Protein AF-A0A7Y1V4S6-F1 (afdb_monomer)

Solvent-accessible surface area (backbone atoms only — not comparable to full-atom values): 32411 Å² total; per-residue (Å²): 141,69,98,79,80,76,83,87,64,91,82,74,81,87,67,59,48,62,71,43,63,40,88,87,80,70,43,80,56,34,66,49,58,63,50,60,55,52,51,40,39,68,76,32,65,84,41,28,46,12,45,76,72,39,40,86,25,45,84,80,20,74,91,78,56,60,49,35,62,62,13,72,37,81,42,80,56,96,91,34,34,30,40,39,37,21,13,23,28,60,29,32,40,34,35,29,43,37,65,49,59,74,64,61,42,86,71,50,74,52,65,75,50,40,67,83,50,86,49,48,82,86,42,41,93,68,29,46,60,26,20,23,56,39,51,46,79,41,54,29,95,77,31,96,78,63,45,33,32,41,34,34,38,16,68,77,53,70,46,74,48,78,43,77,57,85,48,53,71,76,71,28,72,42,60,42,34,43,35,36,44,25,34,34,44,32,30,50,63,54,45,81,53,96,93,34,48,31,18,5,48,30,20,34,39,38,51,53,51,48,65,61,66,70,55,92,64,28,62,48,30,39,32,11,15,20,60,39,32,74,31,61,48,39,48,42,36,68,71,44,62,91,89,54,62,42,56,60,31,51,50,51,24,68,60,44,39,66,33,34,20,50,28,56,45,44,16,61,79,20,57,71,49,40,37,52,42,64,66,38,32,83,76,46,60,41,32,34,16,32,57,41,62,43,38,84,63,33,70,67,50,32,51,32,37,78,68,58,41,31,32,40,52,52,74,49,79,46,83,91,42,56,36,33,38,34,15,34,51,42,66,60,41,72,81,79,32,39,42,80,56,44,43,60,50,85,68,58,65,54,59,56,50,46,56,52,47,54,53,38,45,74,72,69,36,52,36,30,34,36,25,27,23,61,72,35,51,67,52,53,53,55,46,43,37,63,33,69,85,50,48,35,36,37,32,30,21,80,56,38,29,34,38,77,56,78,85,67,61,55,93,90,61,55,77,73,42,49,37,63,36,79,37,61,19,64,80,72,44,73,22,35,38,41,42,37,32,33,40,30,32,32,40,35,34,41,32,39,15,19,43,90,81,37,49,77,73,41,74,42,87,79,26,29,57,43,65,32,56,73,57,68,55,29,80,86,42,43,65,55,44,54,50,35,51,52,47,46,53,58,32,53,70,41,76,72,51,71,37,85,52,61,32,45,34,28,59,80,48,38,73,74,44,94,28,64,47,57,48,52,55,24,52,48,52,45,52,48,43,58,69,75,46,60,84,41,64,94,70,53,76,90,76,62,84,69,64,51,84,61,49,57,36,69,43,68,46,56,52,69,35,80,33,18,50,36,54,51,30,41,32,45,33,60,93,71,82,90,80,87,76,75,92,62,52,75,66,57,46,50,51,54,56,45,62,74,56,64,84,80,76,88,131

Radius of gyration: 30.48 Å; Cα contacts (8 Å, |Δi|>4): 1267; chains: 1; bounding box: 60×61×102 Å

pLDDT: mean 89.46, std 11.27, range [26.78, 98.94]

Foldseek 3Di:
DDPDDDPPDDDDDQDPWDWDADPVPRHTQDICHCVQQVVQCVVPVQQAQAALFFSRCPPVPPVPDHQAFQEWDWDQDLNWIWIWTATQTSTWTWIWTCSPVNDIDTDDTDHPADSVDGGCPVPLVPGPAHGFNYKDWDALVRDPVSFIWIWTQGVSSRDIDIDGDPDLQVVFPAKEKEKEAFQLALLQAFDQFPNWGFFHLLLLLVVLVCQPPVDPHWYAYEYLENQYAQFLNQVLQVPDDPPAAGLSLVSVLSSQHQEYEYALRCQQVEDVSVLSSLVNRDHNSHAYAALFKDCPQPVSVVVCVVVRSYYQWDWDQIPNATEIEGYHAAQVSVVVHHHDPIHGDPDDPQVSVVVSLVVCVVVVHQHYEYSYHHAAVVVVLVSQQEHPSHAEYEYNHAQEFAFPDPVLDTPPRDHPYHVFDWHQHPVRATHTYDYHGHNRQKMFIWMFGAHPNGHTPDTRPVGGIDGSIPGDGNPVSVVSNVSSVVSLVVQQVAFDDWAQAKWALAPVDLLPHDTPLQVVVQVVLLVVCCVPPVVCPPVRDPGGGDRSVQQQQNDIHHGGDTCTSSNVCNGRSRPDDDDDDDDDDPVRVVVVVVVSSVPDDDD

Nearest PDB structures (foldseek):
  2z1a-assembly1_A  TM=8.943E-01  e=4.686E-33  Thermus thermophilus HB8
  4h1s-assembly1_A  TM=8.413E-01  e=4.319E-29  Homo sapiens
  6xug-assembly1_A  TM=8.428E-01  e=3.581E-28  Homo sapiens
  6xug-assembly1_B  TM=8.370E-01  e=1.031E-27  Homo sapiens
  4h1y-assembly1_P  TM=7.420E-01  e=1.773E-29  Homo sapiens

Mean predicted aligned error: 11.98 Å

Sequence (603 aa):
MDGDGDIDQIYSYGARSFSIWDATTGSLVWDSGDMIERITAESLPNNFNSTNDENDSFKNRSDDKGPEPEAIELVEMGGNIFALVGLERVGGVMVFDITNPTSPAFSSYTNNRDFSVTDLVADLDLVGDLGVEDILFIEASQSPTEAPMVVTANEVSGTVSLFSVNDPFVAADFSLRIVHNNDGESKLLPTEIDGKIVGGAAEFKTVADQIRNSDDKPSITLSSGDNFLASTNFDASLALPPDQPYYDAVIMDSIGYDAVAIGNHDFDFGPDVLERFIESYQVSMPPYLSANLDFSGESGLQELVDAGRIAPRTIVNVGGEQVGVIGLIYDRVASITSPRNVTVSMEAYETIVATQVDSLKAEGVNKIILISHLQSIQREIELAGNIADVDVIIARGGDELLTNDPSIALQGSEIFGEYPLTVENAEGKNTYIVTTPGEYKYIGNLELAFDESGEIIAVGAASNPILVADVAPDSTLKVIQDSVEAYGASLATILVAFTEVAMDGTRPAKRRFETDQGNLIADSYLWLVGKNAPDLEPNSPVIAVQNSGGLRLDEVIPANSEITVKTVKDIMSFSNDMVLMEPLSPQLFRFSTFACLDTQTYH

Secondary structure (DSSP, 8-state):
--SSS---S--PPPPSS-EEE-TTT--EEEE-TTHHHHHHHHHSTTSTT--SS-SS-HHHHTTT----EEEEEEEEETTEEEEEEEESSS--EEEEE-SSTTS-EEEEEE----TT-S-TTT-GGGS----EEEEEEE-GGG-TTSS-EEEEEETTTTEEEEEEP--TTTS-SEEEEEEEE---TT--S-EEETTEEE--HHHHHHHHHHHHTSSS--EEEEE-S----SSHHHHHHHTS-TTSPPHHHHHHHHHT-SEEE--SGGGTT-HHHHHHHHHT--SS-PPEE-SSEE-TTSHHHHHHHHTTSEESEEEEEETTEEEEEEEEE-TTGGGTS--TT-EE--S-HHHHHHHHHHHHHHTT---EEEEEE-SSHHHHHHHHHH-SS--EEE---SS-EE-S-GGGPPTT--EEE-SSEEEE-TTS-EEEEE---TTTTEEEEEEEEE-TTS-EEEE-TT-S-EE-BSPPPPTTTHHHHHHHHHHHHHHHTSEEEE-SS-EE--HHHHTTS--HHHHHHHHHHHHHHHHH-GGGTTS--------GGG----SEEPTT-EEEHHHHHHHS-S-PPPPPPP---HHHHHHHHHHTTTTSS--

Structure (mmCIF, N/CA/C/O backbone):
data_AF-A0A7Y1V4S6-F1
#
_entry.id   AF-A0A7Y1V4S6-F1
#
loop_
_atom_site.group_PDB
_atom_site.id
_atom_site.type_symbol
_atom_site.label_atom_id
_atom_site.label_alt_id
_atom_site.label_comp_id
_atom_site.label_asym_id
_atom_site.label_entity_id
_atom_site.label_seq_id
_atom_site.pdbx_PDB_ins_code
_atom_site.Cartn_x
_atom_site.Cartn_y
_atom_site.Cartn_z
_atom_site.occupancy
_atom_site.B_iso_or_equiv
_atom_site.auth_seq_id
_atom_site.auth_comp_id
_atom_site.auth_asym_id
_atom_site.auth_atom_id
_atom_site.pdbx_PDB_model_num
ATOM 1 N N . MET A 1 1 ? 22.562 25.016 48.473 1.00 56.03 1 MET A N 1
ATOM 2 C CA . MET A 1 1 ? 22.136 25.108 49.883 1.00 56.03 1 MET A CA 1
ATOM 3 C C . MET A 1 1 ? 23.402 25.245 50.692 1.00 56.03 1 MET A C 1
ATOM 5 O O . MET A 1 1 ? 23.964 24.264 51.171 1.00 56.03 1 MET A O 1
ATOM 9 N N . ASP A 1 2 ? 23.955 26.442 50.608 1.00 69.50 2 ASP A N 1
ATOM 10 C CA . ASP A 1 2 ? 25.283 26.785 51.083 1.00 69.50 2 ASP A CA 1
ATOM 11 C C . ASP A 1 2 ? 25.169 27.394 52.477 1.00 69.50 2 ASP A C 1
ATOM 13 O O . ASP A 1 2 ? 24.122 27.864 52.901 1.00 69.50 2 ASP A O 1
ATOM 17 N N . GLY A 1 3 ? 26.234 27.315 53.254 1.00 58.03 3 GLY A N 1
ATOM 18 C CA . GLY A 1 3 ? 26.229 27.883 54.592 1.00 58.03 3 GLY A CA 1
ATOM 19 C C . GLY A 1 3 ? 26.490 29.386 54.612 1.00 58.03 3 GLY A C 1
ATOM 20 O O . GLY A 1 3 ? 27.141 29.799 55.574 1.00 58.03 3 GLY A O 1
ATOM 21 N N . ASP A 1 4 ? 26.114 30.180 53.592 1.00 73.44 4 ASP A N 1
ATOM 22 C CA . ASP A 1 4 ? 26.566 31.581 53.534 1.00 73.44 4 ASP A CA 1
ATOM 23 C C . ASP A 1 4 ? 25.812 32.651 52.695 1.00 73.44 4 ASP A C 1
ATOM 25 O O . ASP A 1 4 ? 26.208 33.811 52.845 1.00 73.44 4 ASP A O 1
ATOM 29 N N . GLY A 1 5 ? 24.762 32.406 51.891 1.00 60.25 5 GLY A N 1
ATOM 30 C CA . GLY A 1 5 ? 24.176 33.536 51.120 1.00 60.25 5 GLY A CA 1
ATOM 31 C C . GLY A 1 5 ? 22.932 33.311 50.248 1.00 60.25 5 GLY A C 1
ATOM 32 O O . GLY A 1 5 ? 22.864 33.849 49.143 1.00 60.25 5 GLY A O 1
ATOM 33 N N . ASP A 1 6 ? 21.989 32.507 50.734 1.00 57.50 6 ASP A N 1
ATOM 34 C CA . ASP A 1 6 ? 20.529 32.591 50.551 1.00 57.50 6 ASP A CA 1
ATOM 35 C C . ASP A 1 6 ? 19.905 33.152 49.240 1.00 57.50 6 ASP A C 1
ATOM 37 O O . ASP A 1 6 ? 19.411 34.277 49.169 1.00 57.50 6 ASP A O 1
ATOM 41 N N . ILE A 1 7 ? 19.672 32.258 48.262 1.00 54.59 7 ILE A N 1
ATOM 42 C CA . ILE A 1 7 ? 18.274 31.897 47.936 1.00 54.59 7 ILE A CA 1
ATOM 43 C C . ILE A 1 7 ? 17.961 30.643 48.759 1.00 54.59 7 ILE A C 1
ATOM 45 O O . ILE A 1 7 ? 18.370 29.537 48.405 1.00 54.59 7 ILE A O 1
ATOM 49 N N . ASP A 1 8 ? 17.246 30.831 49.867 1.00 57.22 8 ASP A N 1
ATOM 50 C CA . ASP A 1 8 ? 16.940 29.770 50.839 1.00 57.22 8 ASP A CA 1
ATOM 51 C C . ASP A 1 8 ? 15.668 28.973 50.520 1.00 57.22 8 ASP A C 1
ATOM 53 O O . ASP A 1 8 ? 15.335 28.014 51.218 1.00 57.22 8 ASP A O 1
ATOM 57 N N . GLN A 1 9 ? 14.944 29.343 49.462 1.00 60.25 9 GLN A N 1
ATOM 58 C CA . GLN A 1 9 ? 13.753 28.635 49.001 1.00 60.25 9 GLN A CA 1
ATOM 59 C C . GLN A 1 9 ? 13.694 28.640 47.476 1.00 60.25 9 GLN A C 1
ATOM 61 O O . GLN A 1 9 ? 13.849 29.681 46.840 1.00 60.25 9 GLN A O 1
ATOM 66 N N . ILE A 1 10 ? 13.457 27.467 46.886 1.00 59.72 10 ILE A N 1
ATOM 67 C CA . ILE A 1 10 ? 13.112 27.360 45.469 1.00 59.72 10 ILE A CA 1
ATOM 68 C C . ILE A 1 10 ? 11.709 27.953 45.320 1.00 59.72 10 ILE A C 1
ATOM 70 O O . ILE A 1 10 ? 10.733 27.359 45.771 1.00 59.72 10 ILE A O 1
ATOM 74 N N . TYR A 1 11 ? 11.614 29.135 44.716 1.00 51.41 11 TYR A N 1
ATOM 75 C CA . TYR A 1 11 ? 10.343 29.696 44.272 1.00 51.41 11 TYR A CA 1
ATOM 76 C C . TYR A 1 11 ? 10.077 29.182 42.858 1.00 51.41 11 TYR A C 1
ATOM 78 O O . TYR A 1 11 ? 10.771 29.574 41.921 1.00 51.41 11 TYR A O 1
ATOM 86 N N . SER A 1 12 ? 9.093 28.297 42.713 1.00 59.25 12 SER A N 1
ATOM 87 C CA . SER A 1 12 ? 8.515 27.965 41.410 1.00 59.25 12 SER A CA 1
ATOM 88 C C . SER A 1 12 ? 7.241 28.776 41.216 1.00 59.25 12 SER A C 1
ATOM 90 O O . SER A 1 12 ? 6.478 28.971 42.164 1.00 59.25 12 SER A O 1
ATOM 92 N N . TYR A 1 13 ? 6.990 29.235 39.993 1.00 57.22 13 TYR A N 1
ATOM 93 C CA . TYR A 1 13 ? 5.635 29.610 39.604 1.00 57.22 13 TYR A CA 1
ATOM 94 C C . TYR A 1 13 ? 4.819 28.315 39.488 1.00 57.22 13 TYR A C 1
ATOM 96 O O . TYR A 1 13 ? 5.339 27.315 38.991 1.00 57.22 13 TYR A O 1
ATOM 104 N N . GLY A 1 14 ? 3.584 28.301 39.993 1.00 58.16 14 GLY A N 1
ATOM 105 C CA . GLY A 1 14 ? 2.668 27.188 39.736 1.00 58.16 14 GLY A CA 1
ATOM 106 C C . GLY A 1 14 ? 2.399 27.096 38.235 1.00 58.16 14 GLY A C 1
ATOM 107 O O . GLY A 1 14 ? 2.136 28.122 37.601 1.00 58.16 14 GLY A O 1
ATOM 108 N N . ALA A 1 15 ? 2.521 25.899 37.667 1.00 69.56 15 ALA A N 1
ATOM 109 C CA . ALA A 1 15 ? 2.195 25.640 36.271 1.00 69.56 15 ALA A CA 1
ATOM 110 C C . ALA A 1 15 ? 0.699 25.315 36.131 1.00 69.56 15 ALA A C 1
ATOM 112 O O . ALA A 1 15 ? 0.058 24.877 37.081 1.00 69.56 15 ALA A O 1
ATOM 113 N N . ARG A 1 16 ? 0.136 25.564 34.946 1.00 82.25 16 ARG A N 1
ATOM 114 C CA . ARG A 1 16 ? -1.241 25.173 34.572 1.00 82.25 16 ARG A CA 1
ATOM 115 C C . ARG A 1 16 ? -1.237 24.106 33.473 1.00 82.25 16 ARG A C 1
ATOM 117 O O . ARG A 1 16 ? -2.244 23.892 32.806 1.00 82.25 16 ARG A O 1
ATOM 124 N N . SER A 1 17 ? -0.076 23.492 33.282 1.00 89.88 17 SER A N 1
ATOM 125 C CA . SER A 1 17 ? 0.243 22.506 32.265 1.00 89.88 17 SER A CA 1
ATOM 126 C C . SER A 1 17 ? 0.770 21.240 32.929 1.00 89.88 17 SER A C 1
ATOM 128 O O . SER A 1 17 ? 1.139 21.246 34.105 1.00 89.88 17 SER A O 1
ATOM 130 N N . PHE A 1 18 ? 0.844 20.168 32.150 1.00 92.56 18 PHE A N 1
ATOM 131 C CA . PHE A 1 18 ? 1.760 19.073 32.434 1.00 92.56 18 PHE A CA 1
ATOM 132 C C . PHE A 1 18 ? 2.862 19.063 31.372 1.00 92.56 18 PHE A C 1
ATOM 134 O O . PHE A 1 18 ? 2.684 19.564 30.257 1.00 92.56 18 PHE A O 1
ATOM 141 N N . SER A 1 19 ? 4.006 18.486 31.727 1.00 93.62 19 SER A N 1
ATOM 142 C CA . SER A 1 19 ? 5.186 18.462 30.869 1.00 93.62 19 SER A CA 1
ATOM 143 C C . SER A 1 19 ? 5.801 17.066 30.837 1.00 93.62 19 SER A C 1
ATOM 145 O O . SER A 1 19 ? 5.871 16.386 31.862 1.00 93.62 19 SER A O 1
ATOM 147 N N . ILE A 1 20 ? 6.319 16.670 29.678 1.00 94.75 20 ILE A N 1
ATOM 148 C CA . ILE A 1 20 ? 7.075 15.432 29.481 1.00 94.75 20 ILE A CA 1
ATOM 149 C C . ILE A 1 20 ? 8.560 15.785 29.437 1.00 94.75 20 ILE A C 1
ATOM 151 O O . ILE A 1 20 ? 8.981 16.655 28.673 1.00 94.75 20 ILE A O 1
ATOM 155 N N . TRP A 1 21 ? 9.362 15.101 30.250 1.00 94.75 21 TRP A N 1
ATOM 156 C CA . TRP A 1 21 ? 10.804 15.316 30.356 1.00 94.75 21 TRP A CA 1
ATOM 157 C C . TRP A 1 21 ? 11.564 14.038 30.020 1.00 94.75 21 TRP A C 1
ATOM 159 O O . TRP A 1 21 ? 11.171 12.941 30.413 1.00 94.75 21 TRP A O 1
ATOM 169 N N . ASP A 1 22 ? 12.697 14.184 29.345 1.00 91.38 22 ASP A N 1
ATOM 170 C CA . ASP A 1 22 ? 13.640 13.094 29.138 1.00 91.38 22 ASP A CA 1
ATOM 171 C C . ASP A 1 22 ? 14.361 12.816 30.461 1.00 91.38 22 ASP A C 1
ATOM 173 O O . ASP A 1 22 ? 15.125 13.644 30.961 1.00 91.38 22 ASP A O 1
ATOM 177 N N . ALA A 1 23 ? 14.133 11.635 31.033 1.00 89.94 23 ALA A N 1
ATOM 178 C CA . ALA A 1 23 ? 14.702 11.253 32.323 1.00 89.94 23 ALA A CA 1
ATOM 179 C C . ALA A 1 23 ? 16.236 11.094 32.307 1.00 89.94 23 ALA A C 1
ATOM 181 O O . ALA A 1 23 ? 16.877 11.182 33.355 1.00 89.94 23 ALA A O 1
ATOM 182 N N . THR A 1 24 ? 16.837 10.856 31.139 1.00 92.00 24 THR A N 1
ATOM 183 C CA . THR A 1 24 ? 18.288 10.688 30.980 1.00 92.00 24 THR A CA 1
ATOM 184 C C . THR A 1 24 ? 18.981 12.036 30.843 1.00 92.00 24 THR A C 1
ATOM 186 O O . THR A 1 24 ? 20.026 12.261 31.456 1.00 92.00 24 THR A O 1
ATOM 189 N N . THR A 1 25 ? 18.423 12.930 30.024 1.00 93.50 25 THR A N 1
ATOM 190 C CA . THR A 1 25 ? 19.056 14.218 29.702 1.00 93.50 25 THR A CA 1
ATOM 191 C C . THR A 1 25 ? 18.550 15.374 30.562 1.00 93.50 25 THR A C 1
ATOM 193 O O . THR A 1 25 ? 19.236 16.389 30.678 1.00 93.50 25 THR A O 1
ATOM 196 N N . GLY A 1 26 ? 17.376 15.231 31.181 1.00 92.38 26 GLY A N 1
ATOM 197 C CA . GLY A 1 26 ? 16.673 16.302 31.886 1.00 92.38 26 GLY A CA 1
ATOM 198 C C . GLY A 1 26 ? 16.091 17.365 30.950 1.00 92.38 26 GLY A C 1
ATOM 199 O O . GLY A 1 26 ? 15.751 18.454 31.408 1.00 92.38 26 GLY A O 1
ATOM 200 N N . SER A 1 27 ? 16.019 17.090 29.645 1.00 94.00 27 SER A N 1
ATOM 201 C CA . SER A 1 27 ? 15.486 18.029 28.654 1.00 94.00 27 SER A CA 1
ATOM 202 C C . SER A 1 27 ? 13.960 17.984 28.629 1.00 94.00 27 SER A C 1
ATOM 204 O O . SER A 1 27 ? 13.369 16.910 28.735 1.00 94.00 27 SER A O 1
ATOM 206 N N . LEU A 1 28 ? 13.322 19.144 28.457 1.00 93.81 28 LEU A N 1
ATOM 207 C CA . LEU A 1 28 ? 11.884 19.225 28.202 1.00 93.81 28 LEU A CA 1
ATOM 208 C C . LEU A 1 28 ? 11.596 18.657 26.807 1.00 93.81 28 LEU A C 1
ATOM 210 O O . LEU A 1 28 ? 12.153 19.150 25.826 1.00 93.81 28 LEU A O 1
ATOM 214 N N . VAL A 1 29 ? 10.746 17.635 26.729 1.00 92.62 29 VAL A N 1
ATOM 215 C CA . VAL A 1 29 ? 10.328 16.993 25.473 1.00 92.62 29 VAL A CA 1
ATOM 216 C C . VAL A 1 29 ? 9.096 17.697 24.913 1.00 92.62 29 VAL A C 1
ATOM 218 O O . VAL A 1 29 ? 9.076 18.058 23.739 1.00 92.62 29 VAL A O 1
ATOM 221 N N . TRP A 1 30 ? 8.094 17.929 25.762 1.00 94.81 30 TRP A N 1
ATOM 222 C CA . TRP A 1 30 ? 6.837 18.573 25.387 1.00 94.81 30 TRP A CA 1
ATOM 223 C C . TRP A 1 30 ? 6.156 19.199 26.614 1.00 94.81 30 TRP A C 1
ATOM 225 O O . TRP A 1 30 ? 6.319 18.702 27.728 1.00 94.81 30 TRP A O 1
ATOM 235 N N . ASP A 1 31 ? 5.399 20.282 26.429 1.00 93.69 31 ASP A N 1
ATOM 236 C CA . ASP A 1 31 ? 4.600 20.939 27.474 1.00 93.69 31 ASP A CA 1
ATOM 237 C C . ASP A 1 31 ? 3.214 21.289 26.928 1.00 93.69 31 ASP A C 1
ATOM 239 O O . ASP A 1 31 ? 3.101 21.787 25.804 1.00 93.69 31 ASP A O 1
ATOM 243 N N . SER A 1 32 ? 2.168 21.059 27.724 1.00 92.56 32 SER A N 1
ATOM 244 C CA . SER A 1 32 ? 0.794 21.297 27.273 1.00 92.56 32 SER A CA 1
ATOM 245 C C . SER A 1 32 ? 0.441 22.776 27.120 1.00 92.56 32 SER A C 1
ATOM 247 O O . SER A 1 32 ? -0.604 23.088 26.552 1.00 92.56 32 SER A O 1
ATOM 249 N N . GLY A 1 33 ? 1.257 23.699 27.632 1.00 91.06 33 GLY A N 1
ATOM 250 C CA . GLY A 1 33 ? 1.041 25.137 27.525 1.00 91.06 33 GLY A CA 1
ATOM 251 C C . GLY A 1 33 ? -0.353 25.558 27.992 1.00 91.06 33 GLY A C 1
ATOM 252 O O . GLY A 1 33 ? -0.775 25.236 29.102 1.00 91.06 33 GLY A O 1
ATOM 253 N N . ASP A 1 34 ? -1.078 26.263 27.122 1.00 89.50 34 ASP A N 1
ATOM 254 C CA . ASP A 1 34 ? -2.446 26.747 27.347 1.00 89.50 34 ASP A CA 1
ATOM 255 C C . ASP A 1 34 ? -3.538 25.750 26.909 1.00 89.50 34 ASP A C 1
ATOM 257 O O . ASP A 1 34 ? -4.728 26.070 26.942 1.00 89.50 34 ASP A O 1
ATOM 261 N N . MET A 1 35 ? -3.173 24.533 26.491 1.00 91.00 35 MET A N 1
ATOM 262 C CA . MET A 1 35 ? -4.106 23.578 25.883 1.00 91.00 35 MET A CA 1
ATOM 263 C C . MET A 1 35 ? -5.263 23.208 26.821 1.00 91.00 35 MET A C 1
ATOM 265 O O . MET A 1 35 ? -6.415 23.205 26.395 1.00 91.00 35 MET A O 1
ATOM 269 N N . ILE A 1 36 ? -4.984 22.989 28.108 1.00 92.25 36 ILE A N 1
ATOM 270 C CA . ILE A 1 36 ? -5.995 22.667 29.133 1.00 92.25 36 ILE A CA 1
ATOM 271 C C . ILE A 1 36 ? -6.996 23.826 29.306 1.00 92.25 36 ILE A C 1
ATOM 273 O O . ILE A 1 36 ? -8.206 23.614 29.423 1.00 92.25 36 ILE A O 1
ATOM 277 N N . GLU A 1 37 ? -6.518 25.073 29.267 1.00 89.25 37 GLU A N 1
ATOM 278 C CA . GLU A 1 37 ? -7.372 26.266 29.329 1.00 89.25 37 GLU A CA 1
ATOM 279 C C . GLU A 1 37 ? -8.254 26.375 28.081 1.00 89.25 37 GLU A C 1
ATOM 281 O O . GLU A 1 37 ? -9.449 26.645 28.184 1.00 89.25 37 GLU A O 1
ATOM 286 N N . ARG A 1 38 ? -7.704 26.101 26.897 1.00 89.44 38 ARG A N 1
ATOM 287 C CA . ARG A 1 38 ? -8.472 26.120 25.646 1.00 89.44 38 ARG A CA 1
ATOM 288 C C . ARG A 1 38 ? -9.550 25.036 25.613 1.00 89.44 38 ARG A C 1
ATOM 290 O O . ARG A 1 38 ? -10.691 25.348 25.285 1.00 89.44 38 ARG A O 1
ATOM 297 N N . ILE A 1 39 ? -9.216 23.811 26.019 1.00 91.12 39 ILE A N 1
ATOM 298 C CA . ILE A 1 39 ? -10.157 22.682 26.087 1.00 91.12 39 ILE A CA 1
ATOM 299 C C . ILE A 1 39 ? -11.304 22.993 27.051 1.00 91.12 39 ILE A C 1
ATOM 301 O O . ILE A 1 39 ? -12.469 22.779 26.719 1.00 91.12 39 ILE A O 1
ATOM 305 N N . THR A 1 40 ? -11.002 23.520 28.239 1.00 90.75 40 THR A N 1
ATOM 306 C CA . THR A 1 40 ? -12.039 23.864 29.229 1.00 90.75 40 THR A CA 1
ATOM 307 C C . THR A 1 40 ? -12.884 25.055 28.782 1.00 90.75 40 THR A C 1
ATOM 309 O O . THR A 1 40 ? -14.094 25.040 28.993 1.00 90.75 40 THR A O 1
ATOM 312 N N . ALA A 1 41 ? -12.298 26.053 28.114 1.00 88.81 41 ALA A N 1
ATOM 313 C CA . ALA A 1 41 ? -13.040 27.175 27.537 1.00 88.81 41 ALA A CA 1
ATOM 314 C C . ALA A 1 41 ? -13.996 26.736 26.418 1.00 88.81 41 ALA A C 1
ATOM 316 O O . ALA A 1 41 ? -15.087 27.290 26.288 1.00 88.81 41 ALA A O 1
ATOM 317 N N . GLU A 1 42 ? -13.599 25.750 25.617 1.00 90.00 42 GLU A N 1
ATOM 318 C CA . GLU A 1 42 ? -14.426 25.187 24.550 1.00 90.00 42 GLU A CA 1
ATOM 319 C C . GLU A 1 42 ? -15.517 24.258 25.094 1.00 90.00 42 GLU A C 1
ATOM 321 O O . GLU A 1 42 ? -16.678 24.367 24.700 1.00 90.00 42 GLU A O 1
ATOM 326 N N . SER A 1 43 ? -15.165 23.393 26.047 1.00 87.31 43 SER A N 1
ATOM 327 C CA . SER A 1 43 ? -16.079 22.395 26.619 1.00 87.31 43 SER A CA 1
ATOM 328 C C . SER A 1 43 ? -17.101 23.013 27.576 1.00 87.31 43 SER A C 1
ATOM 330 O O . SER A 1 43 ? -18.246 22.570 27.647 1.00 87.31 43 SER A O 1
ATOM 332 N N . LEU A 1 44 ? -16.698 24.039 28.331 1.00 88.19 44 LEU A N 1
ATOM 333 C CA . LEU A 1 44 ? -17.486 24.660 29.398 1.00 88.19 44 LEU A CA 1
ATOM 334 C C . LEU A 1 44 ? -17.485 26.196 29.269 1.00 88.19 44 LEU A C 1
ATOM 336 O O . LEU A 1 44 ? -17.106 26.895 30.208 1.00 88.19 44 LEU A O 1
ATOM 340 N N . PRO A 1 45 ? -17.954 26.775 28.149 1.00 85.75 45 PRO A N 1
ATOM 341 C CA . PRO A 1 45 ? -17.761 28.198 27.851 1.00 85.75 45 PRO A CA 1
ATOM 342 C C . PRO A 1 45 ? -18.392 29.146 28.879 1.00 85.75 45 PRO A C 1
ATOM 344 O O . PRO A 1 45 ? -17.858 30.223 29.137 1.00 85.75 45 PRO A O 1
ATOM 347 N N . ASN A 1 46 ? -19.511 28.749 29.494 1.00 85.06 46 ASN A N 1
ATOM 348 C CA . ASN A 1 46 ? -20.193 29.550 30.518 1.00 85.06 46 ASN A CA 1
ATOM 349 C C . ASN A 1 46 ? -19.608 29.361 31.927 1.00 85.06 46 ASN A C 1
ATOM 351 O O . ASN A 1 46 ? -19.870 30.187 32.794 1.00 85.06 46 ASN A O 1
ATOM 355 N N . ASN A 1 47 ? -18.820 28.304 32.139 1.00 84.50 47 ASN A N 1
ATOM 356 C CA . ASN A 1 47 ? -18.256 27.913 33.436 1.00 84.50 47 ASN A CA 1
ATOM 357 C C . ASN A 1 47 ? -16.719 27.829 33.376 1.00 84.50 47 ASN A C 1
ATOM 359 O O . ASN A 1 47 ? -16.068 27.128 34.147 1.00 84.50 47 ASN A O 1
ATOM 363 N N . PHE A 1 48 ? -16.117 28.511 32.403 1.00 81.81 48 PHE A N 1
ATOM 364 C CA . PHE A 1 48 ? -14.675 28.525 32.234 1.00 81.81 48 PHE A CA 1
ATOM 365 C C . PHE A 1 48 ? -14.009 29.144 33.471 1.00 81.81 48 PHE A C 1
ATOM 367 O O . PHE A 1 48 ? -14.435 30.198 33.950 1.00 81.81 48 PHE A O 1
ATOM 374 N N . ASN A 1 49 ? -12.956 28.490 33.973 1.00 76.56 49 ASN A N 1
ATOM 375 C CA . ASN A 1 49 ? -12.252 28.860 35.205 1.00 76.56 49 ASN A CA 1
ATOM 376 C C . ASN A 1 49 ? -13.147 28.922 36.462 1.00 76.56 49 ASN A C 1
ATOM 378 O O . ASN A 1 49 ? -12.912 29.750 37.353 1.00 76.56 49 ASN A O 1
ATOM 382 N N . SER A 1 50 ? -14.155 28.045 36.564 1.00 83.81 50 SER A N 1
ATOM 383 C CA . SER A 1 50 ? -14.854 27.805 37.834 1.00 83.81 50 SER A CA 1
ATOM 384 C C . SER A 1 50 ? -13.869 27.427 38.951 1.00 83.81 50 SER A C 1
ATOM 386 O O . SER A 1 50 ? -12.927 26.663 38.736 1.00 83.81 50 SER A O 1
ATOM 388 N N . THR A 1 51 ? -14.072 27.977 40.149 1.00 82.69 51 THR A N 1
ATOM 389 C CA . THR A 1 51 ? -13.309 27.632 41.366 1.00 82.69 51 THR A CA 1
ATOM 390 C C . THR A 1 51 ? -13.954 26.443 42.091 1.00 82.69 51 THR A C 1
ATOM 392 O O . THR A 1 51 ? -15.004 25.950 41.678 1.00 82.69 51 THR A O 1
ATOM 395 N N . ASN A 1 52 ? -13.341 25.970 43.175 1.00 81.56 52 ASN A N 1
ATOM 396 C CA . ASN A 1 52 ? -13.863 24.868 43.993 1.00 81.56 52 ASN A CA 1
ATOM 397 C C . ASN A 1 52 ? -15.198 25.233 44.666 1.00 81.56 52 ASN A C 1
ATOM 399 O O . ASN A 1 52 ? -16.027 24.369 44.913 1.00 81.56 52 ASN A O 1
ATOM 403 N N . ASP A 1 53 ? -15.402 26.514 44.962 1.00 77.56 53 ASP A N 1
ATOM 404 C CA . ASP A 1 53 ? -16.463 27.040 45.823 1.00 77.56 53 ASP A CA 1
ATOM 405 C C . ASP A 1 53 ? -17.525 27.876 45.086 1.00 77.56 53 ASP A C 1
ATOM 407 O O . ASP A 1 53 ? -18.520 28.273 45.690 1.00 77.56 53 ASP A O 1
ATOM 411 N N . GLU A 1 54 ? -17.361 28.112 43.780 1.00 79.06 54 GLU A N 1
ATOM 412 C CA . GLU A 1 54 ? -18.283 28.911 42.963 1.00 79.06 54 GLU A CA 1
ATOM 413 C C . GLU A 1 54 ? -18.341 28.408 41.507 1.00 79.06 54 GLU A C 1
ATOM 415 O O . GLU A 1 54 ? -17.314 28.206 40.854 1.00 79.06 54 GLU A O 1
ATOM 420 N N . ASN A 1 55 ? -19.562 28.223 40.989 1.00 79.56 55 ASN A N 1
ATOM 421 C CA . ASN A 1 55 ? -19.817 27.850 39.592 1.00 79.56 55 ASN A CA 1
ATOM 422 C C . ASN A 1 55 ? -19.829 29.075 38.648 1.00 79.56 55 ASN A C 1
ATOM 424 O O . ASN A 1 55 ? -19.361 28.964 37.520 1.00 79.56 55 ASN A O 1
ATOM 428 N N . ASP A 1 56 ? -20.262 30.254 39.117 1.00 70.06 56 ASP A N 1
ATOM 429 C CA . ASP A 1 56 ? -20.362 31.513 38.342 1.00 70.06 56 ASP A CA 1
ATOM 430 C C . ASP A 1 56 ? -19.119 32.423 38.493 1.00 70.06 56 ASP A C 1
ATOM 432 O O . ASP A 1 56 ? -19.207 33.647 38.592 1.00 70.06 56 ASP A O 1
ATOM 436 N N . SER A 1 57 ? -17.914 31.842 38.541 1.00 64.44 57 SER A N 1
ATOM 437 C CA . SER A 1 57 ? -16.679 32.606 38.793 1.00 64.44 57 SER A CA 1
ATOM 438 C C . SER A 1 57 ? -15.947 33.077 37.529 1.00 64.44 57 SER A C 1
ATOM 440 O O . SER A 1 57 ? -14.810 33.549 37.627 1.00 64.44 57 SER A O 1
ATOM 442 N N . PHE A 1 58 ? -16.577 33.000 36.348 1.00 66.88 58 PHE A N 1
ATOM 443 C CA . PHE A 1 58 ? -15.959 33.275 35.037 1.00 66.88 58 PHE A CA 1
ATOM 444 C C . PHE A 1 58 ? -15.119 34.568 35.012 1.00 66.88 58 PHE A C 1
ATOM 446 O O . PHE A 1 58 ? -13.998 34.608 34.495 1.00 66.88 58 PHE A O 1
ATOM 453 N N . LYS A 1 59 ? -15.648 35.655 35.595 1.00 59.44 59 LYS A N 1
ATOM 454 C CA . LYS A 1 59 ? -14.980 36.968 35.642 1.00 59.44 59 LYS A CA 1
ATOM 455 C C . LYS A 1 59 ? -14.028 37.162 36.818 1.00 59.44 59 LYS A C 1
ATOM 457 O O . LYS A 1 59 ? -13.165 38.024 36.712 1.00 59.44 59 LYS A O 1
ATOM 462 N N . ASN A 1 60 ? -14.180 36.398 37.895 1.00 59.50 60 ASN A N 1
ATOM 463 C CA . ASN A 1 60 ? -13.457 36.623 39.149 1.00 59.50 60 ASN A CA 1
ATOM 464 C C . ASN A 1 60 ? -12.093 35.924 39.193 1.00 59.50 60 ASN A C 1
ATOM 466 O O . ASN A 1 60 ? -11.344 36.147 40.135 1.00 59.50 60 ASN A O 1
ATOM 470 N N . ARG A 1 61 ? -11.803 35.028 38.239 1.00 64.50 61 ARG A N 1
ATOM 471 C CA . ARG A 1 61 ? -10.657 34.110 38.338 1.00 64.50 61 ARG A CA 1
ATOM 472 C C . ARG A 1 61 ? -9.693 34.130 37.163 1.00 64.50 61 ARG A C 1
ATOM 474 O O . ARG A 1 61 ? -8.568 33.675 37.326 1.00 64.50 61 ARG A O 1
ATOM 481 N N . SER A 1 62 ? -10.097 34.665 36.011 1.00 60.75 62 SER A N 1
ATOM 482 C CA . SER A 1 62 ? -9.286 34.620 34.784 1.00 60.75 62 SER A CA 1
ATOM 483 C C . SER A 1 62 ? -7.925 35.331 34.909 1.00 60.75 62 SER A C 1
ATOM 485 O O . SER A 1 62 ? -6.993 34.980 34.189 1.00 60.75 62 SER A O 1
ATOM 487 N N . ASP A 1 63 ? -7.790 36.313 35.802 1.00 63.88 63 ASP A N 1
ATOM 488 C CA . ASP A 1 63 ? -6.539 37.017 36.121 1.00 63.88 63 ASP A CA 1
ATOM 489 C C . ASP A 1 63 ? -5.729 36.376 37.263 1.00 63.88 63 ASP A C 1
ATOM 491 O O . ASP A 1 63 ? -4.531 36.639 37.373 1.00 63.88 63 ASP A O 1
ATOM 495 N N . ASP A 1 64 ? -6.347 35.494 38.052 1.00 64.81 64 ASP A N 1
ATOM 496 C CA . ASP A 1 64 ? -5.756 34.905 39.255 1.00 64.81 64 ASP A CA 1
ATOM 497 C C . ASP A 1 64 ? -5.253 33.468 39.028 1.00 64.81 64 ASP A C 1
ATOM 499 O O . ASP A 1 64 ? -4.075 33.171 39.254 1.00 64.81 64 ASP A O 1
ATOM 503 N N . LYS A 1 65 ? -6.123 32.549 38.584 1.00 69.94 65 LYS A N 1
ATOM 504 C CA . LYS A 1 65 ? -5.847 31.097 38.513 1.00 69.94 65 LYS A CA 1
ATOM 505 C C . LYS A 1 65 ? -6.594 30.409 37.351 1.00 69.94 65 LYS A C 1
ATOM 507 O O . LYS A 1 65 ? -7.475 31.009 36.748 1.00 69.94 65 LYS A O 1
ATOM 512 N N . GLY A 1 66 ? -6.216 29.171 37.021 1.00 76.00 66 GLY A N 1
ATOM 513 C CA . GLY A 1 66 ? -6.756 28.409 35.884 1.00 76.00 66 GLY A CA 1
ATOM 514 C C . GLY A 1 66 ? -7.204 26.987 36.264 1.00 76.00 66 GLY A C 1
ATOM 515 O O . GLY A 1 66 ? -7.528 26.760 37.427 1.00 76.00 66 GLY A O 1
ATOM 516 N N . PRO A 1 67 ? -7.213 26.031 35.315 1.00 80.12 67 PRO A N 1
ATOM 517 C CA . PRO A 1 67 ? -7.719 24.666 35.507 1.00 80.12 67 PRO A CA 1
ATOM 518 C C . PRO A 1 67 ? -6.980 23.802 36.545 1.00 80.12 67 PRO A C 1
ATOM 520 O O . PRO A 1 67 ? -7.570 22.834 36.999 1.00 80.12 67 PRO A O 1
ATOM 523 N N . GLU A 1 68 ? -5.752 24.168 36.940 1.00 88.31 68 GLU A N 1
ATOM 524 C CA . GLU A 1 68 ? -4.924 23.514 37.982 1.00 88.31 68 GLU A CA 1
ATOM 525 C C . GLU A 1 68 ? -4.877 21.972 37.871 1.00 88.31 68 GLU A C 1
ATOM 527 O O . GLU A 1 68 ? -5.629 21.276 38.554 1.00 88.31 68 GLU A O 1
ATOM 532 N N . PRO A 1 69 ? -3.995 21.429 37.008 1.00 92.38 69 PRO A N 1
ATOM 533 C CA . PRO A 1 69 ? -3.655 20.008 37.019 1.00 92.38 69 PRO A CA 1
ATOM 534 C C . PRO A 1 69 ? -2.965 19.638 38.338 1.00 92.38 69 PRO A C 1
ATOM 536 O O . PRO A 1 69 ? -1.899 20.181 38.622 1.00 92.38 69 PRO A O 1
ATOM 539 N N . GLU A 1 70 ? -3.551 18.726 39.113 1.00 90.94 70 GLU A N 1
ATOM 540 C CA . GLU A 1 70 ? -3.006 18.289 40.417 1.00 90.94 70 GLU A CA 1
ATOM 541 C C . GLU A 1 70 ? -2.781 16.775 40.505 1.00 90.94 70 GLU A C 1
ATOM 543 O O . GLU A 1 70 ? -1.903 16.315 41.230 1.00 90.94 70 GLU A O 1
ATOM 548 N N . ALA A 1 71 ? -3.490 15.988 39.695 1.00 93.69 71 ALA A N 1
ATOM 549 C CA . ALA A 1 71 ? -3.304 14.543 39.638 1.00 93.69 71 ALA A CA 1
ATOM 550 C C . ALA A 1 71 ? -2.845 14.108 38.245 1.00 93.69 71 ALA A C 1
ATOM 552 O O . ALA A 1 71 ? -3.359 14.599 37.235 1.00 93.69 71 ALA A O 1
ATOM 553 N N . ILE A 1 72 ? -1.909 13.161 38.180 1.00 95.12 72 ILE A N 1
ATOM 554 C CA . ILE A 1 72 ? -1.516 12.514 36.929 1.00 95.12 72 ILE A CA 1
ATOM 555 C C . ILE A 1 72 ? -1.274 11.021 37.144 1.00 95.12 72 ILE A C 1
ATOM 557 O O . ILE A 1 72 ? -0.559 10.642 38.066 1.00 95.12 72 ILE A O 1
ATOM 561 N N . GLU A 1 73 ? -1.830 10.192 36.265 1.00 96.06 73 GLU A N 1
ATOM 562 C CA . GLU A 1 73 ? -1.549 8.754 36.191 1.00 96.06 73 GLU A CA 1
ATOM 563 C C . GLU A 1 73 ? -1.243 8.377 34.744 1.00 96.06 73 GLU A C 1
ATOM 565 O O . GLU A 1 73 ? -1.873 8.885 33.811 1.00 96.06 73 GLU A O 1
ATOM 570 N N . LEU A 1 74 ? -0.265 7.491 34.552 1.00 94.62 74 LEU A N 1
ATOM 571 C CA . LEU A 1 74 ? 0.072 6.955 33.237 1.00 94.62 74 LEU A CA 1
ATOM 572 C C . LEU A 1 74 ? -0.529 5.567 33.070 1.00 94.62 74 LEU A C 1
ATOM 574 O O . LEU A 1 74 ? -0.364 4.707 33.931 1.00 94.62 74 LEU A O 1
ATOM 578 N N . VAL A 1 75 ? -1.181 5.338 31.937 1.00 90.56 75 VAL A N 1
ATOM 579 C CA . VAL A 1 75 ? -1.858 4.075 31.641 1.00 90.56 75 VAL A CA 1
ATOM 580 C C . VAL A 1 75 ? -1.364 3.533 30.320 1.00 90.56 75 VAL A C 1
ATOM 582 O O . VAL A 1 75 ? -1.407 4.235 29.317 1.00 90.56 75 VAL A O 1
ATOM 585 N N . GLU A 1 76 ? -0.946 2.273 30.307 1.00 84.56 76 GLU A N 1
ATOM 586 C CA . GLU A 1 76 ? -0.704 1.552 29.064 1.00 84.56 76 GLU A CA 1
ATOM 587 C C . GLU A 1 76 ? -1.957 0.753 28.689 1.00 84.56 76 GLU A C 1
ATOM 589 O O . GLU A 1 76 ? -2.404 -0.112 29.444 1.00 84.56 76 GLU A O 1
ATOM 594 N N . MET A 1 77 ? -2.557 1.056 27.540 1.00 71.94 77 MET A N 1
ATOM 595 C CA . MET A 1 77 ? -3.762 0.385 27.052 1.00 71.94 77 MET A CA 1
ATOM 596 C C . MET A 1 77 ? -3.692 0.227 25.536 1.00 71.94 77 MET A C 1
ATOM 598 O O . MET A 1 77 ? -3.451 1.189 24.811 1.00 71.94 77 MET A O 1
ATOM 602 N N . GLY A 1 78 ? -3.869 -1.004 25.050 1.00 66.44 78 GLY A N 1
ATOM 603 C CA . GLY A 1 78 ? -3.806 -1.298 23.614 1.00 66.44 78 GLY A CA 1
ATOM 604 C C . GLY A 1 78 ? -2.444 -1.003 22.967 1.00 66.44 78 GLY A C 1
ATOM 605 O O . GLY A 1 78 ? -2.397 -0.761 21.767 1.00 66.44 78 GLY A O 1
ATOM 606 N N . GLY A 1 79 ? -1.353 -0.999 23.747 1.00 67.38 79 GLY A N 1
ATOM 607 C CA . GLY A 1 79 ? -0.004 -0.626 23.293 1.00 67.38 79 GLY A CA 1
ATOM 608 C C . GLY A 1 79 ? 0.278 0.882 23.288 1.00 67.38 79 GLY A C 1
ATOM 609 O O . GLY A 1 79 ? 1.390 1.287 22.957 1.00 67.38 79 GLY A O 1
ATOM 610 N N . ASN A 1 80 ? -0.699 1.700 23.683 1.00 74.00 80 ASN A N 1
ATOM 611 C CA . ASN A 1 80 ? -0.578 3.152 23.776 1.00 74.00 80 ASN A CA 1
ATOM 612 C C . ASN A 1 80 ? -0.358 3.573 25.220 1.00 74.00 80 ASN A C 1
ATOM 614 O O . ASN A 1 80 ? -0.860 2.923 26.137 1.00 74.00 80 ASN A O 1
ATOM 618 N N . ILE A 1 81 ? 0.337 4.688 25.416 1.00 88.38 81 ILE A N 1
ATOM 619 C CA . ILE A 1 81 ? 0.538 5.288 26.733 1.00 88.38 81 ILE A CA 1
ATOM 620 C C . ILE A 1 81 ? -0.355 6.521 26.822 1.00 88.38 81 ILE A C 1
ATOM 622 O O . ILE A 1 81 ? -0.190 7.465 26.057 1.00 88.38 81 ILE A O 1
ATOM 626 N N . PHE A 1 82 ? -1.271 6.539 27.780 1.00 92.69 82 PHE A N 1
ATOM 627 C CA . PHE A 1 82 ? -2.149 7.666 28.061 1.00 92.69 82 PHE A CA 1
ATOM 628 C C . PHE A 1 82 ? -1.737 8.367 29.353 1.00 92.69 82 PHE A C 1
ATOM 630 O O . PHE A 1 82 ? -1.396 7.712 30.337 1.00 92.69 82 PHE A O 1
ATOM 637 N N . ALA A 1 83 ? -1.816 9.695 29.371 1.00 95.69 83 ALA A N 1
ATOM 638 C CA . ALA A 1 83 ? -1.778 10.495 30.588 1.00 95.69 83 ALA A CA 1
ATOM 639 C C . ALA A 1 83 ? -3.206 10.872 30.993 1.00 95.69 83 ALA A C 1
ATOM 641 O O . ALA A 1 83 ? -3.907 11.579 30.261 1.00 95.69 83 ALA A O 1
ATOM 642 N N . LEU A 1 84 ? -3.626 10.410 32.167 1.00 96.25 84 LEU A N 1
ATOM 643 C CA . LEU A 1 84 ? -4.857 10.831 32.820 1.00 96.25 84 LEU A CA 1
ATOM 644 C C . LEU A 1 84 ? -4.534 12.013 33.728 1.00 96.25 84 LEU A C 1
ATOM 646 O O . LEU A 1 84 ? -3.763 11.860 34.668 1.00 96.25 84 LEU A O 1
ATOM 650 N N . VAL A 1 85 ? -5.104 13.181 33.451 1.00 96.25 85 VAL A N 1
ATOM 651 C CA . VAL A 1 85 ? -4.802 14.433 34.151 1.00 96.25 85 VAL A CA 1
ATOM 652 C C . VAL A 1 85 ? -6.043 14.908 34.901 1.00 96.25 85 VAL A C 1
ATOM 654 O O . VAL A 1 85 ? -7.037 15.298 34.287 1.00 96.25 85 VAL A O 1
ATOM 657 N N . GLY A 1 86 ? -5.996 14.867 36.230 1.00 95.56 86 GLY A N 1
ATOM 658 C CA . GLY A 1 86 ? -7.051 15.359 37.112 1.00 95.56 86 GLY A CA 1
ATOM 659 C C . GLY A 1 86 ? -6.925 16.858 37.369 1.00 95.56 86 GLY A C 1
ATOM 660 O O . GLY A 1 86 ? -5.832 17.359 37.642 1.00 95.56 86 GLY A O 1
ATOM 661 N N . LEU A 1 87 ? -8.047 17.569 37.277 1.00 93.75 87 LEU A N 1
ATOM 662 C CA . LEU A 1 87 ? -8.115 19.013 37.490 1.00 93.75 87 LEU A CA 1
ATOM 663 C C . LEU A 1 87 ? -8.738 19.316 38.852 1.00 93.75 87 LEU A C 1
ATOM 665 O O . LEU A 1 87 ? -9.883 18.933 39.105 1.00 93.75 87 LEU A O 1
ATOM 669 N N . GLU A 1 88 ? -8.029 20.057 39.703 1.00 89.62 88 GLU A N 1
ATOM 670 C CA . GLU A 1 88 ? -8.542 20.446 41.021 1.00 89.62 88 GLU A CA 1
ATOM 671 C C . GLU A 1 88 ? -9.754 21.381 40.851 1.00 89.62 88 GLU A C 1
ATOM 673 O O . GLU A 1 88 ? -10.841 21.131 41.371 1.00 89.62 88 GLU A O 1
ATOM 678 N N . ARG A 1 89 ? -9.590 22.459 40.069 1.00 87.56 89 ARG A N 1
ATOM 679 C CA . ARG A 1 89 ? -10.517 23.606 40.079 1.00 87.56 89 ARG A CA 1
ATOM 680 C C . ARG A 1 89 ? -11.810 23.373 39.325 1.00 87.56 89 ARG A C 1
ATOM 682 O O . ARG A 1 89 ? -12.867 23.136 39.906 1.00 87.56 89 ARG A O 1
ATOM 689 N N . VAL A 1 90 ? -11.735 23.488 38.002 1.00 88.44 90 VAL A N 1
ATOM 690 C CA . VAL A 1 90 ? -12.895 23.276 37.129 1.00 88.44 90 VAL A CA 1
ATOM 691 C C . VAL A 1 90 ? -13.420 21.842 37.271 1.00 88.44 90 VAL A C 1
ATOM 693 O O . VAL A 1 90 ? -14.601 21.594 37.030 1.00 88.44 90 VAL A O 1
ATOM 696 N N . GLY A 1 91 ? -12.576 20.931 37.764 1.00 90.25 91 GLY A N 1
ATOM 697 C CA . GLY A 1 91 ? -12.905 19.540 38.019 1.00 90.25 91 GLY A CA 1
ATOM 698 C C . GLY A 1 91 ? -12.732 18.679 36.776 1.00 90.25 91 GLY A C 1
ATOM 699 O O . GLY A 1 91 ? -12.528 19.174 35.663 1.00 90.25 91 GLY A O 1
ATOM 700 N N . GLY A 1 92 ? -12.876 17.375 36.970 1.00 92.44 92 GLY A N 1
ATOM 701 C CA . GLY A 1 92 ? -12.854 16.392 35.898 1.00 92.44 92 GLY A CA 1
ATOM 702 C C . GLY A 1 92 ? -11.465 15.869 35.546 1.00 92.44 92 GLY A C 1
ATOM 703 O O . GLY A 1 92 ? -10.444 16.279 36.100 1.00 92.44 92 GLY A O 1
ATOM 704 N N . VAL A 1 93 ? -11.466 14.928 34.609 1.00 95.19 93 VAL A N 1
ATOM 705 C CA . VAL A 1 93 ? -10.289 14.199 34.137 1.00 95.19 93 VAL A CA 1
ATOM 7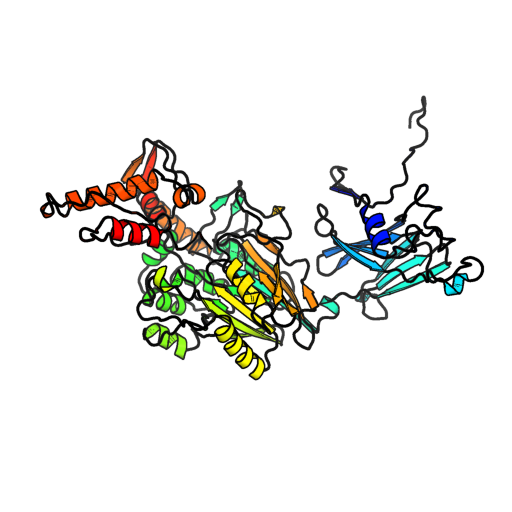06 C C . VAL A 1 93 ? -10.127 14.444 32.646 1.00 95.19 93 VAL A C 1
ATOM 708 O O . VAL A 1 93 ? -11.069 14.249 31.873 1.00 95.19 93 VAL A O 1
ATOM 711 N N . MET A 1 94 ? -8.934 14.866 32.243 1.00 94.88 94 MET A N 1
ATOM 712 C CA . MET A 1 94 ? -8.509 14.916 30.850 1.00 94.88 94 MET A CA 1
ATOM 713 C C . MET A 1 94 ? -7.686 13.681 30.501 1.00 94.88 94 MET A C 1
ATOM 715 O O . MET A 1 94 ? -6.908 13.202 31.320 1.00 94.88 94 MET A O 1
ATOM 719 N N . VAL A 1 95 ? -7.831 13.194 29.275 1.00 93.88 95 VAL A N 1
ATOM 720 C CA . VAL A 1 95 ? -7.048 12.080 28.738 1.00 93.88 95 VAL A CA 1
ATOM 721 C C . VAL A 1 95 ? -6.228 12.590 27.564 1.00 93.88 95 VAL A C 1
ATOM 723 O O . VAL A 1 95 ? -6.782 13.173 26.629 1.00 93.88 95 VAL A O 1
ATOM 726 N N . PHE A 1 96 ? -4.921 12.354 27.605 1.00 93.50 96 PHE A N 1
ATOM 727 C CA . PHE A 1 96 ? -4.000 12.622 26.503 1.00 93.50 96 PHE A CA 1
ATOM 728 C C . PHE A 1 96 ? -3.343 11.316 26.067 1.00 93.50 96 PHE A C 1
ATOM 730 O O . PHE A 1 96 ? -2.821 10.594 26.911 1.00 93.50 96 PHE A O 1
ATOM 737 N N . ASP A 1 97 ? -3.341 11.022 24.771 1.00 89.88 97 ASP A N 1
ATOM 738 C CA . ASP A 1 97 ? -2.459 10.002 24.203 1.00 89.88 97 ASP A CA 1
ATOM 739 C C . ASP A 1 97 ? -1.043 10.584 24.142 1.00 89.88 97 ASP A C 1
ATOM 741 O O . ASP A 1 97 ? -0.806 11.595 23.477 1.00 89.88 97 ASP A O 1
ATOM 745 N N . ILE A 1 98 ? -0.117 9.985 24.887 1.00 93.06 98 ILE A N 1
ATOM 746 C CA . ILE A 1 98 ? 1.292 10.381 24.976 1.00 93.06 98 ILE A CA 1
ATOM 747 C C . ILE A 1 98 ? 2.226 9.308 24.401 1.00 93.06 98 ILE A C 1
ATOM 749 O O . ILE A 1 98 ? 3.430 9.341 24.667 1.00 93.06 98 ILE A O 1
ATOM 753 N N . THR A 1 99 ? 1.695 8.367 23.612 1.00 84.56 99 THR A N 1
ATOM 754 C CA . THR A 1 99 ? 2.469 7.286 22.977 1.00 84.56 99 THR A CA 1
ATOM 755 C C . THR A 1 99 ? 3.633 7.847 22.169 1.00 84.56 99 THR A C 1
ATOM 757 O O . THR A 1 99 ? 4.755 7.351 22.264 1.00 84.56 99 THR A O 1
ATOM 760 N N . ASN A 1 100 ? 3.394 8.948 21.446 1.00 83.69 100 ASN A N 1
ATOM 761 C CA . ASN A 1 100 ? 4.456 9.813 20.954 1.00 83.69 100 ASN A CA 1
ATOM 762 C C . ASN A 1 100 ? 4.713 10.953 21.963 1.00 83.69 100 ASN A C 1
ATOM 764 O O . ASN A 1 100 ? 3.995 11.958 21.946 1.00 83.69 100 ASN A O 1
ATOM 768 N N . PRO A 1 101 ? 5.771 10.878 22.794 1.00 88.25 101 PRO A N 1
ATOM 769 C CA . PRO A 1 101 ? 6.026 11.872 23.838 1.00 88.25 101 PRO A CA 1
ATOM 770 C C . PRO A 1 101 ? 6.406 13.253 23.285 1.00 88.25 101 PRO A C 1
ATOM 772 O O . PRO A 1 101 ? 6.393 14.231 24.029 1.00 88.25 101 PRO A O 1
ATOM 775 N N . THR A 1 102 ? 6.761 13.349 21.997 1.00 87.44 102 THR A N 1
ATOM 776 C CA . THR A 1 102 ? 7.082 14.623 21.327 1.00 87.44 102 THR A CA 1
ATOM 777 C C . THR A 1 102 ? 5.858 15.309 20.724 1.00 87.44 102 THR A C 1
ATOM 779 O O . THR A 1 102 ? 5.917 16.504 20.432 1.00 87.44 102 THR A O 1
ATOM 782 N N . SER A 1 103 ? 4.753 14.578 20.551 1.00 85.25 103 SER A N 1
ATOM 783 C CA . SER A 1 103 ? 3.503 15.098 19.998 1.00 85.25 103 SER A CA 1
ATOM 784 C C . SER A 1 103 ? 2.260 14.455 20.639 1.00 85.25 103 SER A C 1
ATOM 786 O O . SER A 1 103 ? 1.507 13.777 19.937 1.00 85.25 103 SER A O 1
ATOM 788 N N . PRO A 1 104 ? 2.012 14.660 21.947 1.00 89.81 104 PRO A N 1
ATOM 789 C CA . PRO A 1 104 ? 0.773 14.228 22.586 1.00 89.81 104 PRO A CA 1
ATOM 790 C C . PRO A 1 104 ? -0.502 14.741 21.907 1.00 89.81 104 PRO A C 1
ATOM 792 O O . PRO A 1 104 ? -0.559 15.896 21.474 1.00 89.81 104 PRO A O 1
ATOM 795 N N . ALA A 1 105 ? -1.548 13.915 21.898 1.00 85.88 105 ALA A N 1
ATOM 796 C CA . ALA A 1 105 ? -2.866 14.246 21.359 1.00 85.88 105 ALA A CA 1
ATOM 797 C C . ALA A 1 105 ? -3.939 14.240 22.461 1.00 85.88 105 ALA A C 1
ATOM 799 O O . ALA A 1 105 ? -4.003 13.331 23.285 1.00 85.88 105 ALA A O 1
ATOM 800 N N . PHE A 1 106 ? -4.805 15.257 22.485 1.00 91.38 106 PHE A N 1
ATOM 801 C CA . PHE A 1 106 ? -5.949 15.286 23.399 1.00 91.38 106 PHE A CA 1
ATOM 802 C C . PHE A 1 106 ? -7.008 14.266 22.961 1.00 91.38 106 PHE A C 1
ATOM 804 O O . PHE A 1 106 ? -7.427 14.272 21.806 1.00 91.38 106 PHE A O 1
ATOM 811 N N . SER A 1 107 ? -7.451 13.416 23.889 1.00 87.81 107 SER A N 1
ATOM 812 C CA . SER A 1 107 ? -8.440 12.365 23.636 1.00 87.81 107 SER A CA 1
ATOM 813 C C . SER A 1 107 ? -9.829 12.762 24.138 1.00 87.81 107 SER A C 1
ATOM 815 O O . SER A 1 107 ? -10.788 12.783 23.370 1.00 87.81 107 SER A O 1
ATOM 817 N N . SER A 1 108 ? -9.965 13.089 25.426 1.00 89.81 108 SER A N 1
ATOM 818 C CA . SER A 1 108 ? -11.271 13.411 26.010 1.00 89.81 108 SER A CA 1
ATOM 819 C C . SER A 1 108 ? -11.163 14.207 27.308 1.00 89.81 108 SER A C 1
ATOM 821 O O . SER A 1 108 ? -10.123 14.232 27.964 1.00 89.81 108 SER A O 1
ATOM 823 N N . TYR A 1 109 ? -12.264 14.860 27.689 1.00 92.81 109 TYR A N 1
ATOM 824 C CA . TYR A 1 109 ? -12.428 15.522 28.980 1.00 92.81 109 TYR A CA 1
ATOM 825 C C . TYR A 1 109 ? -13.781 15.134 29.577 1.00 92.81 109 TYR A C 1
ATOM 827 O O . TYR A 1 109 ? -14.823 15.373 28.967 1.00 92.81 109 TYR A O 1
ATOM 835 N N . THR A 1 110 ? -13.761 14.529 30.765 1.00 92.31 110 THR A N 1
ATOM 836 C CA . THR A 1 110 ? -14.968 14.100 31.483 1.00 92.31 110 THR A CA 1
ATOM 837 C C . THR A 1 110 ? -15.088 14.855 32.794 1.00 92.31 110 THR A C 1
ATOM 839 O O . THR A 1 110 ? -14.167 14.855 33.607 1.00 92.31 110 THR A O 1
ATOM 842 N N . ASN A 1 111 ? -16.244 15.474 33.017 1.00 91.81 111 ASN A N 1
ATOM 843 C CA . ASN A 1 111 ? -16.557 16.198 34.240 1.00 91.81 111 ASN A CA 1
ATOM 844 C C . ASN A 1 111 ? -18.034 15.981 34.585 1.00 91.81 111 ASN A C 1
ATOM 846 O O . ASN A 1 111 ? -18.907 16.243 33.758 1.00 91.81 111 ASN A O 1
ATOM 850 N N . ASN A 1 112 ? -18.313 15.476 35.783 1.00 89.94 112 ASN A N 1
ATOM 851 C CA . ASN A 1 112 ? -19.669 15.198 36.257 1.00 89.94 112 ASN A CA 1
ATOM 852 C C . ASN A 1 112 ? -20.201 16.263 37.233 1.00 89.94 112 ASN A C 1
ATOM 854 O O . ASN A 1 112 ? -21.245 16.051 37.852 1.00 89.94 112 ASN A O 1
ATOM 858 N N . ARG A 1 113 ? -19.503 17.397 37.361 1.00 90.81 113 ARG A N 1
ATOM 859 C CA . ARG A 1 113 ? -19.937 18.556 38.138 1.00 90.81 113 ARG A CA 1
ATOM 860 C C . ARG A 1 113 ? -21.225 19.156 37.567 1.00 90.81 113 ARG A C 1
ATOM 862 O O . ARG A 1 113 ? -21.302 19.492 36.384 1.00 90.81 113 ARG A O 1
ATOM 869 N N . ASP A 1 114 ? -22.224 19.358 38.421 1.00 90.00 114 ASP A N 1
ATOM 870 C CA . ASP A 1 114 ? -23.439 20.102 38.090 1.00 90.00 114 ASP A CA 1
ATOM 871 C C . ASP A 1 114 ? -23.206 21.604 38.291 1.00 90.00 114 ASP A C 1
ATOM 873 O O . ASP A 1 114 ? -23.322 22.165 39.385 1.00 90.00 114 ASP A O 1
ATOM 877 N N . PHE A 1 115 ? -22.900 22.286 37.191 1.00 89.50 115 PHE A N 1
ATOM 878 C CA . PHE A 1 115 ? -22.655 23.726 37.195 1.00 89.50 115 PHE A CA 1
ATOM 879 C C . PHE A 1 115 ? -23.903 24.586 37.476 1.00 89.50 115 PHE A C 1
ATOM 881 O O . PHE A 1 115 ? -23.781 25.803 37.611 1.00 89.50 115 PHE A O 1
ATOM 888 N N . SER A 1 116 ? -25.102 24.001 37.576 1.00 88.06 116 SER A N 1
ATOM 889 C CA . SER A 1 116 ? -26.330 24.740 37.901 1.00 88.06 116 SER A CA 1
ATOM 890 C C . SER A 1 116 ? -26.525 24.992 39.402 1.00 88.06 116 SER A C 1
ATOM 892 O O . SER A 1 116 ? -27.340 25.840 39.779 1.00 88.06 116 SER A O 1
ATOM 894 N N . VAL A 1 117 ? -25.766 24.304 40.263 1.00 86.94 117 VAL A N 1
ATOM 895 C CA . VAL A 1 117 ? -25.822 24.485 41.720 1.00 86.94 117 VAL A CA 1
ATOM 896 C C . VAL A 1 117 ? -25.194 25.826 42.107 1.00 86.94 117 VAL A C 1
ATOM 898 O O . VAL A 1 117 ? -24.053 26.115 41.753 1.00 86.94 117 VAL A O 1
ATOM 901 N N . THR A 1 118 ? -25.934 26.669 42.831 1.00 83.69 118 THR A N 1
ATOM 902 C CA . THR A 1 118 ? -25.497 28.041 43.154 1.00 83.69 118 THR A CA 1
ATOM 903 C C . THR A 1 118 ? -24.841 28.191 44.526 1.00 83.69 118 THR A C 1
ATOM 905 O O . THR A 1 118 ? -24.085 29.135 44.721 1.00 83.69 118 THR A O 1
ATOM 908 N N . ASP A 1 119 ? -25.134 27.301 45.480 1.00 82.75 119 ASP A N 1
ATOM 909 C CA . ASP A 1 119 ? -24.534 27.306 46.822 1.00 82.75 119 ASP A CA 1
ATOM 910 C C . ASP A 1 119 ? -23.776 25.992 47.047 1.00 82.75 119 ASP A C 1
ATOM 912 O O . ASP A 1 119 ? -24.314 25.022 47.575 1.00 82.75 119 ASP A O 1
ATOM 916 N N . LEU A 1 120 ? -22.514 25.951 46.610 1.00 82.12 120 LEU A N 1
ATOM 917 C CA . LEU A 1 120 ? -21.681 24.745 46.686 1.00 82.12 120 LEU A CA 1
ATOM 918 C C . LEU A 1 120 ? -21.349 24.323 48.125 1.00 82.12 120 LEU A C 1
ATOM 920 O O . LEU A 1 120 ? -20.965 23.181 48.352 1.00 82.12 120 LEU A O 1
ATOM 924 N N . VAL A 1 121 ? -21.508 25.220 49.103 1.00 78.19 121 VAL A N 1
ATOM 925 C CA . VAL A 1 121 ? -21.252 24.914 50.517 1.00 78.19 121 VAL A CA 1
ATOM 926 C C . VAL A 1 121 ? -22.490 24.307 51.171 1.00 78.19 121 VAL A C 1
ATOM 928 O O . VAL A 1 121 ? -22.368 23.377 51.969 1.00 78.19 121 VAL A O 1
ATOM 931 N N . ALA A 1 122 ? -23.680 24.828 50.864 1.00 80.94 122 ALA A N 1
ATOM 932 C CA . ALA A 1 122 ? -24.930 24.308 51.412 1.00 80.94 122 ALA A CA 1
ATOM 933 C C . ALA A 1 122 ? -25.413 23.036 50.698 1.00 80.94 122 ALA A C 1
ATOM 935 O O . ALA A 1 122 ? -25.988 22.166 51.353 1.00 80.94 122 ALA A O 1
ATOM 936 N N . ASP A 1 123 ? -25.153 22.922 49.394 1.00 85.50 123 ASP A N 1
ATOM 937 C CA . ASP A 1 123 ? -25.696 21.884 48.513 1.00 85.50 123 ASP A CA 1
ATOM 938 C C . ASP A 1 123 ? -24.592 20.992 47.905 1.00 85.50 123 ASP A C 1
ATOM 940 O O . ASP A 1 123 ? -24.702 20.533 46.767 1.00 85.50 123 ASP A O 1
ATOM 944 N N . LEU A 1 124 ? -23.524 20.725 48.669 1.00 84.00 124 LEU A N 1
ATOM 945 C CA . LEU A 1 124 ? -22.365 19.931 48.226 1.00 84.00 124 LEU A CA 1
ATOM 946 C C . LEU A 1 124 ? -22.752 18.536 47.697 1.00 84.00 124 LEU A C 1
ATOM 948 O O . LEU A 1 124 ? -22.170 18.059 46.733 1.00 84.00 124 LEU A O 1
ATOM 952 N N . ASP A 1 125 ? -23.785 17.904 48.259 1.00 84.50 125 ASP A N 1
ATOM 953 C CA . ASP A 1 125 ? -24.260 16.588 47.802 1.00 84.50 125 ASP A CA 1
ATOM 954 C C . ASP A 1 125 ? -24.919 16.624 46.402 1.00 84.50 125 ASP A C 1
ATOM 956 O O . ASP A 1 125 ? -25.161 15.572 45.807 1.00 84.50 125 ASP A O 1
ATOM 960 N N . LEU A 1 126 ? -25.263 17.810 45.881 1.00 86.44 126 LEU A N 1
ATOM 961 C CA . LEU A 1 126 ? -25.946 17.988 44.593 1.00 86.44 126 LEU A CA 1
ATOM 962 C C . LEU A 1 126 ? -25.006 18.401 43.456 1.00 86.44 126 LEU A C 1
ATOM 964 O O . LEU A 1 126 ? -25.381 18.270 42.295 1.00 86.44 126 LEU A O 1
ATOM 968 N N . VAL A 1 127 ? -23.815 18.915 43.768 1.00 87.38 127 VAL A N 1
ATOM 969 C CA . VAL A 1 127 ? -22.928 19.542 42.774 1.00 87.38 127 VAL A CA 1
ATOM 970 C C . VAL A 1 127 ? -22.045 18.558 42.010 1.00 87.38 127 VAL A C 1
ATOM 972 O O . VAL A 1 127 ? -21.378 18.950 41.057 1.00 87.38 127 VAL A O 1
ATOM 975 N N . GLY A 1 128 ? -22.054 17.282 42.390 1.00 89.19 128 GLY A N 1
ATOM 976 C CA . GLY A 1 128 ? -21.137 16.285 41.848 1.00 89.19 128 GLY A CA 1
ATOM 977 C C . GLY A 1 128 ? -19.745 16.411 42.462 1.00 89.19 128 GLY A C 1
ATOM 978 O O . GLY A 1 128 ? -19.599 16.815 43.617 1.00 89.19 128 GLY A O 1
ATOM 979 N N . ASP A 1 129 ? -18.724 16.046 41.692 1.00 91.00 129 ASP A N 1
ATOM 980 C CA . ASP A 1 129 ? -17.374 15.879 42.219 1.00 91.00 129 ASP A CA 1
ATOM 981 C C . ASP A 1 129 ? -16.500 17.117 41.997 1.00 91.00 129 ASP A C 1
ATOM 983 O O . ASP A 1 129 ? -16.481 17.721 40.923 1.00 91.00 129 ASP A O 1
ATOM 987 N N . LEU A 1 130 ? -15.773 17.497 43.049 1.00 91.00 130 LEU A N 1
ATOM 988 C CA . LEU A 1 130 ? -14.980 18.726 43.122 1.00 91.00 130 LEU A CA 1
ATOM 989 C C . LEU A 1 130 ? -13.601 18.469 43.726 1.00 91.00 130 LEU A C 1
ATOM 991 O O . LEU A 1 130 ? -13.518 17.867 44.803 1.00 91.00 130 LEU A O 1
ATOM 995 N N . GLY A 1 131 ? -12.556 19.032 43.113 1.00 91.31 131 GLY A N 1
ATOM 996 C CA . GLY A 1 131 ? -11.199 19.004 43.659 1.00 91.31 131 GLY A CA 1
ATOM 997 C C . GLY A 1 131 ? -10.491 17.677 43.445 1.00 91.31 131 GLY A C 1
ATOM 998 O O . GLY A 1 131 ? -10.196 17.023 44.436 1.00 91.31 131 GLY A O 1
ATOM 999 N N . VAL A 1 132 ? -10.262 17.250 42.196 1.00 94.88 132 VAL A N 1
ATOM 1000 C CA . VAL A 1 132 ? -9.477 16.027 41.945 1.00 94.88 132 VAL A CA 1
ATOM 1001 C C . VAL A 1 132 ? -8.056 16.231 42.480 1.00 94.88 132 VAL A C 1
ATOM 1003 O O . VAL A 1 132 ? -7.331 17.069 41.956 1.00 94.88 132 VAL A O 1
ATOM 1006 N N . GLU A 1 133 ? -7.676 15.451 43.490 1.00 93.12 133 GLU A N 1
ATOM 1007 C CA . GLU A 1 133 ? -6.345 15.482 44.125 1.00 93.12 133 GLU A CA 1
ATOM 1008 C C . GLU A 1 133 ? -5.486 14.275 43.752 1.00 93.12 133 GLU A C 1
ATOM 1010 O O . GLU A 1 133 ? -4.262 14.337 43.762 1.00 93.12 133 GLU A O 1
ATOM 1015 N N . ASP A 1 134 ? -6.128 13.146 43.460 1.00 94.56 134 ASP A N 1
ATOM 1016 C CA . ASP A 1 134 ? -5.434 11.914 43.112 1.00 94.56 134 ASP A CA 1
ATOM 1017 C C . ASP A 1 134 ? -6.248 11.135 42.084 1.00 94.56 134 ASP A C 1
ATOM 1019 O O . ASP A 1 134 ? -7.484 11.234 42.031 1.00 94.56 134 ASP A O 1
ATOM 1023 N N . ILE A 1 135 ? -5.547 10.363 41.265 1.00 96.25 135 ILE A N 1
ATOM 1024 C CA . ILE A 1 135 ? -6.128 9.584 40.183 1.00 96.25 135 ILE A CA 1
ATOM 1025 C C . ILE A 1 135 ? -5.472 8.210 40.123 1.00 96.25 135 ILE A C 1
ATOM 1027 O O . ILE A 1 135 ? -4.259 8.072 40.197 1.00 96.25 135 ILE A O 1
ATOM 1031 N N . LEU A 1 136 ? -6.301 7.179 40.003 1.00 95.31 136 LEU A N 1
ATOM 1032 C CA . LEU A 1 136 ? -5.864 5.793 39.920 1.00 95.31 136 LEU A CA 1
ATOM 1033 C C . LEU A 1 136 ? -6.558 5.118 38.749 1.00 95.31 136 LEU A C 1
ATOM 1035 O O . LEU A 1 136 ? -7.782 5.178 38.621 1.00 95.31 136 LEU A O 1
ATOM 1039 N N . PHE A 1 137 ? -5.790 4.404 37.940 1.00 93.62 137 PHE A N 1
ATOM 1040 C CA . PHE A 1 137 ? -6.338 3.508 36.939 1.00 93.62 137 PHE A CA 1
ATOM 1041 C C . PHE A 1 137 ? -6.433 2.078 37.481 1.00 93.62 137 PHE A C 1
ATOM 1043 O O . PHE A 1 137 ? -5.503 1.561 38.099 1.00 93.62 137 PHE A O 1
ATOM 1050 N N . ILE A 1 138 ? -7.574 1.432 37.254 1.00 91.69 138 ILE A N 1
ATOM 1051 C CA . ILE A 1 138 ? -7.826 0.035 37.605 1.00 91.69 138 ILE A CA 1
ATOM 1052 C C . ILE A 1 138 ? -8.033 -0.737 36.308 1.00 91.69 138 ILE A C 1
ATOM 1054 O O . ILE A 1 138 ? -8.992 -0.495 35.572 1.00 91.69 138 ILE A O 1
ATOM 1058 N N . GLU A 1 139 ? -7.156 -1.703 36.049 1.00 86.88 139 GLU A N 1
ATOM 1059 C CA . GLU A 1 139 ? -7.293 -2.601 34.906 1.00 86.88 139 GLU A CA 1
ATOM 1060 C C . GLU A 1 139 ? -8.594 -3.413 34.964 1.00 86.88 139 GLU A C 1
ATOM 1062 O O . GLU A 1 139 ? -9.074 -3.784 36.039 1.00 86.88 139 GLU A O 1
ATOM 1067 N N . ALA A 1 140 ? -9.114 -3.798 33.794 1.00 83.50 140 ALA A N 1
ATOM 1068 C CA . ALA A 1 140 ? -10.277 -4.682 33.674 1.00 83.50 140 ALA A CA 1
ATOM 1069 C C . ALA A 1 140 ? -10.140 -5.965 34.518 1.00 83.50 140 ALA A C 1
ATOM 1071 O O . ALA A 1 140 ? -11.093 -6.388 35.167 1.00 83.50 140 ALA A O 1
ATOM 1072 N N . SER A 1 141 ? -8.929 -6.536 34.575 1.00 83.06 141 SER A N 1
ATOM 1073 C CA . SER A 1 141 ? -8.603 -7.761 35.321 1.00 83.06 141 SER A CA 1
ATOM 1074 C C . SER A 1 141 ? -8.772 -7.631 36.844 1.00 83.06 141 SER A C 1
ATOM 1076 O O . SER A 1 141 ? -8.935 -8.632 37.546 1.00 83.06 141 SER A O 1
ATOM 1078 N N . GLN A 1 142 ? -8.733 -6.400 37.357 1.00 88.62 142 GLN A N 1
ATOM 1079 C CA . GLN A 1 142 ? -8.848 -6.056 38.775 1.00 88.62 142 GLN A CA 1
ATOM 1080 C C . GLN A 1 142 ? -10.185 -5.376 39.102 1.00 88.62 142 GLN A C 1
ATOM 1082 O O . GLN A 1 142 ? -10.496 -5.146 40.274 1.00 88.62 142 GLN A O 1
ATOM 1087 N N . SER A 1 143 ? -10.979 -5.067 38.078 1.00 86.94 143 SER A N 1
ATOM 1088 C CA . SER A 1 143 ? -12.239 -4.351 38.196 1.00 86.94 143 SER A CA 1
ATOM 1089 C C . SER A 1 143 ? -13.411 -5.299 38.483 1.00 86.94 143 SER A C 1
ATOM 1091 O O . SER A 1 143 ? -13.561 -6.326 37.819 1.00 86.94 143 SER A O 1
ATOM 1093 N N . PRO A 1 144 ? -14.312 -4.962 39.426 1.00 83.81 144 PRO A N 1
ATOM 1094 C CA . PRO A 1 144 ? -15.506 -5.762 39.703 1.00 83.81 144 PRO A CA 1
ATOM 1095 C C . PRO A 1 144 ? -16.539 -5.735 38.566 1.00 83.81 144 PRO A C 1
ATOM 1097 O O . PRO A 1 144 ? -17.489 -6.517 38.605 1.00 83.81 144 PRO A O 1
ATOM 1100 N N . THR A 1 145 ? -16.395 -4.826 37.597 1.00 81.75 145 THR A N 1
ATOM 1101 C CA . THR A 1 145 ? -17.264 -4.724 36.416 1.00 81.75 145 THR A CA 1
ATOM 1102 C C . THR A 1 145 ? -16.666 -5.386 35.177 1.00 81.75 145 THR A C 1
ATOM 1104 O O . THR A 1 145 ? -17.304 -5.342 34.132 1.00 81.75 145 THR A O 1
ATOM 1107 N N . GLU A 1 146 ? -15.459 -5.958 35.277 1.00 79.38 146 GLU A N 1
ATOM 1108 C CA . GLU A 1 146 ? -14.680 -6.496 34.147 1.00 79.38 146 GLU A CA 1
ATOM 1109 C C . GLU A 1 146 ? -14.340 -5.453 33.060 1.00 79.38 146 GLU A C 1
ATOM 1111 O O . GLU A 1 146 ? -13.796 -5.797 32.016 1.00 79.38 146 GLU A O 1
ATOM 1116 N N . ALA A 1 147 ? -14.595 -4.167 33.321 1.00 80.19 147 ALA A N 1
ATOM 1117 C CA . ALA A 1 147 ? -14.209 -3.046 32.469 1.00 80.19 147 ALA A CA 1
ATOM 1118 C C . ALA A 1 147 ? -13.144 -2.191 33.175 1.00 80.19 147 ALA A C 1
ATOM 1120 O O . ALA A 1 147 ? -13.222 -2.045 34.403 1.00 80.19 147 ALA A O 1
ATOM 1121 N N . PRO A 1 148 ? -12.170 -1.605 32.451 1.00 86.81 148 PRO A N 1
ATOM 1122 C CA . PRO A 1 148 ? -11.191 -0.720 33.066 1.00 86.81 148 PRO A CA 1
ATOM 1123 C C . PRO A 1 148 ? -11.862 0.521 33.666 1.00 86.81 148 PRO A C 1
ATOM 1125 O O . PRO A 1 148 ? -12.884 1.000 33.162 1.00 86.81 148 PRO A O 1
ATOM 1128 N N . MET A 1 149 ? -11.300 1.040 34.756 1.00 91.44 149 MET A N 1
ATOM 1129 C CA . MET A 1 149 ? -11.882 2.156 35.501 1.00 91.44 149 MET A CA 1
ATOM 1130 C C . MET A 1 149 ? -10.843 3.222 35.832 1.00 91.44 149 MET A C 1
ATOM 1132 O O . MET A 1 149 ? -9.711 2.904 36.182 1.00 91.44 149 MET A O 1
ATOM 1136 N N . VAL A 1 150 ? -11.261 4.484 35.799 1.00 93.19 150 VAL A N 1
ATOM 1137 C CA . VAL A 1 150 ? -10.516 5.606 36.379 1.00 93.19 150 VAL A CA 1
ATOM 1138 C C . VAL A 1 150 ? -11.187 5.994 37.685 1.00 93.19 150 VAL A C 1
ATOM 1140 O O . VAL A 1 150 ? -12.396 6.225 37.725 1.00 93.19 150 VAL A O 1
ATOM 1143 N N . VAL A 1 151 ? -10.407 6.060 38.754 1.00 95.00 151 VAL A N 1
ATOM 1144 C CA . VAL A 1 151 ? -10.852 6.458 40.085 1.00 95.00 151 VAL A CA 1
ATOM 1145 C C . VAL A 1 151 ? -10.257 7.814 40.415 1.00 95.00 151 VAL A C 1
ATOM 1147 O O . VAL A 1 151 ? -9.049 7.982 40.289 1.00 95.00 151 VAL A O 1
ATOM 1150 N N . THR A 1 152 ? -11.077 8.760 40.867 1.00 96.19 152 THR A N 1
ATOM 1151 C CA . THR A 1 152 ? -10.588 10.044 41.388 1.00 96.19 152 THR A CA 1
ATOM 1152 C C . THR A 1 152 ? -10.901 10.181 42.867 1.00 96.19 152 THR A C 1
ATOM 1154 O O . THR A 1 152 ? -11.979 9.789 43.324 1.00 96.19 152 THR A O 1
ATOM 1157 N N . ALA A 1 153 ? -9.958 10.739 43.622 1.00 96.25 153 ALA A N 1
ATOM 1158 C CA . ALA A 1 153 ? -10.200 11.227 44.973 1.00 96.25 153 ALA A CA 1
ATOM 1159 C C . ALA A 1 153 ? -10.456 12.736 44.908 1.00 96.25 153 ALA A C 1
ATOM 1161 O O . ALA A 1 153 ? -9.610 13.479 44.413 1.00 96.25 153 ALA A O 1
ATOM 1162 N N . ASN A 1 154 ? -11.619 13.178 45.393 1.00 94.44 154 ASN A N 1
ATOM 1163 C CA . ASN A 1 154 ? -12.063 14.561 45.244 1.00 94.44 154 ASN A CA 1
ATOM 1164 C C . ASN A 1 154 ? -12.091 15.261 46.614 1.00 94.44 154 ASN A C 1
ATOM 1166 O O . ASN A 1 154 ? -13.011 15.043 47.406 1.00 94.44 154 ASN A O 1
ATOM 1170 N N . GLU A 1 155 ? -11.087 16.082 46.932 1.00 92.50 155 GLU A N 1
ATOM 1171 C CA . GLU A 1 155 ? -10.889 16.640 48.281 1.00 92.50 155 GLU A CA 1
ATOM 1172 C C . GLU A 1 155 ? -12.022 17.568 48.715 1.00 92.50 155 GLU A C 1
ATOM 1174 O O . GLU A 1 155 ? -12.497 17.479 49.849 1.00 92.50 155 GLU A O 1
ATOM 1179 N N . VAL A 1 156 ? -12.484 18.441 47.819 1.00 91.00 156 VAL A N 1
ATOM 1180 C CA . VAL A 1 156 ? -13.458 19.488 48.163 1.00 91.00 156 VAL A CA 1
ATOM 1181 C C . VAL A 1 156 ? -14.829 18.882 48.440 1.00 91.00 156 VAL A C 1
ATOM 1183 O O . VAL A 1 156 ? -15.498 19.252 49.403 1.00 91.00 156 VAL A O 1
ATOM 1186 N N . SER A 1 157 ? -15.241 17.944 47.591 1.00 90.81 157 SER A N 1
ATOM 1187 C CA . SER A 1 157 ? -16.519 17.234 47.727 1.00 90.81 157 SER A CA 1
ATOM 1188 C C . SER A 1 157 ? -16.461 16.075 48.731 1.00 90.81 157 SER A C 1
ATOM 1190 O O . SER A 1 157 ? -17.497 15.640 49.230 1.00 90.81 157 SER A O 1
ATOM 1192 N N . GLY A 1 158 ? -15.265 15.589 49.077 1.00 91.69 158 GLY A N 1
ATOM 1193 C CA . GLY A 1 158 ? -15.075 14.439 49.962 1.00 91.69 158 GLY A CA 1
ATOM 1194 C C . GLY A 1 158 ? -15.529 13.111 49.345 1.00 91.69 158 GLY A C 1
ATOM 1195 O O . GLY A 1 158 ? -15.839 12.170 50.082 1.00 91.69 158 GLY A O 1
ATOM 1196 N N . THR A 1 159 ? -15.605 13.035 48.014 1.00 93.31 159 THR A N 1
ATOM 1197 C CA . THR A 1 159 ? -16.098 11.872 47.268 1.00 93.31 159 THR A CA 1
ATOM 1198 C C . THR A 1 159 ? -14.961 11.066 46.639 1.00 93.31 159 THR A C 1
ATOM 1200 O O . THR A 1 159 ? -13.826 11.526 46.503 1.00 93.31 159 THR A O 1
ATOM 1203 N N . VAL A 1 160 ? -15.289 9.835 46.243 1.00 94.12 160 VAL A N 1
ATOM 1204 C CA . VAL A 1 160 ? -14.475 9.015 45.342 1.00 94.12 160 VAL A CA 1
ATOM 1205 C C . VAL A 1 160 ? -15.333 8.682 44.132 1.00 94.12 160 VAL A C 1
ATOM 1207 O O . VAL A 1 160 ? -16.404 8.088 44.290 1.00 94.12 160 VAL A O 1
ATOM 1210 N N . SER A 1 161 ? -14.864 9.048 42.945 1.00 92.31 161 SER A N 1
ATOM 1211 C CA . SER A 1 161 ? -15.593 8.838 41.690 1.00 92.31 161 SER A CA 1
ATOM 1212 C C . SER A 1 161 ? -15.009 7.669 40.934 1.00 92.31 161 SER A C 1
ATOM 1214 O O . SER A 1 161 ? -13.806 7.436 40.978 1.00 92.31 161 SER A O 1
ATOM 1216 N N . LEU A 1 162 ? -15.866 6.943 40.224 1.00 91.69 162 LEU A N 1
ATOM 1217 C CA . LEU A 1 162 ? -15.461 5.850 39.357 1.00 91.69 162 LEU A CA 1
ATOM 1218 C C . LEU A 1 162 ? -16.008 6.111 37.954 1.00 91.69 162 LEU A C 1
ATOM 1220 O O . LEU A 1 162 ? -17.222 6.104 37.748 1.00 91.69 162 LEU A O 1
ATOM 1224 N N . PHE A 1 163 ? -15.111 6.316 36.998 1.00 89.12 163 PHE A N 1
ATOM 1225 C CA . PHE A 1 163 ? -15.419 6.456 35.580 1.00 89.12 163 PHE A CA 1
ATOM 1226 C C . PHE A 1 163 ? -15.106 5.134 34.877 1.00 89.12 163 PHE A C 1
ATOM 1228 O O . PHE A 1 163 ? -14.017 4.588 35.047 1.00 89.12 163 PHE A O 1
ATOM 1235 N N . SER A 1 164 ? -16.044 4.601 34.093 1.00 85.25 164 SER A N 1
ATOM 1236 C CA . SER A 1 164 ? -15.741 3.482 33.195 1.00 85.25 164 SER A CA 1
ATOM 1237 C C . SER A 1 164 ? -14.937 3.987 32.004 1.00 85.25 164 SER A C 1
ATOM 1239 O O . SER A 1 164 ? -15.307 4.998 31.402 1.00 85.25 164 SER A O 1
ATOM 1241 N N . VAL A 1 165 ? -13.882 3.271 31.628 1.00 80.31 165 VAL A N 1
ATOM 1242 C CA . VAL A 1 165 ? -13.156 3.557 30.390 1.00 80.31 165 VAL A CA 1
ATOM 1243 C C . VAL A 1 165 ? -13.853 2.851 29.238 1.00 80.31 165 VAL A C 1
ATOM 1245 O O . VAL A 1 165 ? -13.953 1.625 29.218 1.00 80.31 165 VAL A O 1
ATOM 1248 N N . ASN A 1 166 ? -14.336 3.639 28.281 1.00 69.38 166 ASN A N 1
ATOM 1249 C CA . ASN A 1 166 ? -14.830 3.124 27.014 1.00 69.38 166 ASN A CA 1
ATOM 1250 C C . ASN A 1 166 ? -13.631 2.948 26.080 1.00 69.38 166 ASN A C 1
ATOM 1252 O O . ASN A 1 166 ? -13.290 3.873 25.346 1.00 69.38 166 ASN A O 1
ATOM 1256 N N . ASP A 1 167 ? -12.976 1.788 26.135 1.00 66.62 167 ASP A N 1
ATOM 1257 C CA . ASP A 1 167 ? -12.037 1.393 25.085 1.00 66.62 167 ASP A CA 1
ATOM 1258 C C . ASP A 1 167 ? -12.851 0.784 23.931 1.00 66.62 167 ASP A C 1
ATOM 1260 O O . ASP A 1 167 ? -13.439 -0.291 24.103 1.00 66.62 167 ASP A O 1
ATOM 1264 N N . PRO A 1 168 ? -12.934 1.450 22.767 1.00 63.75 168 PRO A N 1
ATOM 1265 C CA . PRO A 1 168 ? -13.696 0.939 21.638 1.00 63.75 168 PRO A CA 1
ATOM 1266 C C . PRO A 1 168 ? -13.166 -0.407 21.130 1.00 63.75 168 PRO A C 1
ATOM 1268 O O . PRO A 1 168 ? -13.952 -1.155 20.568 1.00 63.75 168 PRO A O 1
ATOM 1271 N N . PHE A 1 169 ? -11.899 -0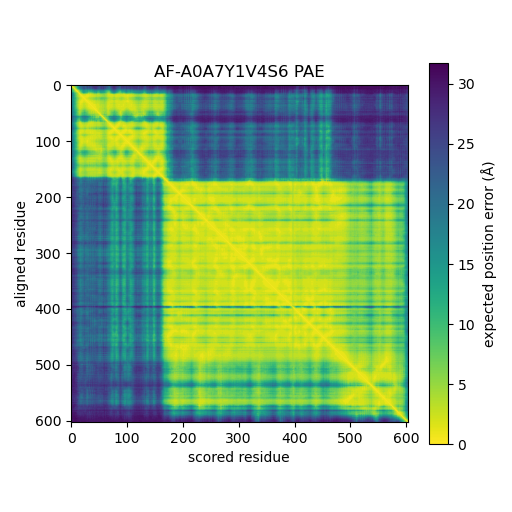.769 21.370 1.00 66.31 169 PHE A N 1
ATOM 1272 C CA . PHE A 1 169 ? -11.361 -2.092 21.027 1.00 66.31 169 PHE A CA 1
ATOM 1273 C C . PHE A 1 169 ? -11.737 -3.181 22.039 1.00 66.31 169 PHE A C 1
ATOM 1275 O O . PHE A 1 169 ? -11.797 -4.351 21.671 1.00 66.31 169 PHE A O 1
ATOM 1282 N N . VAL A 1 170 ? -12.033 -2.819 23.292 1.00 66.00 170 VAL A N 1
ATOM 1283 C CA . VAL A 1 170 ? -12.610 -3.743 24.289 1.00 66.00 170 VAL A CA 1
ATOM 1284 C C . VAL A 1 170 ? -14.114 -3.908 24.072 1.00 66.00 170 VAL A C 1
ATOM 1286 O O . VAL A 1 170 ? -14.659 -4.981 24.314 1.00 66.00 170 VAL A O 1
ATOM 1289 N N . ALA A 1 171 ? -14.787 -2.849 23.619 1.00 64.81 171 ALA A N 1
ATOM 1290 C CA . ALA A 1 171 ? -16.208 -2.869 23.284 1.00 64.81 171 ALA A CA 1
ATOM 1291 C C . ALA A 1 171 ? -16.504 -3.429 21.880 1.00 64.81 171 ALA A C 1
ATOM 1293 O O . ALA A 1 171 ? -17.670 -3.654 21.567 1.00 64.81 171 ALA A O 1
ATOM 1294 N N . ALA A 1 172 ? -15.479 -3.624 21.044 1.00 78.88 172 ALA A N 1
ATOM 1295 C CA . ALA A 1 172 ? -15.624 -4.136 19.689 1.00 78.88 172 ALA A CA 1
ATOM 1296 C C . ALA A 1 172 ? -16.059 -5.601 19.682 1.00 78.88 172 ALA A C 1
ATOM 1298 O O . ALA A 1 172 ? -15.518 -6.430 20.415 1.00 78.88 172 ALA A O 1
ATOM 1299 N N . ASP A 1 173 ? -16.961 -5.935 18.765 1.00 87.00 173 ASP A N 1
ATOM 1300 C CA . ASP A 1 173 ? -17.298 -7.325 18.465 1.00 87.00 173 ASP A CA 1
ATOM 1301 C C . ASP A 1 173 ? -16.184 -7.996 17.647 1.00 87.00 173 ASP A C 1
ATOM 1303 O O . ASP A 1 173 ? -15.959 -9.204 17.749 1.00 87.00 173 ASP A O 1
ATOM 1307 N N . PHE A 1 174 ? -15.447 -7.207 16.857 1.00 93.00 174 PHE A N 1
ATOM 1308 C CA . PHE A 1 174 ? -14.337 -7.682 16.043 1.00 93.00 174 PHE A CA 1
ATOM 1309 C C . PHE A 1 174 ? -13.255 -6.613 15.882 1.00 93.00 174 PHE A C 1
ATOM 1311 O O . PHE A 1 174 ? -13.550 -5.437 15.692 1.00 93.00 174 PHE A O 1
ATOM 1318 N N . SER A 1 175 ? -11.987 -7.025 15.895 1.00 94.00 175 SER A N 1
ATOM 1319 C CA . SER A 1 175 ? -10.869 -6.162 15.508 1.00 94.00 175 SER A CA 1
ATOM 1320 C C . SER A 1 175 ? -10.059 -6.804 14.391 1.00 94.00 175 SER A C 1
ATOM 1322 O O . SER A 1 175 ? -9.892 -8.025 14.346 1.00 94.00 175 SER A O 1
ATOM 1324 N N . LEU A 1 176 ? -9.570 -5.969 13.480 1.00 97.06 176 LEU A N 1
ATOM 1325 C CA . LEU A 1 176 ? -8.828 -6.388 12.300 1.00 97.06 176 LEU A CA 1
ATOM 1326 C C . LEU A 1 176 ? -7.569 -5.552 12.150 1.00 97.06 176 LEU A C 1
ATOM 1328 O O . LEU A 1 176 ? -7.630 -4.322 12.154 1.00 97.06 176 LEU A O 1
ATOM 1332 N N . ARG A 1 177 ? -6.445 -6.227 11.922 1.00 98.00 177 ARG A N 1
ATOM 1333 C CA . ARG A 1 177 ? -5.235 -5.609 11.392 1.00 98.00 177 ARG A CA 1
ATOM 1334 C C . ARG A 1 177 ? -5.164 -5.808 9.881 1.00 98.00 177 ARG A C 1
ATOM 1336 O O . ARG A 1 177 ? -5.165 -6.932 9.387 1.00 98.00 177 ARG A O 1
ATOM 1343 N N . ILE A 1 178 ? -5.047 -4.719 9.142 1.00 98.69 178 ILE A N 1
ATOM 1344 C CA . ILE A 1 178 ? -4.776 -4.717 7.710 1.00 98.69 178 ILE A CA 1
ATOM 1345 C C . ILE A 1 178 ? -3.300 -4.384 7.532 1.00 98.69 178 ILE A C 1
ATOM 1347 O O . ILE A 1 178 ? -2.861 -3.262 7.793 1.00 98.69 178 ILE A O 1
ATOM 1351 N N . VAL A 1 179 ? -2.541 -5.379 7.086 1.00 98.50 179 VAL A N 1
ATOM 1352 C CA . VAL A 1 179 ? -1.161 -5.221 6.640 1.00 98.50 179 VAL A CA 1
ATOM 1353 C C . VAL A 1 179 ? -1.194 -5.014 5.133 1.00 98.50 179 VAL A C 1
ATOM 1355 O O . VAL A 1 179 ? -1.817 -5.806 4.426 1.00 98.50 179 VAL A O 1
ATOM 1358 N N . HIS A 1 180 ? -0.567 -3.965 4.606 1.00 97.75 180 HIS A N 1
ATOM 1359 C CA . HIS A 1 180 ? -0.654 -3.707 3.166 1.00 97.75 180 HIS A CA 1
ATOM 1360 C C . HIS A 1 180 ? 0.634 -3.225 2.511 1.00 97.75 180 HIS A C 1
ATOM 1362 O O . HIS A 1 180 ? 1.576 -2.798 3.180 1.00 97.75 180 HIS A O 1
ATOM 1368 N N . ASN A 1 181 ? 0.665 -3.385 1.189 1.00 95.44 181 ASN A N 1
ATOM 1369 C CA . ASN A 1 181 ? 1.749 -2.979 0.305 1.00 95.44 181 ASN A CA 1
ATOM 1370 C C . ASN A 1 181 ? 1.199 -2.448 -1.026 1.00 95.44 181 ASN A C 1
ATOM 1372 O O . ASN A 1 181 ? 0.131 -2.867 -1.479 1.00 95.44 181 ASN A O 1
ATOM 1376 N N . ASN A 1 182 ? 1.994 -1.639 -1.712 1.00 94.19 182 ASN A N 1
ATOM 1377 C CA . ASN A 1 182 ? 1.751 -1.173 -3.070 1.00 94.19 182 ASN A CA 1
ATOM 1378 C C . ASN A 1 182 ? 3.086 -0.987 -3.803 1.00 94.19 182 ASN A C 1
ATOM 1380 O O . ASN A 1 182 ? 4.107 -0.747 -3.161 1.00 94.19 182 ASN A O 1
ATOM 1384 N N . ASP A 1 183 ? 3.088 -1.132 -5.130 1.00 93.94 183 ASP A N 1
ATOM 1385 C CA . ASP A 1 183 ? 4.239 -0.818 -5.990 1.00 93.94 183 ASP A CA 1
ATOM 1386 C C . ASP A 1 183 ? 5.539 -1.501 -5.531 1.00 93.94 183 ASP A C 1
ATOM 1388 O O . ASP A 1 183 ? 6.576 -0.865 -5.336 1.00 93.94 183 ASP A O 1
ATOM 1392 N N . GLY A 1 184 ? 5.502 -2.826 -5.348 1.00 93.56 184 GLY A N 1
ATOM 1393 C CA . GLY A 1 184 ? 6.711 -3.600 -5.045 1.00 93.56 184 GLY A CA 1
ATOM 1394 C C . GLY A 1 184 ? 7.784 -3.448 -6.134 1.00 93.56 184 GLY A C 1
ATOM 1395 O O . GLY A 1 184 ? 8.980 -3.441 -5.828 1.00 93.56 184 GLY A O 1
ATOM 1396 N N . GLU A 1 185 ? 7.354 -3.287 -7.394 1.00 93.31 185 GLU A N 1
ATOM 1397 C CA . GLU A 1 185 ? 8.159 -2.856 -8.551 1.00 93.31 185 GLU A CA 1
ATOM 1398 C C . GLU A 1 185 ? 9.515 -3.577 -8.707 1.00 93.31 185 GLU A C 1
ATOM 1400 O O . GLU A 1 185 ? 10.517 -3.002 -9.148 1.00 93.31 185 GLU A O 1
ATOM 1405 N N . SER A 1 186 ? 9.581 -4.855 -8.329 1.00 95.19 186 SER A N 1
ATOM 1406 C CA . SER A 1 186 ? 10.819 -5.644 -8.356 1.00 95.19 186 SER A CA 1
ATOM 1407 C C . SER A 1 186 ? 11.983 -5.042 -7.559 1.00 95.19 186 SER A C 1
ATOM 1409 O O . SER A 1 186 ? 13.159 -5.303 -7.840 1.00 95.19 186 SER A O 1
ATOM 1411 N N . LYS A 1 187 ? 11.707 -4.268 -6.507 1.00 94.12 187 LYS A N 1
ATOM 1412 C CA . LYS A 1 187 ? 12.721 -3.681 -5.611 1.00 94.12 187 LYS A CA 1
ATOM 1413 C C . LYS A 1 187 ? 13.182 -4.689 -4.559 1.00 94.12 187 LYS A C 1
ATOM 1415 O O . LYS A 1 187 ? 13.069 -4.501 -3.355 1.00 94.12 187 LYS A O 1
ATOM 1420 N N . LEU A 1 188 ? 13.713 -5.804 -5.062 1.00 96.75 188 LEU A N 1
ATOM 1421 C CA . LEU A 1 188 ? 14.104 -6.974 -4.275 1.00 96.75 188 LEU A CA 1
ATOM 1422 C C . LEU A 1 188 ? 15.334 -6.742 -3.388 1.00 96.75 188 LEU A C 1
ATOM 1424 O O . LEU A 1 188 ? 15.519 -7.475 -2.422 1.00 96.75 188 LEU A O 1
ATOM 1428 N N . LEU A 1 189 ? 16.170 -5.755 -3.720 1.00 96.75 189 LEU A N 1
ATOM 1429 C CA . LEU A 1 189 ? 17.363 -5.394 -2.955 1.00 96.75 189 LEU A CA 1
ATOM 1430 C C . LEU A 1 189 ? 17.120 -4.103 -2.168 1.00 96.75 189 LEU A C 1
ATOM 1432 O O . LEU A 1 189 ? 16.537 -3.176 -2.739 1.00 96.75 189 LEU A O 1
ATOM 1436 N N . PRO A 1 190 ? 17.603 -4.005 -0.919 1.00 96.19 190 PRO A N 1
ATOM 1437 C CA . PRO A 1 190 ? 17.560 -2.756 -0.178 1.00 96.19 190 PRO A CA 1
ATOM 1438 C C . PRO A 1 190 ? 18.561 -1.740 -0.744 1.00 96.19 190 PRO A C 1
ATOM 1440 O O . PRO A 1 190 ? 19.543 -2.099 -1.405 1.00 96.19 190 PRO A O 1
ATOM 1443 N N . THR A 1 191 ? 18.342 -0.463 -0.450 1.00 92.81 191 THR A N 1
ATOM 1444 C CA . THR A 1 191 ? 19.217 0.644 -0.860 1.00 92.81 191 THR A CA 1
ATOM 1445 C C . THR A 1 191 ? 19.636 1.490 0.336 1.00 92.81 191 THR A C 1
ATOM 1447 O O . THR A 1 191 ? 18.956 1.528 1.357 1.00 92.81 191 THR A O 1
ATOM 1450 N N . GLU A 1 192 ? 20.784 2.162 0.239 1.00 93.25 192 GLU A N 1
ATOM 1451 C CA . GLU A 1 192 ? 21.213 3.092 1.284 1.00 93.25 192 GLU A CA 1
ATOM 1452 C C . GLU A 1 192 ? 20.515 4.448 1.095 1.00 93.25 192 GLU A C 1
ATOM 1454 O O . GLU A 1 192 ? 20.723 5.119 0.084 1.00 93.25 192 GLU A O 1
ATOM 1459 N N . ILE A 1 193 ? 19.694 4.851 2.067 1.00 90.25 193 ILE A N 1
ATOM 1460 C CA . ILE A 1 193 ? 18.982 6.136 2.102 1.00 90.25 193 ILE A CA 1
ATOM 1461 C C . ILE A 1 193 ? 19.165 6.726 3.502 1.00 90.25 193 ILE A C 1
ATOM 1463 O O . ILE A 1 193 ? 18.947 6.041 4.498 1.00 90.25 193 ILE A O 1
ATOM 1467 N N . ASP A 1 194 ? 19.602 7.983 3.599 1.00 86.75 194 ASP A N 1
ATOM 1468 C CA . ASP A 1 194 ? 19.851 8.670 4.880 1.00 86.75 194 ASP A CA 1
ATOM 1469 C C . ASP A 1 194 ? 20.790 7.919 5.843 1.00 86.75 194 ASP A C 1
ATOM 1471 O O . ASP A 1 194 ? 20.669 8.012 7.066 1.00 86.75 194 ASP A O 1
ATOM 1475 N N . GLY A 1 195 ? 21.747 7.164 5.293 1.00 90.81 195 GLY A N 1
ATOM 1476 C CA . GLY A 1 195 ? 22.679 6.339 6.068 1.00 90.81 195 GLY A CA 1
ATOM 1477 C C . GLY A 1 195 ? 22.047 5.093 6.699 1.00 90.81 195 GLY A C 1
ATOM 1478 O O . GLY A 1 195 ? 22.673 4.483 7.566 1.00 90.81 195 GLY A O 1
ATOM 1479 N N . LYS A 1 196 ? 20.831 4.727 6.280 1.00 93.38 196 LYS A N 1
ATOM 1480 C CA . LYS A 1 196 ? 20.123 3.495 6.646 1.00 93.38 196 LYS A CA 1
ATOM 1481 C C . LYS A 1 196 ? 20.018 2.579 5.437 1.00 93.38 196 LYS A C 1
ATOM 1483 O O . LYS A 1 196 ? 19.935 3.055 4.306 1.00 93.38 196 LYS A O 1
ATOM 1488 N N . ILE A 1 197 ? 19.965 1.274 5.667 1.00 97.06 197 ILE A N 1
ATOM 1489 C CA . ILE A 1 197 ? 19.636 0.295 4.626 1.00 97.06 197 ILE A CA 1
ATOM 1490 C C . ILE A 1 197 ? 18.118 0.132 4.598 1.00 97.06 197 ILE A C 1
ATOM 1492 O O . ILE A 1 197 ? 17.541 -0.378 5.553 1.00 97.06 197 ILE A O 1
ATOM 1496 N N . VAL A 1 198 ? 17.473 0.609 3.536 1.00 97.00 198 VAL A N 1
ATOM 1497 C CA . VAL A 1 198 ? 16.018 0.773 3.439 1.00 97.00 198 VAL A CA 1
ATOM 1498 C C . VAL A 1 198 ? 15.422 -0.113 2.349 1.00 97.00 198 VAL A C 1
ATOM 1500 O O . VAL A 1 198 ? 16.000 -0.271 1.272 1.00 97.00 198 VAL A O 1
ATOM 1503 N N . GLY A 1 199 ? 14.226 -0.635 2.611 1.00 96.44 199 GLY A N 1
ATOM 1504 C CA . GLY A 1 199 ? 13.463 -1.455 1.678 1.00 96.44 199 GLY A CA 1
ATOM 1505 C C . GLY A 1 199 ? 14.052 -2.852 1.517 1.00 96.44 199 GLY A C 1
ATOM 1506 O O . GLY A 1 199 ? 14.657 -3.385 2.443 1.00 96.44 199 GLY A O 1
ATOM 1507 N N . GLY A 1 200 ? 13.874 -3.431 0.329 1.00 97.12 200 GLY A N 1
ATOM 1508 C CA . GLY A 1 200 ? 14.235 -4.820 0.053 1.00 97.12 200 GLY A CA 1
ATOM 1509 C C . GLY A 1 200 ? 13.110 -5.778 0.439 1.00 97.12 200 GLY A C 1
ATOM 1510 O O . GLY A 1 200 ? 12.525 -5.717 1.520 1.00 97.12 200 GLY A O 1
ATOM 1511 N N . ALA A 1 201 ? 12.765 -6.675 -0.481 1.00 97.56 201 ALA A N 1
ATOM 1512 C CA . ALA A 1 201 ? 11.581 -7.513 -0.324 1.00 97.56 201 ALA A CA 1
ATOM 1513 C C . ALA A 1 201 ? 11.770 -8.617 0.742 1.00 97.56 201 ALA A C 1
ATOM 1515 O O . ALA A 1 201 ? 10.802 -9.063 1.362 1.00 97.56 201 ALA A O 1
ATOM 1516 N N . ALA A 1 202 ? 13.016 -9.039 0.999 1.00 98.06 202 ALA A N 1
ATOM 1517 C CA . ALA A 1 202 ? 13.332 -9.998 2.058 1.00 98.06 202 ALA A CA 1
ATOM 1518 C C . ALA A 1 202 ? 13.262 -9.355 3.452 1.00 98.06 202 ALA A C 1
ATOM 1520 O O . ALA A 1 202 ? 12.817 -9.985 4.410 1.00 98.06 202 ALA A O 1
ATOM 1521 N N . GLU A 1 203 ? 13.682 -8.103 3.573 1.00 98.44 203 GLU A N 1
ATOM 1522 C CA . GLU A 1 203 ? 13.580 -7.285 4.776 1.00 98.44 203 GLU A CA 1
ATOM 1523 C C . GLU A 1 203 ? 12.115 -6.934 5.061 1.00 98.44 203 GLU A C 1
ATOM 1525 O O . GLU A 1 203 ? 11.643 -7.109 6.185 1.00 98.44 203 GLU A O 1
ATOM 1530 N N . PHE A 1 204 ? 11.359 -6.554 4.027 1.00 98.44 204 PHE A N 1
ATOM 1531 C CA . PHE A 1 204 ? 9.915 -6.327 4.110 1.00 98.44 204 PHE A CA 1
ATOM 1532 C C . PHE A 1 204 ? 9.180 -7.551 4.658 1.00 98.44 204 PHE A C 1
ATOM 1534 O O . PHE A 1 204 ? 8.352 -7.427 5.560 1.00 98.44 204 PHE A O 1
ATOM 1541 N N . LYS A 1 205 ? 9.516 -8.752 4.168 1.00 97.81 205 LYS A N 1
ATOM 1542 C CA . LYS A 1 205 ? 8.965 -10.013 4.679 1.00 97.81 205 LYS A CA 1
ATOM 1543 C C . LYS A 1 205 ? 9.215 -10.191 6.181 1.00 97.81 205 LYS A C 1
ATOM 1545 O O . LYS A 1 205 ? 8.297 -10.581 6.902 1.00 97.81 205 LYS A O 1
ATOM 1550 N N . THR A 1 206 ? 10.423 -9.887 6.660 1.00 98.12 206 THR A N 1
ATOM 1551 C CA . THR A 1 206 ? 10.743 -9.937 8.095 1.00 98.12 206 THR A CA 1
ATOM 1552 C C . THR A 1 206 ? 9.826 -9.012 8.896 1.00 98.12 206 THR A C 1
ATOM 1554 O O . THR A 1 206 ? 9.282 -9.436 9.916 1.00 98.12 206 THR A O 1
ATOM 1557 N N . VAL A 1 207 ? 9.615 -7.772 8.440 1.00 97.69 207 VAL A N 1
ATOM 1558 C CA . VAL A 1 207 ? 8.739 -6.812 9.134 1.00 97.69 207 VAL A CA 1
ATOM 1559 C C . VAL A 1 207 ? 7.274 -7.256 9.078 1.00 97.69 207 VAL A C 1
ATOM 1561 O O . VAL A 1 207 ? 6.591 -7.222 10.099 1.00 97.69 207 VAL A O 1
ATOM 1564 N N . ALA A 1 208 ? 6.797 -7.747 7.931 1.00 97.38 208 ALA A N 1
ATOM 1565 C CA . ALA A 1 208 ? 5.440 -8.277 7.782 1.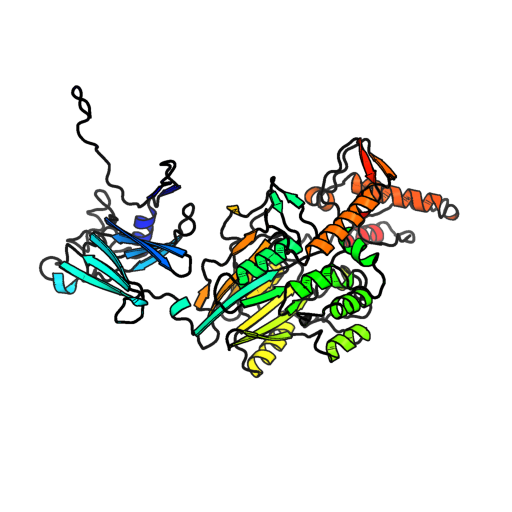00 97.38 208 ALA A CA 1
ATOM 1566 C C . ALA A 1 208 ? 5.151 -9.402 8.784 1.00 97.38 208 ALA A C 1
ATOM 1568 O O . ALA A 1 208 ? 4.110 -9.413 9.442 1.00 97.38 208 ALA A O 1
ATOM 1569 N N . ASP A 1 209 ? 6.092 -10.329 8.954 1.00 95.50 209 ASP A N 1
ATOM 1570 C CA . ASP A 1 209 ? 5.971 -11.386 9.954 1.00 95.50 209 ASP A CA 1
ATOM 1571 C C . ASP A 1 209 ? 6.012 -10.850 11.383 1.00 95.50 209 ASP A C 1
ATOM 1573 O O . ASP A 1 209 ? 5.266 -11.336 12.229 1.00 95.50 209 ASP A O 1
ATOM 1577 N N . GLN A 1 210 ? 6.857 -9.862 11.678 1.00 92.56 210 GLN A N 1
ATOM 1578 C CA . GLN A 1 210 ? 6.911 -9.253 13.009 1.00 92.56 210 GLN A CA 1
ATOM 1579 C C . GLN A 1 210 ? 5.588 -8.578 13.373 1.00 92.56 210 GLN A C 1
ATOM 1581 O O . GLN A 1 210 ? 5.100 -8.778 14.480 1.00 92.56 210 GLN A O 1
ATOM 1586 N N . ILE A 1 211 ? 4.984 -7.839 12.440 1.00 91.69 211 ILE A N 1
ATOM 1587 C CA . ILE A 1 211 ? 3.688 -7.177 12.638 1.00 91.69 211 ILE A CA 1
ATOM 1588 C C . ILE A 1 211 ? 2.572 -8.202 12.833 1.00 91.69 211 ILE A C 1
ATOM 1590 O O . ILE A 1 211 ? 1.729 -8.042 13.709 1.00 91.69 211 ILE A O 1
ATOM 1594 N N . ARG A 1 212 ? 2.533 -9.263 12.024 1.00 91.62 212 ARG A N 1
ATOM 1595 C CA . ARG A 1 212 ? 1.468 -10.274 12.129 1.00 91.62 212 ARG A CA 1
ATOM 1596 C C . ARG A 1 212 ? 1.575 -11.141 13.376 1.00 91.62 212 ARG A C 1
ATOM 1598 O O . ARG A 1 212 ? 0.564 -11.661 13.820 1.00 91.62 212 ARG A O 1
ATOM 1605 N N . ASN A 1 213 ? 2.780 -11.299 13.920 1.00 88.44 213 ASN A N 1
ATOM 1606 C CA . ASN A 1 213 ? 3.038 -12.115 15.106 1.00 88.44 213 ASN A CA 1
ATOM 1607 C C . ASN A 1 213 ? 3.257 -11.277 16.379 1.00 88.44 213 ASN A C 1
ATOM 1609 O O . ASN A 1 213 ? 3.689 -11.831 17.393 1.00 88.44 213 ASN A O 1
ATOM 1613 N N . SER A 1 214 ? 3.039 -9.958 16.336 1.00 83.50 214 SER A N 1
ATOM 1614 C CA . SER A 1 214 ? 3.248 -9.078 17.495 1.00 83.50 214 SER A CA 1
ATOM 1615 C C . SER A 1 214 ? 2.194 -9.289 18.584 1.00 83.50 214 SER A C 1
ATOM 1617 O O . SER A 1 214 ? 2.475 -9.072 19.761 1.00 83.50 214 SER A O 1
ATOM 1619 N N . ASP A 1 215 ? 1.003 -9.740 18.197 1.00 83.69 215 ASP A N 1
ATOM 1620 C CA . ASP A 1 215 ? -0.126 -10.060 19.060 1.00 83.69 215 ASP A CA 1
ATOM 1621 C C . ASP A 1 215 ? -1.047 -11.094 18.381 1.00 83.69 215 ASP A C 1
ATOM 1623 O O . ASP A 1 215 ? -0.783 -11.552 17.270 1.00 83.69 215 ASP A O 1
ATOM 1627 N N . ASP A 1 216 ? -2.128 -11.479 19.064 1.00 84.75 216 ASP A N 1
ATOM 1628 C CA . ASP A 1 216 ? -3.123 -12.430 18.551 1.00 84.75 216 ASP A CA 1
ATOM 1629 C C . ASP A 1 216 ? -4.224 -11.745 17.710 1.00 84.75 216 ASP A C 1
ATOM 1631 O O . ASP A 1 216 ? -5.277 -12.348 17.466 1.00 84.75 216 ASP A O 1
ATOM 1635 N N . LYS A 1 217 ? -4.040 -10.480 17.286 1.00 88.00 217 LYS A N 1
ATOM 1636 C CA . LYS A 1 217 ? -5.075 -9.776 16.516 1.00 88.00 217 LYS A CA 1
ATOM 1637 C C . LYS A 1 217 ? -5.266 -10.455 15.153 1.00 88.00 217 LYS A C 1
ATOM 1639 O O . LYS A 1 217 ? -4.287 -10.682 14.436 1.00 88.00 217 LYS A O 1
ATOM 1644 N N . PRO A 1 218 ? -6.515 -10.744 14.745 1.00 95.69 218 PRO A N 1
ATOM 1645 C CA . PRO A 1 218 ? -6.791 -11.223 13.399 1.00 95.69 218 PRO A CA 1
ATOM 1646 C C . PRO A 1 218 ? -6.236 -10.244 12.361 1.00 95.69 218 PRO A C 1
ATOM 1648 O O . PRO A 1 218 ? -6.461 -9.037 12.463 1.00 95.69 218 PRO A O 1
ATOM 1651 N N . SER A 1 219 ? -5.508 -10.754 11.368 1.00 97.25 219 SER A N 1
ATOM 1652 C CA . SER A 1 219 ? -4.880 -9.919 10.346 1.00 97.25 219 SER A CA 1
ATOM 1653 C C . SER A 1 219 ? -5.147 -10.415 8.932 1.00 97.25 219 SER A C 1
ATOM 1655 O O . SER A 1 219 ? -5.293 -11.616 8.705 1.00 97.25 219 SER A O 1
ATOM 1657 N N . ILE A 1 220 ? -5.204 -9.470 7.994 1.00 98.38 220 ILE A N 1
ATOM 1658 C CA . ILE A 1 220 ? -5.193 -9.719 6.551 1.00 98.38 220 ILE A CA 1
ATOM 1659 C C . ILE A 1 220 ? -4.033 -8.959 5.915 1.00 98.38 220 ILE A C 1
ATOM 1661 O O . ILE A 1 220 ? -3.709 -7.846 6.330 1.00 98.38 220 ILE A O 1
ATOM 1665 N N . THR A 1 221 ? -3.410 -9.554 4.907 1.00 98.56 221 THR A N 1
ATOM 1666 C CA . THR A 1 221 ? -2.281 -8.983 4.172 1.00 98.56 221 THR A CA 1
ATOM 1667 C C . THR A 1 221 ? -2.689 -8.734 2.727 1.00 98.56 221 THR A C 1
ATOM 1669 O O . THR A 1 221 ? -2.995 -9.672 1.998 1.00 98.56 221 THR A O 1
ATOM 1672 N N . LEU A 1 222 ? -2.688 -7.482 2.283 1.00 98.56 222 LEU A N 1
ATOM 1673 C CA . LEU A 1 222 ? -3.218 -7.091 0.975 1.00 98.56 222 LEU A CA 1
ATOM 1674 C C . LEU A 1 222 ? -2.172 -6.342 0.145 1.00 98.56 222 LEU A C 1
ATOM 1676 O O . LEU A 1 222 ? -1.313 -5.651 0.689 1.00 98.56 222 LEU A O 1
ATOM 1680 N N . SER A 1 223 ? -2.239 -6.467 -1.179 1.00 97.38 223 SER A N 1
ATOM 1681 C CA . SER A 1 223 ? -1.434 -5.642 -2.084 1.00 97.38 223 SER A CA 1
ATOM 1682 C C . SER A 1 223 ? -2.308 -4.930 -3.102 1.00 97.38 223 SER A C 1
ATOM 1684 O O . SER A 1 223 ? -3.162 -5.566 -3.714 1.00 97.38 223 SER A O 1
ATOM 1686 N N . SER A 1 224 ? -2.086 -3.632 -3.317 1.00 96.94 224 SER A N 1
ATOM 1687 C CA . SER A 1 224 ? -2.798 -2.861 -4.341 1.00 96.94 224 SER A CA 1
ATOM 1688 C C . SER A 1 224 ? -2.121 -2.879 -5.717 1.00 96.94 224 SER A C 1
ATOM 1690 O O . SER A 1 224 ? -2.537 -2.120 -6.583 1.00 96.94 224 SER A O 1
ATOM 1692 N N . GLY A 1 225 ? -1.171 -3.786 -5.981 1.00 94.00 225 GLY A N 1
ATOM 1693 C CA . GLY A 1 225 ? -0.652 -4.080 -7.327 1.00 94.00 225 GLY A CA 1
ATOM 1694 C C . GLY A 1 225 ? 0.676 -3.403 -7.680 1.00 94.00 225 GLY A C 1
ATOM 1695 O O . GLY A 1 225 ? 1.351 -2.851 -6.814 1.00 94.00 225 GLY A O 1
ATOM 1696 N N . ASP A 1 226 ? 1.051 -3.482 -8.964 1.00 94.31 226 ASP A N 1
ATOM 1697 C CA . ASP A 1 226 ? 2.407 -3.211 -9.486 1.00 94.31 226 ASP A CA 1
ATOM 1698 C C . ASP A 1 226 ? 3.466 -4.066 -8.789 1.00 94.31 226 ASP A C 1
ATOM 1700 O O . ASP A 1 226 ? 4.417 -3.619 -8.141 1.00 94.31 226 ASP A O 1
ATOM 1704 N N . ASN A 1 227 ? 3.230 -5.366 -8.930 1.00 89.19 227 ASN A N 1
ATOM 1705 C CA . ASN A 1 227 ? 3.899 -6.431 -8.203 1.00 89.19 227 ASN A CA 1
ATOM 1706 C C . ASN A 1 227 ? 5.323 -6.671 -8.718 1.00 89.19 227 ASN A C 1
ATOM 1708 O O . ASN A 1 227 ? 6.226 -6.997 -7.949 1.00 89.19 227 ASN A O 1
ATOM 1712 N N . PHE A 1 228 ? 5.529 -6.469 -10.018 1.00 93.88 228 PHE A N 1
ATOM 1713 C CA . PHE A 1 228 ? 6.831 -6.498 -10.668 1.00 93.88 228 PHE A CA 1
ATOM 1714 C C . PHE A 1 228 ? 6.949 -5.358 -11.674 1.00 93.88 228 PHE A C 1
ATOM 1716 O O . PHE A 1 228 ? 5.957 -4.861 -12.202 1.00 93.88 228 PHE A O 1
ATOM 1723 N N . LEU A 1 229 ? 8.186 -4.952 -11.947 1.00 91.50 229 LEU A N 1
ATOM 1724 C CA . LEU A 1 229 ? 8.497 -3.911 -12.917 1.00 91.50 229 LEU A CA 1
ATOM 1725 C C . LEU A 1 229 ? 9.819 -4.217 -13.618 1.00 91.50 229 LEU A C 1
ATOM 1727 O O . LEU A 1 229 ? 10.763 -4.757 -13.032 1.00 91.50 229 LEU A O 1
ATOM 1731 N N . ALA A 1 230 ? 9.914 -3.798 -14.879 1.00 90.06 230 ALA A N 1
ATOM 1732 C CA . ALA A 1 230 ? 11.157 -3.828 -15.630 1.00 90.06 230 ALA A CA 1
ATOM 1733 C C . ALA A 1 230 ? 12.302 -3.152 -14.857 1.00 90.06 230 ALA A C 1
ATOM 1735 O O . ALA A 1 230 ? 12.284 -1.953 -14.572 1.00 90.06 230 ALA A O 1
ATOM 1736 N N . SER A 1 231 ? 13.314 -3.943 -14.519 1.00 91.12 231 SER A N 1
ATOM 1737 C CA . SER A 1 231 ? 14.459 -3.530 -13.715 1.00 91.12 231 SER A CA 1
ATOM 1738 C C . SER A 1 231 ? 15.592 -4.540 -13.871 1.00 91.12 231 SER A C 1
ATOM 1740 O O . SER A 1 231 ? 15.369 -5.687 -14.263 1.00 91.12 231 SER A O 1
ATOM 1742 N N . THR A 1 232 ? 16.809 -4.157 -13.475 1.00 91.12 232 THR A N 1
ATOM 1743 C CA . THR A 1 232 ? 17.931 -5.104 -13.368 1.00 91.12 232 THR A CA 1
ATOM 1744 C C . THR A 1 232 ? 17.607 -6.285 -12.434 1.00 91.12 232 THR A C 1
ATOM 1746 O O . THR A 1 232 ? 18.137 -7.381 -12.619 1.00 91.12 232 THR A O 1
ATOM 1749 N N . ASN A 1 233 ? 16.713 -6.091 -11.459 1.00 93.62 233 ASN A N 1
ATOM 1750 C CA . ASN A 1 233 ? 16.285 -7.143 -10.542 1.00 93.62 233 ASN A CA 1
ATOM 1751 C C . ASN A 1 233 ? 15.349 -8.140 -11.233 1.00 93.62 233 ASN A C 1
ATOM 1753 O O . ASN A 1 233 ? 15.589 -9.345 -11.171 1.00 93.62 233 ASN A O 1
ATOM 1757 N N . PHE A 1 234 ? 14.339 -7.651 -11.956 1.00 94.75 234 PHE A N 1
ATOM 1758 C CA . PHE A 1 234 ? 13.442 -8.516 -12.722 1.00 94.75 234 PHE A CA 1
ATOM 1759 C C . PHE A 1 234 ? 14.174 -9.220 -13.873 1.00 94.75 234 PHE A C 1
ATOM 1761 O O . PHE A 1 234 ? 13.920 -10.388 -14.162 1.00 94.75 234 PHE A O 1
ATOM 1768 N N . ASP A 1 235 ? 15.171 -8.566 -14.474 1.00 93.31 235 ASP A N 1
ATOM 1769 C CA . ASP A 1 235 ? 16.060 -9.179 -15.464 1.00 93.31 235 ASP A CA 1
ATOM 1770 C C . ASP A 1 235 ? 16.803 -10.410 -14.923 1.00 93.31 235 ASP A C 1
ATOM 1772 O O . ASP A 1 235 ? 17.060 -11.351 -15.680 1.00 93.31 235 ASP A O 1
ATOM 1776 N N . ALA A 1 236 ? 17.137 -10.433 -13.627 1.00 95.12 236 ALA A N 1
ATOM 1777 C CA . ALA A 1 236 ? 17.729 -11.609 -12.995 1.00 95.12 236 ALA A CA 1
ATOM 1778 C C . ALA A 1 236 ? 16.752 -12.796 -13.032 1.00 95.12 236 ALA A C 1
ATOM 1780 O O . ALA A 1 236 ? 17.161 -13.912 -13.351 1.00 95.12 236 ALA A O 1
ATOM 1781 N N . SER A 1 237 ? 15.461 -12.538 -12.798 1.00 94.38 237 SER A N 1
ATOM 1782 C CA . SER A 1 237 ? 14.383 -13.523 -12.936 1.00 94.38 237 SER A CA 1
ATOM 1783 C C . SER A 1 237 ? 14.192 -13.960 -14.395 1.00 94.38 237 SER A C 1
ATOM 1785 O O . SER A 1 237 ? 14.053 -15.150 -14.673 1.00 94.38 237 SER A O 1
ATOM 1787 N N . LEU A 1 238 ? 14.234 -13.029 -15.353 1.00 91.25 238 LEU A N 1
ATOM 1788 C CA . LEU A 1 238 ? 14.110 -13.333 -16.787 1.00 91.25 238 LEU A CA 1
ATOM 1789 C C . LEU A 1 238 ? 15.293 -14.143 -17.339 1.00 91.25 238 LEU A C 1
ATOM 1791 O O . LEU A 1 238 ? 15.144 -14.854 -18.334 1.00 91.25 238 LEU A O 1
ATOM 1795 N N . ALA A 1 239 ? 16.463 -14.055 -16.704 1.00 92.25 239 ALA A N 1
ATOM 1796 C CA . ALA A 1 239 ? 17.637 -14.851 -17.052 1.00 92.25 239 ALA A CA 1
ATOM 1797 C C . ALA A 1 239 ? 17.562 -16.306 -16.547 1.00 92.25 239 ALA A C 1
ATOM 1799 O O . ALA A 1 239 ? 18.402 -17.128 -16.933 1.00 92.25 239 ALA A O 1
ATOM 1800 N N . LEU A 1 240 ? 16.584 -16.638 -15.697 1.00 92.19 240 LEU A N 1
ATOM 1801 C CA . LEU A 1 240 ? 16.372 -18.001 -15.224 1.00 92.19 240 LEU A CA 1
ATOM 1802 C C . LEU A 1 240 ? 15.823 -18.910 -16.335 1.00 92.19 240 LEU A C 1
ATOM 1804 O O . LEU A 1 240 ? 15.163 -18.446 -17.269 1.00 92.19 240 LEU A O 1
ATOM 1808 N N . PRO A 1 241 ? 16.050 -20.233 -16.232 1.00 92.00 241 PRO A N 1
ATOM 1809 C CA . PRO A 1 241 ? 15.342 -21.204 -17.055 1.00 92.00 241 PRO A CA 1
ATOM 1810 C C . PRO A 1 241 ? 13.814 -20.984 -17.021 1.00 92.00 241 PRO A C 1
ATOM 1812 O O . PRO A 1 241 ? 13.278 -20.648 -15.963 1.00 92.00 241 PRO A O 1
ATOM 1815 N N . PRO A 1 242 ? 13.087 -21.186 -18.140 1.00 85.19 242 PRO A N 1
ATOM 1816 C CA . PRO A 1 242 ? 11.643 -20.931 -18.205 1.00 85.19 242 PRO A CA 1
ATOM 1817 C C . PRO A 1 242 ? 10.781 -21.714 -17.201 1.00 85.19 242 PRO A C 1
ATOM 1819 O O . PRO A 1 242 ? 9.652 -21.318 -16.939 1.00 85.19 242 PRO A O 1
ATOM 1822 N N . ASP A 1 243 ? 11.288 -22.818 -16.654 1.00 88.06 243 ASP A N 1
ATOM 1823 C CA . ASP A 1 243 ? 10.623 -23.663 -15.656 1.00 88.06 243 ASP A CA 1
ATOM 1824 C C . ASP A 1 243 ? 10.865 -23.218 -14.204 1.00 88.06 243 ASP A C 1
ATOM 1826 O O . ASP A 1 243 ? 10.262 -23.771 -13.288 1.00 88.06 243 ASP A O 1
ATOM 1830 N N . GLN A 1 244 ? 11.741 -22.237 -13.974 1.00 92.62 244 GLN A N 1
ATOM 1831 C CA . GLN A 1 244 ? 11.940 -21.650 -12.650 1.00 92.62 244 GLN A CA 1
ATOM 1832 C C . GLN A 1 244 ? 10.926 -20.526 -12.400 1.00 92.62 244 GLN A C 1
ATOM 1834 O O . GLN A 1 244 ? 10.623 -19.769 -13.328 1.00 92.62 244 GLN A O 1
ATOM 1839 N N . PRO A 1 245 ? 10.413 -20.382 -11.169 1.00 94.25 245 PRO A N 1
ATOM 1840 C CA . PRO A 1 245 ? 9.546 -19.264 -10.822 1.00 94.25 245 PRO A CA 1
ATOM 1841 C C . PRO A 1 245 ? 10.327 -17.944 -10.849 1.00 94.25 245 PRO A C 1
ATOM 1843 O O . PRO A 1 245 ? 11.538 -17.918 -10.613 1.00 94.25 245 PRO A O 1
ATOM 1846 N N . TYR A 1 246 ? 9.632 -16.839 -11.118 1.00 95.94 246 TYR A N 1
ATOM 1847 C CA . TYR A 1 246 ? 10.221 -15.508 -10.969 1.00 95.94 246 TYR A CA 1
ATOM 1848 C C . TYR A 1 246 ? 10.535 -15.227 -9.495 1.00 95.94 246 TYR A C 1
ATOM 1850 O O . TYR A 1 246 ? 9.767 -15.616 -8.615 1.00 95.94 246 TYR A O 1
ATOM 1858 N N . TYR A 1 247 ? 11.645 -14.540 -9.215 1.00 96.94 247 TYR A N 1
ATOM 1859 C CA . TYR A 1 247 ? 12.049 -14.240 -7.840 1.00 96.94 247 TYR A CA 1
ATOM 1860 C C . TYR A 1 247 ? 10.991 -13.441 -7.078 1.00 96.94 247 TYR A C 1
ATOM 1862 O O . TYR A 1 247 ? 10.663 -13.786 -5.946 1.00 96.94 247 TYR A O 1
ATOM 1870 N N . ASP A 1 248 ? 10.416 -12.436 -7.731 1.00 96.81 248 ASP A N 1
ATOM 1871 C CA . ASP A 1 248 ? 9.292 -11.635 -7.257 1.00 96.81 248 ASP A CA 1
ATOM 1872 C C . ASP A 1 248 ? 8.105 -12.512 -6.830 1.00 96.81 248 ASP A C 1
ATOM 1874 O O . ASP A 1 248 ? 7.613 -12.379 -5.713 1.00 96.81 248 ASP A O 1
ATOM 1878 N N . ALA A 1 249 ? 7.707 -13.475 -7.671 1.00 96.38 249 ALA A N 1
ATOM 1879 C CA . ALA A 1 249 ? 6.601 -14.381 -7.375 1.00 96.38 249 ALA A CA 1
ATOM 1880 C C . ALA A 1 249 ? 6.902 -15.270 -6.159 1.00 96.38 249 ALA A C 1
ATOM 1882 O O . ALA A 1 249 ? 6.044 -15.426 -5.297 1.00 96.38 249 ALA A O 1
ATOM 1883 N N . VAL A 1 250 ? 8.126 -15.803 -6.035 1.00 96.44 250 VAL A N 1
ATOM 1884 C CA . VAL A 1 250 ? 8.529 -16.594 -4.853 1.00 96.44 250 VAL A CA 1
ATOM 1885 C C . VAL A 1 250 ? 8.482 -15.751 -3.580 1.00 96.44 250 VAL A C 1
ATOM 1887 O O . VAL A 1 250 ? 7.995 -16.212 -2.547 1.00 96.44 250 VAL A O 1
ATOM 1890 N N . ILE A 1 251 ? 8.983 -14.516 -3.639 1.00 96.81 251 ILE A N 1
ATOM 1891 C CA . ILE A 1 251 ? 8.995 -13.620 -2.483 1.00 96.81 251 ILE A CA 1
ATOM 1892 C C . ILE A 1 251 ? 7.567 -13.252 -2.086 1.00 96.81 251 ILE A C 1
ATOM 1894 O O . ILE A 1 251 ? 7.200 -13.415 -0.924 1.00 96.81 251 ILE A O 1
ATOM 1898 N N . MET A 1 252 ? 6.736 -12.820 -3.027 1.00 96.88 252 MET A N 1
ATOM 1899 C CA . MET A 1 252 ? 5.354 -12.444 -2.737 1.00 96.88 252 MET A CA 1
ATOM 1900 C C . MET A 1 252 ? 4.512 -13.614 -2.228 1.00 96.88 252 MET A C 1
ATOM 1902 O O . MET A 1 252 ? 3.737 -13.450 -1.286 1.00 96.88 252 MET A O 1
ATOM 1906 N N . ASP A 1 253 ? 4.697 -14.803 -2.795 1.00 96.44 253 ASP A N 1
ATOM 1907 C CA . ASP A 1 253 ? 4.050 -16.024 -2.321 1.00 96.44 253 ASP A CA 1
ATOM 1908 C C . ASP A 1 253 ? 4.457 -16.359 -0.878 1.00 96.44 253 ASP A C 1
ATOM 1910 O O . ASP A 1 253 ? 3.623 -16.806 -0.088 1.00 96.44 253 ASP A O 1
ATOM 1914 N N . SER A 1 254 ? 5.711 -16.069 -0.508 1.00 96.25 254 SER A N 1
ATOM 1915 C CA . SER A 1 254 ? 6.203 -16.218 0.864 1.00 96.25 254 SER A CA 1
ATOM 1916 C C . SER A 1 254 ? 5.698 -15.129 1.818 1.00 96.25 254 SER A C 1
ATOM 1918 O O . SER A 1 254 ? 5.496 -15.429 2.993 1.00 96.25 254 SER A O 1
ATOM 1920 N N . ILE A 1 255 ? 5.463 -13.894 1.342 1.00 96.94 255 ILE A N 1
ATOM 1921 C CA . ILE A 1 255 ? 4.847 -12.815 2.137 1.00 96.94 255 ILE A CA 1
ATOM 1922 C C . ILE A 1 255 ? 3.471 -13.241 2.626 1.00 96.94 255 ILE A C 1
ATOM 1924 O O . ILE A 1 255 ? 3.124 -12.910 3.756 1.00 96.94 255 ILE A O 1
ATOM 1928 N N . GLY A 1 256 ? 2.737 -14.043 1.857 1.00 96.06 256 GLY A N 1
ATOM 1929 C CA . GLY A 1 256 ? 1.446 -14.560 2.292 1.00 96.06 256 GLY A CA 1
ATOM 1930 C C . GLY A 1 256 ? 0.377 -13.480 2.240 1.00 96.06 256 GLY A C 1
ATOM 1931 O O . GLY A 1 256 ? -0.227 -13.159 3.257 1.00 96.06 256 GLY A O 1
ATOM 1932 N N . TYR A 1 257 ? 0.202 -12.889 1.058 1.00 98.25 257 TYR A N 1
ATOM 1933 C CA . TYR A 1 257 ? -0.946 -12.035 0.776 1.00 98.25 257 TYR A CA 1
ATOM 1934 C C . TYR A 1 257 ? -2.229 -12.876 0.751 1.00 98.25 257 TYR A C 1
ATOM 1936 O O . TYR A 1 257 ? -2.222 -13.999 0.250 1.00 98.25 257 TYR A O 1
ATOM 1944 N N . ASP A 1 258 ? -3.326 -12.313 1.247 1.00 98.56 258 ASP A N 1
ATOM 1945 C CA . ASP A 1 258 ? -4.673 -12.887 1.179 1.00 98.56 258 ASP A CA 1
ATOM 1946 C C . ASP A 1 258 ? -5.389 -12.505 -0.124 1.00 98.56 258 ASP A C 1
ATOM 1948 O O . ASP A 1 258 ? -6.242 -13.245 -0.612 1.00 98.56 258 ASP A O 1
ATOM 1952 N N . ALA A 1 259 ? -5.032 -11.356 -0.706 1.00 98.62 259 ALA A N 1
ATOM 1953 C CA . ALA A 1 259 ? -5.442 -10.926 -2.038 1.00 98.62 259 ALA A CA 1
ATOM 1954 C C . ALA A 1 259 ? -4.469 -9.880 -2.603 1.00 98.62 259 ALA A C 1
ATOM 1956 O O . ALA A 1 259 ? -3.835 -9.126 -1.858 1.00 98.62 259 ALA A O 1
ATOM 1957 N N . VAL A 1 260 ? -4.369 -9.829 -3.930 1.00 98.50 260 VAL A N 1
ATOM 1958 C CA . VAL A 1 260 ? -3.460 -8.934 -4.662 1.00 98.50 260 VAL A CA 1
ATOM 1959 C C . VAL A 1 260 ? -4.236 -8.253 -5.781 1.00 98.50 260 VAL A C 1
ATOM 1961 O O . VAL A 1 260 ? -4.942 -8.931 -6.514 1.00 98.50 260 VAL A O 1
ATOM 1964 N N . ALA A 1 261 ? -4.142 -6.936 -5.946 1.00 98.06 261 ALA A N 1
ATOM 1965 C CA . ALA A 1 261 ? -4.733 -6.251 -7.093 1.00 98.06 261 ALA A CA 1
ATOM 1966 C C . ALA A 1 261 ? -3.836 -6.405 -8.327 1.00 98.06 261 ALA A C 1
ATOM 1968 O O . ALA A 1 261 ? -2.610 -6.469 -8.211 1.00 98.06 261 ALA A O 1
ATOM 1969 N N . ILE A 1 262 ? -4.446 -6.417 -9.511 1.00 97.88 262 ILE A N 1
ATOM 1970 C CA . ILE A 1 262 ? -3.703 -6.293 -10.769 1.00 97.88 262 ILE A CA 1
ATOM 1971 C C . ILE A 1 262 ? -3.409 -4.811 -11.018 1.00 97.88 262 ILE A C 1
ATOM 1973 O O . ILE A 1 262 ? -4.331 -3.992 -11.064 1.00 97.88 262 ILE A O 1
ATOM 1977 N N . GLY A 1 263 ? -2.130 -4.488 -11.183 1.00 95.75 263 GLY A N 1
ATOM 1978 C CA . GLY A 1 263 ? -1.628 -3.164 -11.527 1.00 95.75 263 GLY A CA 1
ATOM 1979 C C . GLY A 1 263 ? -1.335 -2.978 -13.012 1.00 95.75 263 GLY A C 1
ATOM 1980 O O . GLY A 1 263 ? -1.521 -3.884 -13.828 1.00 95.75 263 GLY A O 1
ATOM 1981 N N . ASN A 1 264 ? -0.895 -1.779 -13.400 1.00 93.62 264 ASN A N 1
ATOM 1982 C CA . ASN A 1 264 ? -0.525 -1.533 -14.794 1.00 93.62 264 ASN A CA 1
ATOM 1983 C C . ASN A 1 264 ? 0.771 -2.257 -15.175 1.00 93.62 264 ASN A C 1
ATOM 1985 O O . ASN A 1 264 ? 0.857 -2.789 -16.279 1.00 93.62 264 ASN A O 1
ATOM 1989 N N . HIS A 1 265 ? 1.763 -2.298 -14.288 1.00 93.88 265 HIS A N 1
ATOM 1990 C CA . HIS A 1 265 ? 3.074 -2.876 -14.577 1.00 93.88 265 HIS A CA 1
ATOM 1991 C C . HIS A 1 265 ? 3.050 -4.404 -14.675 1.00 93.88 265 HIS A C 1
ATOM 1993 O O . HIS A 1 265 ? 3.889 -4.995 -15.357 1.00 93.88 265 HIS A O 1
ATOM 1999 N N . ASP A 1 266 ? 1.992 -5.031 -14.157 1.00 95.69 266 ASP A N 1
ATOM 2000 C CA . ASP A 1 266 ? 1.721 -6.457 -14.338 1.00 95.69 266 ASP A CA 1
ATOM 2001 C C . ASP A 1 266 ? 1.549 -6.849 -15.826 1.00 95.69 266 ASP A C 1
ATOM 2003 O O . ASP A 1 266 ? 1.696 -8.015 -16.185 1.00 95.69 266 ASP A O 1
ATOM 2007 N N . PHE A 1 267 ? 1.291 -5.889 -16.725 1.00 95.69 267 PHE A N 1
ATOM 2008 C CA . PHE A 1 267 ? 1.158 -6.115 -18.171 1.00 95.69 267 PHE A CA 1
ATOM 2009 C C . PHE A 1 267 ? 2.334 -5.591 -19.006 1.00 95.69 267 PHE A C 1
ATOM 2011 O O . PHE A 1 267 ? 2.274 -5.649 -20.238 1.00 95.69 267 PHE A O 1
ATOM 2018 N N . ASP A 1 268 ? 3.417 -5.102 -18.395 1.00 91.56 268 ASP A N 1
ATOM 2019 C CA . ASP A 1 268 ? 4.524 -4.479 -19.140 1.00 91.56 268 ASP A CA 1
ATOM 2020 C C . ASP A 1 268 ? 5.182 -5.437 -20.132 1.00 91.56 268 ASP A C 1
ATOM 2022 O O . ASP A 1 268 ? 5.575 -5.046 -21.233 1.00 91.56 268 ASP A O 1
ATOM 2026 N N . PHE A 1 269 ? 5.253 -6.711 -19.751 1.00 91.69 269 PHE A N 1
ATOM 2027 C CA . PHE A 1 269 ? 5.786 -7.795 -20.573 1.00 91.69 269 PHE A CA 1
ATOM 2028 C C . PHE A 1 269 ? 4.683 -8.635 -21.238 1.00 91.69 269 PHE A C 1
ATOM 2030 O O . PHE A 1 269 ? 4.954 -9.701 -21.793 1.00 91.69 269 PHE A O 1
ATOM 2037 N N . GLY A 1 270 ? 3.444 -8.143 -21.208 1.00 93.69 270 GLY A N 1
ATOM 2038 C CA . GLY A 1 270 ? 2.269 -8.791 -21.768 1.00 93.69 270 GLY A CA 1
ATOM 2039 C C . GLY A 1 270 ? 1.628 -9.857 -20.868 1.00 93.69 270 GLY A C 1
ATOM 2040 O O . GLY A 1 270 ? 2.163 -10.214 -19.816 1.00 93.69 270 GLY A O 1
ATOM 2041 N N . PRO A 1 271 ? 0.473 -10.400 -21.299 1.00 96.56 271 PRO A N 1
ATOM 2042 C CA . PRO A 1 271 ? -0.346 -11.304 -20.486 1.00 96.56 271 PRO A CA 1
ATOM 2043 C C . PRO A 1 271 ? 0.346 -12.625 -20.142 1.00 96.56 271 PRO A C 1
ATOM 2045 O O . PRO A 1 271 ? 0.109 -13.165 -19.070 1.00 96.56 271 PRO A O 1
ATOM 2048 N N . ASP A 1 272 ? 1.222 -13.122 -21.022 1.00 95.44 272 ASP A N 1
ATOM 2049 C CA . ASP A 1 272 ? 1.911 -14.410 -20.840 1.00 95.44 272 ASP A CA 1
ATOM 2050 C C . ASP A 1 272 ? 2.865 -14.380 -19.629 1.00 95.44 272 ASP A C 1
ATOM 2052 O O . ASP A 1 272 ? 3.083 -15.392 -18.961 1.00 95.44 272 ASP A O 1
ATOM 2056 N N . VAL A 1 273 ? 3.452 -13.212 -19.331 1.00 95.12 273 VAL A N 1
ATOM 2057 C CA . VAL A 1 273 ? 4.316 -13.045 -18.154 1.00 95.12 273 VAL A CA 1
ATOM 2058 C C . VAL A 1 273 ? 3.482 -12.956 -16.884 1.00 95.12 273 VAL A C 1
ATOM 2060 O O . VAL A 1 273 ? 3.843 -13.608 -15.908 1.00 95.12 273 VAL A O 1
ATOM 2063 N N . LEU A 1 274 ? 2.361 -12.226 -16.903 1.00 97.25 274 LEU A N 1
ATOM 2064 C CA . LEU A 1 274 ? 1.424 -12.189 -15.778 1.00 97.25 274 LEU A CA 1
ATOM 2065 C C . LEU A 1 274 ? 0.870 -13.581 -15.459 1.00 97.25 274 LEU A C 1
ATOM 2067 O O . LEU A 1 274 ? 0.854 -13.987 -14.300 1.00 97.25 274 LEU A O 1
ATOM 2071 N N . GLU A 1 275 ? 0.475 -14.335 -16.484 1.00 97.31 275 GLU A N 1
ATOM 2072 C CA . GLU A 1 275 ? 0.014 -15.718 -16.357 1.00 97.31 275 GLU A CA 1
ATOM 2073 C C . GLU A 1 275 ? 1.053 -16.568 -15.620 1.00 97.31 275 GLU A C 1
ATOM 2075 O O . GLU A 1 275 ? 0.786 -17.070 -14.525 1.00 97.31 275 GLU A O 1
ATOM 2080 N N . ARG A 1 276 ? 2.282 -16.626 -16.149 1.00 95.50 276 ARG A N 1
ATOM 2081 C CA . ARG A 1 276 ? 3.382 -17.375 -15.528 1.00 95.50 276 ARG A CA 1
ATOM 2082 C C . ARG A 1 276 ? 3.705 -16.876 -14.119 1.00 95.50 276 ARG A C 1
ATOM 2084 O O . ARG A 1 276 ? 4.093 -17.671 -13.260 1.00 95.50 276 ARG A O 1
ATOM 2091 N N . PHE A 1 277 ? 3.591 -15.573 -13.869 1.00 96.88 277 PHE A N 1
ATOM 2092 C CA . PHE A 1 277 ? 3.812 -14.992 -12.548 1.00 96.88 277 PHE A CA 1
ATOM 2093 C C . PHE A 1 277 ? 2.812 -15.550 -11.535 1.00 96.88 277 PHE A C 1
ATOM 2095 O O . PHE A 1 277 ? 3.226 -16.063 -10.498 1.00 96.88 277 PHE A O 1
ATOM 2102 N N . ILE A 1 278 ? 1.517 -15.541 -11.859 1.00 97.44 278 ILE A N 1
ATOM 2103 C CA . ILE A 1 278 ? 0.450 -16.057 -10.988 1.00 97.44 278 ILE A CA 1
ATOM 2104 C C . ILE A 1 278 ? 0.588 -17.577 -10.790 1.00 97.44 278 ILE A C 1
ATOM 2106 O O . ILE A 1 278 ? 0.404 -18.081 -9.675 1.00 97.44 278 ILE A O 1
ATOM 2110 N N . GLU A 1 279 ? 0.959 -18.316 -11.838 1.00 95.44 279 GLU A N 1
ATOM 2111 C CA . GLU A 1 279 ? 1.223 -19.762 -11.773 1.00 95.44 279 GLU A CA 1
ATOM 2112 C C . GLU A 1 279 ? 2.449 -20.125 -10.923 1.00 95.44 279 GLU A C 1
ATOM 2114 O O . GLU A 1 279 ? 2.533 -21.233 -10.389 1.00 95.44 279 GLU A O 1
ATOM 2119 N N . SER A 1 280 ? 3.397 -19.198 -10.766 1.00 93.50 280 SER A N 1
ATOM 2120 C CA . SER A 1 280 ? 4.626 -19.430 -9.999 1.00 93.50 280 SER A CA 1
ATOM 2121 C C . SER A 1 280 ? 4.385 -19.534 -8.488 1.00 93.50 280 SER A C 1
ATOM 2123 O O . SER A 1 280 ? 5.249 -20.055 -7.784 1.00 93.50 280 SER A O 1
ATOM 2125 N N . TYR A 1 281 ? 3.230 -19.089 -7.986 1.00 94.12 281 TYR A N 1
ATOM 2126 C CA . TYR A 1 281 ? 2.863 -19.187 -6.570 1.00 94.12 281 TYR A CA 1
ATOM 2127 C C . TYR A 1 281 ? 2.570 -20.641 -6.183 1.00 94.12 281 TYR A C 1
ATOM 2129 O O . TYR A 1 281 ? 1.854 -21.348 -6.892 1.00 94.12 281 TYR A O 1
ATOM 2137 N N . GLN A 1 282 ? 3.096 -21.080 -5.043 1.00 89.75 282 GLN A N 1
ATOM 2138 C CA . GLN A 1 282 ? 3.012 -22.457 -4.545 1.00 89.75 282 GLN A CA 1
ATOM 2139 C C . GLN A 1 282 ? 2.514 -22.559 -3.093 1.00 89.75 282 GLN A C 1
ATOM 2141 O O . GLN A 1 282 ? 2.072 -23.632 -2.681 1.00 89.75 282 GLN A O 1
ATOM 2146 N N . VAL A 1 283 ? 2.612 -21.488 -2.304 1.00 90.31 283 VAL A N 1
ATOM 2147 C CA . VAL A 1 283 ? 2.399 -21.485 -0.853 1.00 90.31 283 VAL A CA 1
ATOM 2148 C C . VAL A 1 283 ? 1.073 -20.825 -0.491 1.00 90.31 283 VAL A C 1
ATOM 2150 O O . VAL A 1 283 ? 0.172 -21.513 -0.015 1.00 90.31 283 VAL A O 1
ATOM 2153 N N . SER A 1 284 ? 0.953 -19.513 -0.695 1.00 91.88 284 SER A N 1
ATOM 2154 C CA . SER A 1 284 ? -0.231 -18.727 -0.331 1.00 91.88 284 SER A CA 1
ATOM 2155 C C . SER A 1 284 ? -1.254 -18.669 -1.458 1.00 91.88 284 SER A C 1
ATOM 2157 O O . SER A 1 284 ? -2.450 -18.719 -1.184 1.00 91.88 284 SER A O 1
ATOM 2159 N N . MET A 1 285 ? -0.797 -18.643 -2.717 1.00 93.56 285 MET A N 1
ATOM 2160 C CA . MET A 1 285 ? -1.653 -18.646 -3.916 1.00 93.56 285 MET A CA 1
ATOM 2161 C C . MET A 1 285 ? -2.865 -17.685 -3.827 1.00 93.56 285 MET A C 1
ATOM 2163 O O . MET A 1 285 ? -3.993 -18.114 -4.099 1.00 93.56 285 MET A O 1
ATOM 2167 N N . PRO A 1 286 ? -2.670 -16.395 -3.482 1.00 97.00 286 PRO A N 1
ATOM 2168 C CA . PRO A 1 286 ? -3.766 -15.442 -3.403 1.00 97.00 286 PRO A CA 1
ATOM 2169 C C . PRO A 1 286 ? -4.495 -15.316 -4.746 1.00 97.00 286 PRO A C 1
ATOM 2171 O O . PRO A 1 286 ? -3.883 -15.496 -5.813 1.00 97.00 286 PRO A O 1
ATOM 2174 N N . PRO A 1 287 ? -5.795 -14.976 -4.717 1.00 98.12 287 PRO A N 1
ATOM 2175 C CA . PRO A 1 287 ? -6.483 -14.493 -5.895 1.00 98.12 287 PRO A CA 1
ATOM 2176 C C . PRO A 1 287 ? -5.953 -13.106 -6.279 1.00 98.12 287 PRO A C 1
ATOM 2178 O O . PRO A 1 287 ? -5.785 -12.219 -5.436 1.00 98.12 287 PRO A O 1
ATOM 2181 N N . TYR A 1 288 ? -5.732 -12.926 -7.574 1.00 98.69 288 TYR A N 1
ATOM 2182 C CA . TYR A 1 288 ? -5.474 -11.638 -8.197 1.00 98.69 288 TYR A CA 1
ATOM 2183 C C . TYR A 1 288 ? -6.798 -10.961 -8.539 1.00 98.69 288 TYR A C 1
ATOM 2185 O O . TYR A 1 288 ? -7.681 -11.581 -9.131 1.00 98.69 288 TYR A O 1
ATOM 2193 N N . LEU A 1 289 ? -6.958 -9.699 -8.158 1.00 98.81 289 LEU A N 1
ATOM 2194 C CA . LEU A 1 289 ? -8.239 -9.018 -8.193 1.00 98.81 289 LEU A CA 1
ATOM 2195 C C . LEU A 1 289 ? -8.281 -7.882 -9.211 1.00 98.81 289 LEU A C 1
ATOM 2197 O O . LEU A 1 289 ? -7.428 -6.994 -9.220 1.00 98.81 289 LEU A O 1
ATOM 2201 N N . SER A 1 290 ? -9.331 -7.882 -10.029 1.00 98.31 290 SER A N 1
ATOM 2202 C CA . SER A 1 290 ? -9.758 -6.731 -10.823 1.00 98.31 290 SER A CA 1
ATOM 2203 C C . SER A 1 290 ? -11.214 -6.886 -11.253 1.00 98.31 290 SER A C 1
ATOM 2205 O O . SER A 1 290 ? -11.568 -7.814 -11.979 1.00 98.31 290 SER A O 1
ATOM 2207 N N . ALA A 1 291 ? -12.069 -5.964 -10.819 1.00 98.69 291 ALA A N 1
ATOM 2208 C CA . ALA A 1 291 ? -13.493 -5.955 -11.132 1.00 98.69 291 ALA A CA 1
ATOM 2209 C C . ALA A 1 291 ? -13.813 -5.389 -12.520 1.00 98.69 291 ALA A C 1
ATOM 2211 O O . ALA A 1 291 ? -14.942 -5.528 -12.990 1.00 98.69 291 ALA A O 1
ATOM 2212 N N . ASN A 1 292 ? -12.845 -4.746 -13.175 1.00 98.31 292 ASN A N 1
ATOM 2213 C CA . ASN A 1 292 ? -13.050 -4.038 -14.435 1.00 98.31 292 ASN A CA 1
ATOM 2214 C C . ASN A 1 292 ? -12.166 -4.522 -15.589 1.00 98.31 292 ASN A C 1
ATOM 2216 O O . ASN A 1 292 ? -12.185 -3.884 -16.639 1.00 98.31 292 ASN A O 1
ATOM 2220 N N . LEU A 1 293 ? -11.438 -5.632 -15.439 1.00 98.44 293 LEU A N 1
ATOM 2221 C CA . LEU A 1 293 ? -10.727 -6.290 -16.538 1.00 98.44 293 LEU A CA 1
ATOM 2222 C C . LEU A 1 293 ? -11.513 -7.493 -17.078 1.00 98.44 293 LEU A C 1
ATOM 2224 O O . LEU A 1 293 ? -12.089 -8.272 -16.321 1.00 98.44 293 LEU A O 1
ATOM 2228 N N . ASP A 1 294 ? -11.498 -7.658 -18.399 1.00 98.12 294 ASP A N 1
ATOM 2229 C CA . ASP A 1 294 ? -12.009 -8.833 -19.107 1.00 98.12 294 ASP A CA 1
ATOM 2230 C C . ASP A 1 294 ? -10.844 -9.583 -19.760 1.00 98.12 294 ASP A C 1
ATOM 2232 O O . ASP A 1 294 ? -10.159 -9.063 -20.648 1.00 98.12 294 ASP A O 1
ATOM 2236 N N . PHE A 1 295 ? -10.649 -10.822 -19.309 1.00 98.44 295 PHE A N 1
ATOM 2237 C CA . PHE A 1 295 ? -9.564 -11.715 -19.708 1.00 98.44 295 PHE A CA 1
ATOM 2238 C C . PHE A 1 295 ? -9.958 -12.691 -20.822 1.00 98.44 295 PHE A C 1
ATOM 2240 O O . PHE A 1 295 ? -9.115 -13.457 -21.279 1.00 98.44 295 PHE A O 1
ATOM 2247 N N . SER A 1 296 ? -11.200 -12.662 -21.314 1.00 98.19 296 SER A N 1
ATOM 2248 C CA . SER A 1 296 ? -11.710 -13.643 -22.286 1.00 98.19 296 SER A CA 1
ATOM 2249 C C . SER A 1 296 ? -10.963 -13.656 -23.628 1.00 98.19 296 SER A C 1
ATOM 2251 O O . SER A 1 296 ? -11.025 -14.640 -24.370 1.00 98.19 296 SER A O 1
ATOM 2253 N N . GLY A 1 297 ? -10.232 -12.580 -23.939 1.00 97.69 297 GLY A N 1
ATOM 2254 C CA . GLY A 1 297 ? -9.334 -12.479 -25.091 1.00 97.69 297 GLY A CA 1
ATOM 2255 C C . GLY A 1 297 ? -7.971 -13.167 -24.917 1.00 97.69 297 GLY A C 1
ATOM 2256 O O . GLY A 1 297 ? -7.236 -13.286 -25.899 1.00 97.69 297 GLY A O 1
ATOM 2257 N N . GLU A 1 298 ? -7.630 -13.624 -23.710 1.00 98.06 298 GLU A N 1
ATOM 2258 C CA . GLU A 1 298 ? -6.344 -14.224 -23.341 1.00 98.06 298 GLU A CA 1
ATOM 2259 C C . GLU A 1 298 ? -6.568 -15.577 -22.660 1.00 98.06 298 GLU A C 1
ATOM 2261 O O . GLU A 1 298 ? -6.895 -15.645 -21.479 1.00 98.06 298 GLU A O 1
ATOM 2266 N N . SER A 1 299 ? -6.399 -16.678 -23.399 1.00 97.81 299 SER A N 1
ATOM 2267 C CA . SER A 1 299 ? -6.820 -18.004 -22.923 1.00 97.81 299 SER A CA 1
ATOM 2268 C C . SER A 1 299 ? -6.166 -18.432 -21.610 1.00 97.81 299 SER A C 1
ATOM 2270 O O . SER A 1 299 ? -6.857 -18.987 -20.768 1.00 97.81 299 SER A O 1
ATOM 2272 N N . GLY A 1 300 ? -4.873 -18.165 -21.418 1.00 97.25 300 GLY A N 1
ATOM 2273 C CA . GLY A 1 300 ? -4.182 -18.573 -20.195 1.00 97.25 300 GLY A CA 1
ATOM 2274 C C . GLY A 1 300 ? -4.588 -17.753 -18.965 1.00 97.25 300 GLY A C 1
ATOM 2275 O O . GLY A 1 300 ? -4.847 -18.310 -17.901 1.00 97.25 300 GLY A O 1
ATOM 2276 N N . LEU A 1 301 ? -4.818 -16.442 -19.118 1.00 98.50 301 LEU A N 1
ATOM 2277 C CA . LEU A 1 301 ? -5.425 -15.642 -18.046 1.00 98.50 301 LEU A CA 1
ATOM 2278 C C . LEU A 1 301 ? -6.885 -16.038 -17.785 1.00 98.50 301 LEU A C 1
ATOM 2280 O O . LEU A 1 301 ? -7.316 -16.060 -16.634 1.00 98.50 301 LEU A O 1
ATOM 2284 N N . GLN A 1 302 ? -7.644 -16.405 -18.821 1.00 98.56 302 GLN A N 1
ATOM 2285 C CA . GLN A 1 302 ? -9.002 -16.921 -18.648 1.00 98.56 302 GLN A CA 1
ATOM 2286 C C . GLN A 1 302 ? -9.016 -18.255 -17.882 1.00 98.56 302 GLN A C 1
ATOM 2288 O O . GLN A 1 302 ? -9.902 -18.463 -17.058 1.00 98.56 302 GLN A O 1
ATOM 2293 N N . GLU A 1 303 ? -8.027 -19.133 -18.074 1.00 98.56 303 GLU A N 1
ATOM 2294 C CA . GLU A 1 303 ? -7.883 -20.356 -17.268 1.00 98.56 303 GLU A CA 1
ATOM 2295 C C . GLU A 1 303 ? -7.650 -20.034 -15.780 1.00 98.56 303 GLU A C 1
ATOM 2297 O O . GLU A 1 303 ? -8.204 -20.707 -14.908 1.00 98.56 303 GLU A O 1
ATOM 2302 N N . LEU A 1 304 ? -6.911 -18.962 -15.470 1.00 98.62 304 LEU A N 1
ATOM 2303 C CA . LEU A 1 304 ? -6.746 -18.477 -14.096 1.00 98.62 304 LEU A CA 1
ATOM 2304 C C . LEU A 1 304 ? -8.042 -17.885 -13.519 1.00 98.62 304 LEU A C 1
ATOM 2306 O O . LEU A 1 304 ? -8.308 -18.074 -12.329 1.00 98.62 304 LEU A O 1
ATOM 2310 N N . VAL A 1 305 ? -8.872 -17.226 -14.336 1.00 98.69 305 VAL A N 1
ATOM 2311 C CA . VAL A 1 305 ? -10.227 -16.798 -13.936 1.00 98.69 305 VAL A CA 1
ATOM 2312 C C . VAL A 1 305 ? -11.095 -18.011 -13.605 1.00 98.69 305 VAL A C 1
ATOM 2314 O O . VAL A 1 305 ? -11.694 -18.076 -12.531 1.00 98.69 305 VAL A O 1
ATOM 2317 N N . ASP A 1 306 ? -11.117 -19.012 -14.485 1.00 98.31 306 ASP A N 1
ATOM 2318 C CA . ASP A 1 306 ? -11.910 -20.233 -14.310 1.00 98.31 306 ASP A CA 1
ATOM 2319 C C . ASP A 1 306 ? -11.459 -21.043 -13.076 1.00 98.31 306 ASP A C 1
ATOM 2321 O O . ASP A 1 306 ? -12.270 -21.715 -12.432 1.00 98.31 306 ASP A O 1
ATOM 2325 N N . ALA A 1 307 ? -10.174 -20.954 -12.717 1.00 97.56 307 ALA A N 1
ATOM 2326 C CA . ALA A 1 307 ? -9.592 -21.556 -11.519 1.00 97.56 307 ALA A CA 1
ATOM 2327 C C . ALA A 1 307 ? -9.787 -20.724 -10.234 1.00 97.56 307 ALA A C 1
ATOM 2329 O O . ALA A 1 307 ? -9.379 -21.173 -9.160 1.00 97.56 307 ALA A O 1
ATOM 2330 N N . GLY A 1 308 ? -10.370 -19.523 -10.316 1.00 97.44 308 GLY A N 1
ATOM 2331 C CA . GLY A 1 308 ? -10.523 -18.603 -9.183 1.00 97.44 308 GLY A CA 1
ATOM 2332 C C . GLY A 1 308 ? -9.212 -17.968 -8.703 1.00 97.44 308 GLY A C 1
ATOM 2333 O O . GLY A 1 308 ? -9.165 -17.412 -7.608 1.00 97.44 308 GLY A O 1
ATOM 2334 N N . ARG A 1 309 ? -8.141 -18.053 -9.502 1.00 98.12 309 ARG A N 1
ATOM 2335 C CA . ARG A 1 309 ? -6.857 -17.375 -9.258 1.00 98.12 309 ARG A CA 1
ATOM 2336 C C . ARG A 1 309 ? -6.873 -15.925 -9.737 1.00 98.12 309 ARG A C 1
ATOM 2338 O O . ARG A 1 309 ? -6.058 -15.146 -9.259 1.00 98.12 309 ARG A O 1
ATOM 2345 N N . ILE A 1 310 ? -7.798 -15.567 -10.627 1.00 98.81 310 ILE A N 1
ATOM 2346 C CA . ILE A 1 310 ? -8.158 -14.185 -10.961 1.00 98.81 310 ILE A CA 1
ATOM 2347 C C . ILE A 1 310 ? -9.660 -14.001 -10.711 1.00 98.81 310 ILE A C 1
ATOM 2349 O O . ILE A 1 310 ? -10.458 -14.849 -11.106 1.00 98.81 310 ILE A O 1
ATOM 2353 N N . ALA A 1 311 ? -10.065 -12.915 -10.056 1.00 98.75 311 ALA A N 1
ATOM 2354 C CA . ALA A 1 311 ? -11.467 -12.651 -9.728 1.00 98.75 311 ALA A CA 1
ATOM 2355 C C . ALA A 1 311 ? -11.763 -11.141 -9.633 1.00 98.75 311 ALA A C 1
ATOM 2357 O O . ALA A 1 311 ? -10.851 -10.348 -9.439 1.00 98.75 311 ALA A O 1
ATOM 2358 N N . PRO A 1 312 ? -13.027 -10.692 -9.713 1.00 98.75 312 PRO A N 1
ATOM 2359 C CA . PRO A 1 312 ? -13.362 -9.294 -9.420 1.00 98.75 312 PRO A CA 1
ATOM 2360 C C . PRO A 1 312 ? -13.207 -8.950 -7.930 1.00 98.75 312 PRO A C 1
ATOM 2362 O O . PRO A 1 312 ? -12.890 -7.818 -7.564 1.00 98.75 312 PRO A O 1
ATOM 2365 N N . ARG A 1 313 ? -13.438 -9.948 -7.072 1.00 98.81 313 ARG A N 1
ATOM 2366 C CA . ARG A 1 313 ? -13.416 -9.858 -5.614 1.00 98.81 313 ARG A CA 1
ATOM 2367 C C . ARG A 1 313 ? -13.140 -11.222 -4.980 1.00 98.81 313 ARG A C 1
ATOM 2369 O O . ARG A 1 313 ? -13.281 -12.250 -5.641 1.00 98.81 313 ARG A O 1
ATOM 2376 N N . THR A 1 314 ? -12.854 -11.235 -3.684 1.00 98.81 314 THR A N 1
ATOM 2377 C CA . THR A 1 314 ? -12.802 -12.446 -2.853 1.00 98.81 314 THR A CA 1
ATOM 2378 C C . THR A 1 314 ? -13.424 -12.201 -1.474 1.00 98.81 314 THR A C 1
ATOM 2380 O O . THR A 1 314 ? -13.721 -11.060 -1.117 1.00 98.81 314 THR A O 1
ATOM 2383 N N . ILE A 1 315 ? -13.640 -13.272 -0.709 1.00 98.81 315 ILE A N 1
ATOM 2384 C CA . ILE A 1 315 ? -14.016 -13.221 0.709 1.00 98.81 315 ILE A CA 1
ATOM 2385 C C . ILE A 1 315 ? -12.906 -13.896 1.510 1.00 98.81 315 ILE A C 1
ATOM 2387 O O . ILE A 1 315 ? -12.637 -15.086 1.326 1.00 98.81 315 ILE A O 1
ATOM 2391 N N . VAL A 1 316 ? -12.288 -13.147 2.416 1.00 98.62 316 VAL A N 1
ATOM 2392 C CA . VAL A 1 316 ? -11.268 -13.640 3.345 1.00 98.62 316 VAL A CA 1
ATOM 2393 C C . VAL A 1 316 ? -11.943 -13.958 4.677 1.00 98.62 316 VAL A C 1
ATOM 2395 O O . VAL A 1 316 ? -12.651 -13.119 5.230 1.00 98.62 316 VAL A O 1
ATOM 2398 N N . ASN A 1 317 ? -11.750 -15.176 5.190 1.00 98.12 317 ASN A N 1
ATOM 2399 C CA . ASN A 1 317 ? -12.248 -15.558 6.513 1.00 98.12 317 ASN A CA 1
ATOM 2400 C C . ASN A 1 317 ? -11.127 -15.347 7.534 1.00 98.12 317 ASN A C 1
ATOM 2402 O O . ASN A 1 317 ? -10.106 -16.032 7.469 1.00 98.12 317 ASN A O 1
ATOM 2406 N N . VAL A 1 318 ? -11.316 -14.425 8.473 1.00 96.75 318 VAL A N 1
ATOM 2407 C CA . VAL A 1 318 ? -10.275 -13.977 9.405 1.00 96.75 318 VAL A CA 1
ATOM 2408 C C . VAL A 1 318 ? -10.883 -13.740 10.783 1.00 96.75 318 VAL A C 1
ATOM 2410 O O . VAL A 1 318 ? -11.916 -13.098 10.916 1.00 96.75 318 VAL A O 1
ATOM 2413 N N . GLY A 1 319 ? -10.288 -14.328 11.825 1.00 94.00 319 GLY A N 1
ATOM 2414 C CA . GLY A 1 319 ? -10.778 -14.177 13.203 1.00 94.00 319 GLY A CA 1
ATOM 2415 C C . GLY A 1 319 ? -12.218 -14.656 13.446 1.00 94.00 319 GLY A C 1
ATOM 2416 O O . GLY A 1 319 ? -12.832 -14.235 14.414 1.00 94.00 319 GLY A O 1
ATOM 2417 N N . GLY A 1 320 ? -12.755 -15.530 12.586 1.00 94.19 320 GLY A N 1
ATOM 2418 C CA . GLY A 1 320 ? -14.150 -15.990 12.650 1.00 94.19 320 GLY A CA 1
ATOM 2419 C C . GLY A 1 320 ? -15.141 -15.145 11.842 1.00 94.19 320 GLY A C 1
ATOM 2420 O O . GLY A 1 320 ? -16.277 -15.579 11.669 1.00 94.19 320 GLY A O 1
ATOM 2421 N N . GLU A 1 321 ? -14.695 -14.020 11.286 1.00 97.50 321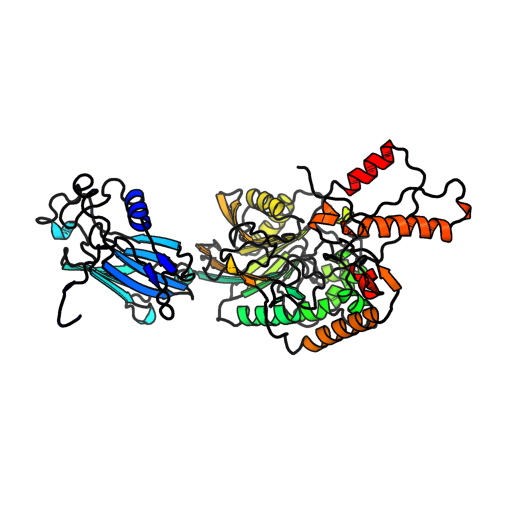 GLU A N 1
ATOM 2422 C CA . GLU A 1 321 ? -15.487 -13.085 10.486 1.00 97.50 321 GLU A CA 1
ATOM 2423 C C . GLU A 1 321 ? -15.160 -13.190 8.989 1.00 97.50 321 GLU A C 1
ATOM 2425 O O . GLU A 1 321 ? -14.151 -13.782 8.587 1.00 97.50 321 GLU A O 1
ATOM 2430 N N . GLN A 1 322 ? -16.018 -12.603 8.151 1.00 98.44 322 GLN A N 1
ATOM 2431 C CA . GLN A 1 322 ? -15.833 -12.527 6.701 1.00 98.44 322 GLN A CA 1
ATOM 2432 C C . GLN A 1 322 ? -15.543 -11.090 6.268 1.00 98.44 322 GLN A C 1
ATOM 2434 O O . GLN A 1 322 ? -16.316 -10.183 6.570 1.00 98.44 322 GLN A O 1
ATOM 2439 N N . VAL A 1 323 ? -14.462 -10.896 5.513 1.00 98.88 323 VAL A N 1
ATOM 2440 C CA . VAL A 1 323 ? -14.079 -9.603 4.931 1.00 98.88 323 VAL A CA 1
ATOM 2441 C C . VAL A 1 323 ? -14.081 -9.721 3.412 1.00 98.88 323 VAL A C 1
ATOM 2443 O O . VAL A 1 323 ? -13.394 -10.569 2.839 1.00 98.88 323 VAL A O 1
ATOM 2446 N N . GLY A 1 324 ? -14.875 -8.889 2.748 1.00 98.88 324 GLY A N 1
ATOM 2447 C CA . GLY A 1 324 ? -14.916 -8.797 1.295 1.00 98.88 324 GLY A CA 1
ATOM 2448 C C . GLY A 1 324 ? -13.783 -7.921 0.781 1.00 98.88 324 GLY A C 1
ATOM 2449 O O . GLY A 1 324 ? -13.562 -6.836 1.308 1.00 98.88 324 GLY A O 1
ATOM 2450 N N . VAL A 1 325 ? -13.081 -8.365 -0.258 1.00 98.94 325 VAL A N 1
ATOM 2451 C CA . VAL A 1 325 ? -12.006 -7.588 -0.891 1.00 98.94 325 VAL A CA 1
ATOM 2452 C C . VAL A 1 325 ? -12.292 -7.466 -2.381 1.00 98.94 325 VAL A C 1
ATOM 2454 O O . VAL A 1 325 ? -12.468 -8.482 -3.051 1.00 98.94 325 VAL A O 1
ATOM 2457 N N . ILE A 1 326 ? -12.351 -6.243 -2.899 1.00 98.94 326 ILE A N 1
ATOM 2458 C CA . ILE A 1 326 ? -12.638 -5.914 -4.303 1.00 98.94 326 ILE A CA 1
ATOM 2459 C C . ILE A 1 326 ? -11.369 -5.355 -4.944 1.00 98.94 326 ILE A C 1
ATOM 2461 O O . ILE A 1 326 ? -10.710 -4.523 -4.331 1.00 98.94 326 ILE A O 1
ATOM 2465 N N . GLY A 1 327 ? -11.035 -5.768 -6.169 1.00 98.69 327 GLY A N 1
ATOM 2466 C CA . GLY A 1 327 ? -9.928 -5.174 -6.931 1.00 98.69 327 GLY A CA 1
ATOM 2467 C C . GLY A 1 327 ? -10.408 -4.184 -7.984 1.00 98.69 327 GLY A C 1
ATOM 2468 O O . GLY A 1 327 ? -11.442 -4.410 -8.612 1.00 98.69 327 GLY A O 1
ATOM 2469 N N . LEU A 1 328 ? -9.653 -3.117 -8.236 1.00 98.38 328 LEU A N 1
ATOM 2470 C CA . LEU A 1 328 ? -9.972 -2.142 -9.282 1.00 98.38 328 LEU A CA 1
ATOM 2471 C C . LEU A 1 328 ? -8.700 -1.560 -9.903 1.00 98.38 328 LEU A C 1
ATOM 2473 O O . LEU A 1 328 ? -7.787 -1.174 -9.180 1.00 98.38 328 LEU A O 1
ATOM 2477 N N . ILE A 1 329 ? -8.657 -1.455 -11.233 1.00 96.62 329 ILE A N 1
ATOM 2478 C CA . ILE A 1 329 ? -7.526 -0.866 -11.968 1.00 96.62 329 ILE A CA 1
ATOM 2479 C C . ILE A 1 329 ? -7.965 0.348 -12.787 1.00 96.62 329 ILE A C 1
ATOM 2481 O O . ILE A 1 329 ? -9.130 0.489 -13.154 1.00 96.62 329 ILE A O 1
ATOM 2485 N N . TYR A 1 330 ? -7.019 1.222 -13.115 1.00 94.75 330 TYR A N 1
ATOM 2486 C CA . TYR A 1 330 ? -7.228 2.350 -14.012 1.00 94.75 330 TYR A CA 1
ATOM 2487 C C . TYR A 1 330 ? -7.838 1.962 -15.380 1.00 94.75 330 TYR A C 1
ATOM 2489 O O . TYR A 1 330 ? -7.302 1.144 -16.126 1.00 94.75 330 TYR A O 1
ATOM 2497 N N . ASP A 1 331 ? -8.927 2.631 -15.756 1.00 91.50 331 ASP A N 1
ATOM 2498 C CA . ASP A 1 331 ? -9.739 2.459 -16.970 1.00 91.50 331 ASP A CA 1
ATOM 2499 C C . ASP A 1 331 ? -8.995 2.746 -18.283 1.00 91.50 331 ASP A C 1
ATOM 2501 O O . ASP A 1 331 ? -9.462 2.394 -19.365 1.00 91.50 331 ASP A O 1
ATOM 2505 N N . ARG A 1 332 ? -7.814 3.368 -18.223 1.00 90.44 332 ARG A N 1
ATOM 2506 C CA . ARG A 1 332 ? -6.959 3.611 -19.397 1.00 90.44 332 ARG A CA 1
ATOM 2507 C C . ARG A 1 332 ? -5.641 2.858 -19.333 1.00 90.44 332 ARG A C 1
ATOM 2509 O O . ARG A 1 332 ? -4.663 3.314 -19.925 1.00 90.44 332 ARG A O 1
ATOM 2516 N N . VAL A 1 333 ? -5.608 1.696 -18.679 1.00 87.88 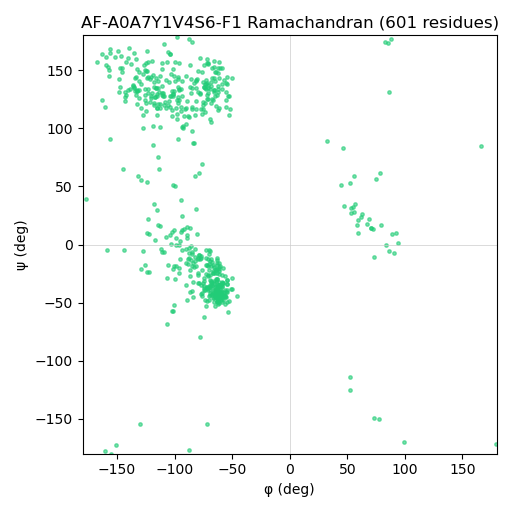333 VAL A N 1
ATOM 2517 C CA . VAL A 1 333 ? -4.396 0.869 -18.546 1.00 87.88 333 VAL A CA 1
ATOM 2518 C C . VAL A 1 333 ? -3.706 0.608 -19.898 1.00 87.88 333 VAL A C 1
ATOM 2520 O O . VAL A 1 333 ? -2.494 0.749 -20.012 1.00 87.88 333 VAL A O 1
ATOM 2523 N N . ALA A 1 334 ? -4.468 0.388 -20.978 1.00 89.06 334 ALA A N 1
ATOM 2524 C CA . ALA A 1 334 ? -3.930 0.152 -22.326 1.00 89.06 334 ALA A CA 1
ATOM 2525 C C . ALA A 1 334 ? -3.136 1.332 -22.929 1.00 89.06 334 ALA A C 1
ATOM 2527 O O . ALA A 1 334 ? -2.491 1.174 -23.962 1.00 89.06 334 ALA A O 1
ATOM 2528 N N . SER A 1 335 ? -3.200 2.523 -22.322 1.00 85.69 335 SER A N 1
ATOM 2529 C CA . SER A 1 335 ? -2.392 3.684 -22.718 1.00 85.69 335 SER A CA 1
ATOM 2530 C C . SER A 1 335 ? -1.026 3.750 -22.030 1.00 85.69 335 SER A C 1
ATOM 2532 O O . SER A 1 335 ? -0.180 4.535 -22.454 1.00 85.69 335 SER A O 1
ATOM 2534 N N . ILE A 1 336 ? -0.813 2.944 -20.987 1.00 84.06 336 ILE A N 1
ATOM 2535 C CA . ILE A 1 336 ? 0.374 2.998 -20.122 1.00 84.06 336 ILE A CA 1
ATOM 2536 C C . ILE A 1 336 ? 1.083 1.645 -19.966 1.00 84.06 336 ILE A C 1
ATOM 2538 O O . ILE A 1 336 ? 2.161 1.606 -19.385 1.00 84.06 336 ILE A O 1
ATOM 2542 N N . THR A 1 337 ? 0.519 0.560 -20.504 1.00 89.62 337 THR A N 1
ATOM 2543 C CA . THR A 1 337 ? 1.126 -0.781 -20.518 1.00 89.62 337 THR A CA 1
ATOM 2544 C C . THR A 1 337 ? 0.659 -1.605 -21.734 1.00 89.62 337 THR A C 1
ATOM 2546 O O . THR A 1 337 ? -0.031 -1.079 -22.613 1.00 89.62 337 THR A O 1
ATOM 2549 N N . SER A 1 338 ? 1.012 -2.895 -21.795 1.00 91.50 338 SER A N 1
ATOM 2550 C CA . SER A 1 338 ? 0.795 -3.798 -22.936 1.00 91.50 338 SER A CA 1
ATOM 2551 C C . SER A 1 338 ? -0.196 -4.948 -22.648 1.00 91.50 338 SER A C 1
ATOM 2553 O O . SER A 1 338 ? 0.178 -6.118 -22.736 1.00 91.50 338 SER A O 1
ATOM 2555 N N . PRO A 1 339 ? -1.494 -4.678 -22.387 1.00 93.81 339 PRO A N 1
ATOM 2556 C CA . PRO A 1 339 ? -2.468 -5.706 -21.985 1.00 93.81 339 PRO A CA 1
ATOM 2557 C C . PRO A 1 339 ? -2.910 -6.659 -23.116 1.00 93.81 339 PRO A C 1
ATOM 2559 O O . PRO A 1 339 ? -3.665 -7.599 -22.877 1.00 93.81 339 PRO A O 1
ATOM 2562 N N . ARG A 1 340 ? -2.461 -6.434 -24.361 1.00 95.25 340 ARG A N 1
ATOM 2563 C CA . ARG A 1 340 ? -2.849 -7.208 -25.556 1.00 95.25 340 ARG A CA 1
ATOM 2564 C C . ARG A 1 340 ? -4.379 -7.283 -25.705 1.00 95.25 340 ARG A C 1
ATOM 2566 O O . ARG A 1 340 ? -4.978 -6.246 -25.983 1.00 95.25 340 ARG A O 1
ATOM 2573 N N . ASN A 1 341 ? -5.004 -8.457 -25.583 1.00 96.94 341 ASN A N 1
ATOM 2574 C CA . ASN A 1 341 ? -6.451 -8.624 -25.744 1.00 96.94 341 ASN A CA 1
ATOM 2575 C C . ASN A 1 341 ? -7.219 -8.577 -24.416 1.00 96.94 341 ASN A C 1
ATOM 2577 O O . ASN A 1 341 ? -8.438 -8.747 -24.443 1.00 96.94 341 ASN A O 1
ATOM 2581 N N . VAL A 1 342 ? -6.554 -8.344 -23.277 1.00 97.94 342 VAL A N 1
ATOM 2582 C CA . VAL A 1 342 ? -7.267 -7.991 -22.044 1.00 97.94 342 VAL A CA 1
ATOM 2583 C C . VAL A 1 342 ? -7.894 -6.616 -22.250 1.00 97.94 342 VAL A C 1
ATOM 2585 O O . VAL A 1 342 ? -7.209 -5.653 -22.605 1.00 97.94 342 VAL A O 1
ATOM 2588 N N . THR A 1 343 ? -9.206 -6.523 -22.057 1.00 96.75 343 THR A N 1
ATOM 2589 C CA . THR A 1 343 ? -9.932 -5.254 -22.188 1.00 96.75 343 THR A CA 1
ATOM 2590 C C . THR A 1 343 ? -10.339 -4.726 -20.823 1.00 96.75 343 THR A C 1
ATOM 2592 O O . THR A 1 343 ? -10.418 -5.477 -19.856 1.00 96.75 343 THR A O 1
ATOM 2595 N N . VAL A 1 344 ? -10.571 -3.420 -20.738 1.00 96.62 344 VAL A N 1
ATOM 2596 C CA . VAL A 1 344 ? -10.976 -2.746 -19.505 1.00 96.62 344 VAL A CA 1
ATOM 2597 C C . VAL A 1 344 ? -12.354 -2.121 -19.694 1.00 96.62 344 VAL A C 1
ATOM 2599 O O . VAL A 1 344 ? -12.640 -1.527 -20.739 1.00 96.62 344 VAL A O 1
ATOM 2602 N N . SER A 1 345 ? -13.228 -2.294 -18.706 1.00 96.44 345 SER A N 1
ATOM 2603 C CA . SER A 1 345 ? -14.553 -1.683 -18.701 1.00 96.44 345 SER A CA 1
ATOM 2604 C C . SER A 1 345 ? -14.432 -0.163 -18.612 1.00 96.44 345 SER A C 1
ATOM 2606 O O . SER A 1 345 ? -13.707 0.360 -17.771 1.00 96.44 345 SER A O 1
ATOM 2608 N N . MET A 1 346 ? -15.185 0.532 -19.466 1.00 94.12 346 MET A N 1
ATOM 2609 C CA . MET A 1 346 ? -15.330 1.995 -19.450 1.00 94.12 346 MET A CA 1
ATOM 2610 C C . MET A 1 346 ? -16.566 2.449 -18.656 1.00 94.12 346 MET A C 1
ATOM 2612 O O . MET A 1 346 ? -17.003 3.595 -18.778 1.00 94.12 346 MET A O 1
ATOM 2616 N N . GLU A 1 347 ? -17.193 1.533 -17.918 1.00 96.25 347 GLU A N 1
ATOM 2617 C CA . GLU A 1 347 ? -18.236 1.866 -16.953 1.00 96.25 347 GLU A CA 1
ATOM 2618 C C . GLU A 1 347 ? -17.652 2.690 -15.795 1.00 96.25 347 GLU A C 1
ATOM 2620 O O . GLU A 1 347 ? -16.463 2.605 -15.494 1.00 96.25 347 GLU A O 1
ATOM 2625 N N . ALA A 1 348 ? -18.484 3.519 -15.163 1.00 97.25 348 ALA A N 1
ATOM 2626 C CA . ALA A 1 348 ? -18.054 4.348 -14.043 1.00 97.25 348 ALA A CA 1
ATOM 2627 C C . ALA A 1 348 ? -17.593 3.471 -12.866 1.00 97.25 348 ALA A C 1
ATOM 2629 O O . ALA A 1 348 ? -18.269 2.494 -12.524 1.00 97.25 348 ALA A O 1
ATOM 2630 N N . TYR A 1 349 ? -16.474 3.832 -12.232 1.00 97.88 349 TYR A N 1
ATOM 2631 C CA . TYR A 1 349 ? -15.897 3.068 -11.122 1.00 97.88 349 TYR A CA 1
ATOM 2632 C C . TYR A 1 349 ? -16.901 2.839 -9.994 1.00 97.88 349 TYR A C 1
ATOM 2634 O O . TYR A 1 349 ? -16.984 1.730 -9.473 1.00 97.88 349 TYR A O 1
ATOM 2642 N N . GLU A 1 350 ? -17.721 3.841 -9.680 1.00 97.94 350 GLU A N 1
ATOM 2643 C CA . GLU A 1 350 ? -18.760 3.761 -8.658 1.00 97.94 350 GLU A CA 1
ATOM 2644 C C . GLU A 1 350 ? -19.743 2.623 -8.944 1.00 97.94 350 GLU A C 1
ATOM 2646 O O . GLU A 1 350 ? -20.134 1.890 -8.043 1.00 97.94 350 GLU A O 1
ATOM 2651 N N . THR A 1 351 ? -20.120 2.439 -10.213 1.00 98.31 351 THR A N 1
ATOM 2652 C CA . THR A 1 351 ? -21.075 1.394 -10.614 1.00 98.31 351 THR A CA 1
ATOM 2653 C C . THR A 1 351 ? -20.441 0.006 -10.557 1.00 98.31 351 THR A C 1
ATOM 2655 O O . THR A 1 351 ? -21.074 -0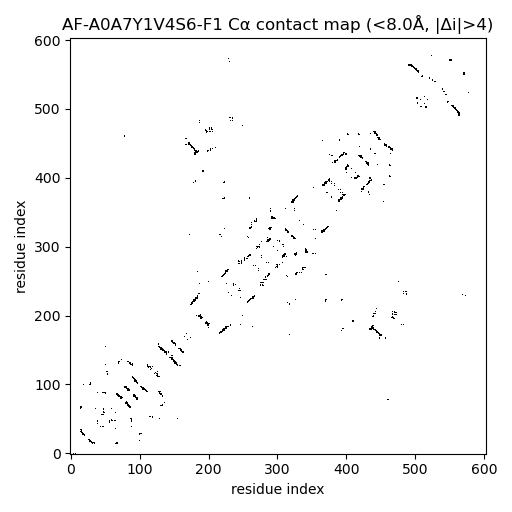.954 -10.106 1.00 98.31 351 THR A O 1
ATOM 2658 N N . ILE A 1 352 ? -19.173 -0.098 -10.962 1.00 98.62 352 ILE A N 1
ATOM 2659 C CA . ILE A 1 352 ? -18.405 -1.344 -10.891 1.00 98.62 352 ILE A CA 1
ATOM 2660 C C . ILE A 1 352 ? -18.252 -1.779 -9.430 1.00 98.62 352 ILE A C 1
ATOM 2662 O O . ILE A 1 352 ? -18.566 -2.924 -9.099 1.00 98.62 352 ILE A O 1
ATOM 2666 N N . VAL A 1 353 ? -17.829 -0.862 -8.555 1.00 98.69 353 VAL A N 1
ATOM 2667 C CA . VAL A 1 353 ? -17.653 -1.117 -7.118 1.00 98.69 353 VAL A CA 1
ATOM 2668 C C . VAL A 1 353 ? -18.989 -1.456 -6.460 1.00 98.69 353 VAL A C 1
ATOM 2670 O O . VAL A 1 353 ? -19.077 -2.495 -5.808 1.00 98.69 353 VAL A O 1
ATOM 2673 N N . ALA A 1 354 ? -20.048 -0.674 -6.702 1.00 98.38 354 ALA A N 1
ATOM 2674 C CA . ALA A 1 354 ? -21.380 -0.929 -6.142 1.00 98.38 354 ALA A CA 1
ATOM 2675 C C . ALA A 1 354 ? -21.908 -2.328 -6.500 1.00 98.38 354 ALA A C 1
ATOM 2677 O O . ALA A 1 354 ? -22.453 -3.024 -5.649 1.00 98.38 354 ALA A O 1
ATOM 2678 N N . THR A 1 355 ? -21.670 -2.794 -7.730 1.00 98.69 355 THR A N 1
ATOM 2679 C CA . THR A 1 355 ? -22.068 -4.149 -8.149 1.00 98.69 355 THR A CA 1
ATOM 2680 C C . THR A 1 355 ? -21.379 -5.236 -7.314 1.00 98.69 355 THR A C 1
ATOM 2682 O O . THR A 1 355 ? -22.004 -6.240 -6.960 1.00 98.69 355 THR A O 1
ATOM 2685 N N . GLN A 1 356 ? -20.094 -5.059 -6.987 1.00 98.81 356 GLN A N 1
ATOM 2686 C CA . GLN A 1 356 ? -19.360 -6.027 -6.164 1.00 98.81 356 GLN A CA 1
ATOM 2687 C C . GLN A 1 356 ? -19.760 -5.945 -4.688 1.00 98.81 356 GLN A C 1
ATOM 2689 O O . GLN A 1 356 ? -19.917 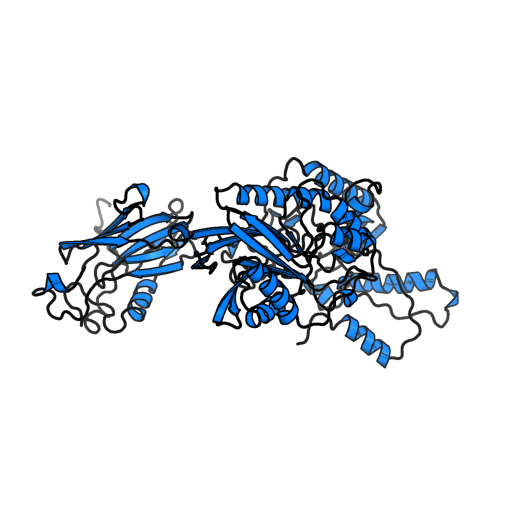-6.986 -4.048 1.00 98.81 356 GLN A O 1
ATOM 2694 N N . VAL A 1 357 ? -19.976 -4.731 -4.175 1.00 98.69 357 VAL A N 1
ATOM 2695 C CA . VAL A 1 357 ? -20.505 -4.469 -2.829 1.00 98.69 357 VAL A CA 1
ATOM 2696 C C . VAL A 1 357 ? -21.853 -5.165 -2.634 1.00 98.69 357 VAL A C 1
ATOM 2698 O O . VAL A 1 357 ? -22.010 -5.951 -1.701 1.00 98.69 357 VAL A O 1
ATOM 2701 N N . ASP A 1 358 ? -22.800 -4.969 -3.553 1.00 98.69 358 ASP A N 1
ATOM 2702 C CA . ASP A 1 358 ? -24.129 -5.588 -3.491 1.00 98.69 358 ASP A CA 1
ATOM 2703 C C . ASP A 1 358 ? -24.048 -7.122 -3.483 1.00 98.69 358 ASP A C 1
ATOM 2705 O O . ASP A 1 358 ? -24.772 -7.787 -2.737 1.00 98.69 358 ASP A O 1
ATOM 2709 N N . SER A 1 359 ? -23.141 -7.700 -4.282 1.00 98.62 359 SER A N 1
ATOM 2710 C CA . SER A 1 359 ? -22.901 -9.149 -4.286 1.00 98.62 359 SER A CA 1
ATOM 2711 C C . SER A 1 359 ? -22.364 -9.641 -2.942 1.00 98.62 359 SER A C 1
ATOM 2713 O O . SER A 1 359 ? -22.839 -10.660 -2.446 1.00 98.62 359 SER A O 1
ATOM 2715 N N . LEU A 1 360 ? -21.398 -8.936 -2.349 1.00 98.81 360 LEU A N 1
ATOM 2716 C CA . LEU A 1 360 ? -20.819 -9.285 -1.048 1.00 98.81 360 LEU A CA 1
ATOM 2717 C C . LEU A 1 360 ? -21.866 -9.205 0.070 1.00 98.81 360 LEU A C 1
ATOM 2719 O O . LEU A 1 360 ? -22.011 -10.148 0.850 1.00 98.81 360 LEU A O 1
ATOM 2723 N N . LYS A 1 361 ? -22.669 -8.138 0.093 1.00 98.38 361 LYS A N 1
ATOM 2724 C CA . LYS A 1 361 ? -23.762 -7.967 1.063 1.00 98.38 361 LYS A CA 1
ATOM 2725 C C . LYS A 1 361 ? -24.828 -9.052 0.919 1.00 98.38 361 LYS A C 1
ATOM 2727 O O . LYS A 1 361 ? -25.333 -9.557 1.920 1.00 98.38 361 LYS A O 1
ATOM 2732 N N . ALA A 1 362 ? -25.144 -9.471 -0.308 1.00 98.50 362 ALA A N 1
ATOM 2733 C CA . ALA A 1 362 ? -26.059 -10.588 -0.553 1.00 98.50 362 ALA A CA 1
ATOM 2734 C C . ALA A 1 362 ? -25.522 -11.940 -0.036 1.00 98.50 362 ALA A C 1
ATOM 2736 O O . ALA A 1 362 ? -26.315 -12.833 0.271 1.00 98.50 362 ALA A O 1
ATOM 2737 N N . GLU A 1 363 ? -24.200 -12.081 0.090 1.00 98.44 363 GLU A N 1
ATOM 2738 C CA . GLU A 1 363 ? -23.520 -13.224 0.716 1.00 98.44 363 GLU A CA 1
ATOM 2739 C C . GLU A 1 363 ? -23.378 -13.090 2.241 1.00 98.44 363 GLU A C 1
ATOM 2741 O O . GLU A 1 363 ? -22.906 -14.022 2.886 1.00 98.44 363 GLU A O 1
ATOM 2746 N N . GLY A 1 364 ? -23.847 -11.984 2.828 1.00 97.62 364 GLY A N 1
ATOM 2747 C CA . GLY A 1 364 ? -23.805 -11.729 4.269 1.00 97.62 364 GLY A CA 1
ATOM 2748 C C . GLY A 1 364 ? -22.532 -11.037 4.753 1.00 97.62 364 GLY A C 1
ATOM 2749 O O . GLY A 1 364 ? -22.340 -10.920 5.959 1.00 97.62 364 GLY A O 1
ATOM 2750 N N . VAL A 1 365 ? -21.678 -10.566 3.842 1.00 98.50 365 VAL A N 1
ATOM 2751 C CA . VAL A 1 365 ? -20.471 -9.807 4.187 1.00 98.50 365 VAL A CA 1
ATOM 2752 C C . VAL A 1 365 ? -20.850 -8.368 4.533 1.00 98.50 365 VAL A C 1
ATOM 2754 O O . VAL A 1 365 ? -21.558 -7.713 3.767 1.00 98.50 365 VAL A O 1
ATOM 2757 N N . ASN A 1 366 ? -20.353 -7.873 5.667 1.00 97.38 366 ASN A N 1
ATOM 2758 C CA . ASN A 1 366 ? -20.597 -6.512 6.156 1.00 97.38 366 ASN A CA 1
ATOM 2759 C C . ASN A 1 366 ? -19.318 -5.701 6.416 1.00 97.38 366 ASN A C 1
ATOM 2761 O O . ASN A 1 366 ? -19.408 -4.638 7.008 1.00 97.38 366 ASN A O 1
ATOM 2765 N N . LYS A 1 367 ? -18.150 -6.206 5.994 1.00 98.56 367 LYS A N 1
ATOM 2766 C CA . LYS A 1 367 ? -16.861 -5.499 6.046 1.00 98.56 367 LYS A CA 1
ATOM 2767 C C . LYS A 1 367 ? -16.228 -5.590 4.666 1.00 98.56 367 LYS A C 1
ATOM 2769 O O . LYS A 1 367 ? -15.997 -6.706 4.184 1.00 98.56 367 LYS A O 1
ATOM 2774 N N . ILE A 1 368 ? -16.012 -4.466 3.996 1.00 98.88 368 ILE A N 1
ATOM 2775 C CA . ILE A 1 368 ? -15.629 -4.409 2.584 1.00 98.88 368 ILE A CA 1
ATOM 2776 C C . ILE A 1 368 ? -14.424 -3.492 2.387 1.00 98.88 368 ILE A C 1
ATOM 2778 O O . ILE A 1 368 ? -14.426 -2.315 2.740 1.00 98.88 368 ILE A O 1
ATOM 2782 N N . ILE A 1 369 ? -13.402 -4.050 1.742 1.00 98.94 369 ILE A N 1
ATOM 2783 C CA . ILE A 1 369 ? -12.150 -3.383 1.402 1.00 98.94 369 ILE A CA 1
ATOM 2784 C C . ILE A 1 369 ? -12.024 -3.304 -0.118 1.00 98.94 369 ILE A C 1
ATOM 2786 O O . ILE A 1 369 ? -12.232 -4.290 -0.827 1.00 98.94 369 ILE A O 1
ATOM 2790 N N . LEU A 1 370 ? -11.629 -2.143 -0.625 1.00 98.88 370 LEU A N 1
ATOM 2791 C CA . LEU A 1 370 ? -11.251 -1.936 -2.017 1.00 98.88 370 LEU A CA 1
ATOM 2792 C C . LEU A 1 370 ? -9.725 -1.836 -2.123 1.00 98.88 370 LEU A C 1
ATOM 2794 O O . LEU A 1 370 ? -9.126 -0.912 -1.581 1.00 98.88 370 LEU A O 1
ATOM 2798 N N . ILE A 1 371 ? -9.089 -2.749 -2.855 1.00 98.62 371 ILE A N 1
ATOM 2799 C CA . ILE A 1 371 ? -7.691 -2.604 -3.281 1.00 98.62 371 ILE A CA 1
ATOM 2800 C C . ILE A 1 371 ? -7.667 -1.939 -4.662 1.00 98.62 371 ILE A C 1
ATOM 2802 O O . ILE A 1 371 ? -8.133 -2.499 -5.657 1.00 98.62 371 ILE A O 1
ATOM 2806 N N . SER A 1 372 ? -7.190 -0.695 -4.698 1.00 96.50 372 SER A N 1
ATOM 2807 C CA . SER A 1 372 ? -7.345 0.230 -5.822 1.00 96.50 372 SER A CA 1
ATOM 2808 C C . SER A 1 372 ? -6.013 0.561 -6.480 1.00 96.50 372 SER A C 1
ATOM 2810 O O . SER A 1 372 ? -5.047 0.903 -5.805 1.00 96.50 372 SER A O 1
ATOM 2812 N N . HIS A 1 373 ? -5.999 0.535 -7.812 1.00 96.06 373 HIS A N 1
ATOM 2813 C CA . HIS A 1 373 ? -4.838 0.828 -8.642 1.00 96.06 373 HIS A CA 1
ATOM 2814 C C . HIS A 1 373 ? -5.124 1.953 -9.658 1.00 96.06 373 HIS A C 1
ATOM 2816 O O . HIS A 1 373 ? -4.948 1.795 -10.874 1.00 96.06 373 HIS A O 1
ATOM 2822 N N . LEU A 1 374 ? -5.607 3.112 -9.184 1.00 93.88 374 LEU A N 1
ATOM 2823 C CA . LEU A 1 374 ? -6.100 4.203 -10.044 1.00 93.88 374 LEU A CA 1
ATOM 2824 C C . LEU A 1 374 ? -5.048 5.256 -10.413 1.00 93.88 374 LEU A C 1
ATOM 2826 O O . LEU A 1 374 ? -5.394 6.287 -10.992 1.00 93.88 374 LEU A O 1
ATOM 2830 N N . GLN A 1 375 ? -3.765 4.971 -10.177 1.00 88.75 375 GLN A N 1
ATOM 2831 C CA . GLN A 1 375 ? -2.596 5.805 -10.512 1.00 88.75 375 GLN A CA 1
ATOM 2832 C C . GLN A 1 375 ? -2.377 7.062 -9.659 1.00 88.75 375 GLN A C 1
ATOM 2834 O O . GLN A 1 375 ? -1.335 7.695 -9.816 1.00 88.75 375 GLN A O 1
ATOM 2839 N N . SER A 1 376 ? -3.323 7.470 -8.813 1.00 88.50 376 SER A N 1
ATOM 2840 C CA . SER A 1 376 ? -3.186 8.687 -8.007 1.00 88.50 376 SER A CA 1
ATOM 2841 C C . SER A 1 376 ? -4.185 8.693 -6.870 1.00 88.50 376 SER A C 1
ATOM 2843 O O . SER A 1 376 ? -5.375 8.718 -7.168 1.00 88.50 376 SER A O 1
ATOM 2845 N N . ILE A 1 377 ? -3.697 8.837 -5.630 1.00 90.94 377 ILE A N 1
ATOM 2846 C CA . ILE A 1 377 ? -4.514 8.871 -4.405 1.00 90.94 377 ILE A CA 1
ATOM 2847 C C . ILE A 1 377 ? -5.696 9.849 -4.482 1.00 90.94 377 ILE A C 1
ATOM 2849 O O . ILE A 1 377 ? -6.742 9.621 -3.883 1.00 90.94 377 ILE A O 1
ATOM 2853 N N . GLN A 1 378 ? -5.570 10.927 -5.260 1.00 92.94 378 GLN A N 1
ATOM 2854 C CA . GLN A 1 378 ? -6.648 11.889 -5.468 1.00 92.94 378 GLN A CA 1
ATOM 2855 C C . GLN A 1 378 ? -7.887 11.251 -6.116 1.00 92.94 378 GLN A C 1
ATOM 2857 O O . GLN A 1 378 ? -9.013 11.611 -5.779 1.00 92.94 378 GLN A O 1
ATOM 2862 N N . ARG A 1 379 ? -7.700 10.275 -7.009 1.00 94.12 379 ARG A N 1
ATOM 2863 C CA . ARG A 1 379 ? -8.796 9.518 -7.626 1.00 94.12 379 ARG A CA 1
ATOM 2864 C C . ARG A 1 379 ? -9.444 8.566 -6.635 1.00 94.12 379 ARG A C 1
ATOM 2866 O O . ARG A 1 379 ? -10.660 8.419 -6.674 1.00 94.12 379 ARG A O 1
ATOM 2873 N N . GLU A 1 380 ? -8.671 7.950 -5.743 1.00 95.94 380 GLU A N 1
ATOM 2874 C CA . GLU A 1 380 ? -9.230 7.174 -4.634 1.00 95.94 380 GLU A CA 1
ATOM 2875 C C . GLU A 1 380 ? -10.035 8.054 -3.669 1.00 95.94 380 GLU A C 1
ATOM 2877 O O . GLU A 1 380 ? -11.114 7.641 -3.255 1.00 95.94 380 GLU A O 1
ATOM 2882 N N . ILE A 1 381 ? -9.577 9.274 -3.366 1.00 96.44 381 ILE A N 1
ATOM 2883 C CA . ILE A 1 381 ? -10.322 10.249 -2.545 1.00 96.44 381 ILE A CA 1
ATOM 2884 C C . ILE A 1 381 ? -11.646 10.632 -3.216 1.00 96.44 381 ILE A C 1
ATOM 2886 O O . ILE A 1 381 ? -12.695 10.629 -2.571 1.00 96.44 381 ILE A O 1
ATOM 2890 N N . GLU A 1 382 ? -11.611 10.944 -4.512 1.00 96.88 382 GLU A N 1
ATOM 2891 C CA . GLU A 1 382 ? -12.813 11.262 -5.289 1.00 96.88 382 GLU A CA 1
ATOM 2892 C C . GLU A 1 382 ? -13.785 10.080 -5.342 1.00 96.88 382 GLU A C 1
ATOM 2894 O O . GLU A 1 382 ? -14.986 10.263 -5.144 1.00 96.88 382 GLU A O 1
ATOM 2899 N N . LEU A 1 383 ? -13.271 8.867 -5.564 1.00 97.38 383 LEU A N 1
ATOM 2900 C CA . LEU A 1 383 ? -14.077 7.653 -5.589 1.00 97.38 383 LEU A CA 1
ATOM 2901 C C . LEU A 1 383 ? -14.711 7.375 -4.221 1.00 97.38 383 LEU A C 1
ATOM 2903 O O . LEU A 1 383 ? -15.907 7.099 -4.171 1.00 97.38 383 LEU A O 1
ATOM 2907 N N . ALA A 1 384 ? -13.950 7.492 -3.127 1.00 98.06 384 ALA A N 1
ATOM 2908 C CA . ALA A 1 384 ? -14.436 7.285 -1.761 1.00 98.06 384 ALA A CA 1
ATOM 2909 C C . ALA A 1 384 ? -15.643 8.174 -1.435 1.00 98.06 384 ALA A C 1
ATOM 2911 O O . ALA A 1 384 ? -16.619 7.698 -0.863 1.00 98.06 384 ALA A O 1
ATOM 2912 N N . GLY A 1 385 ? -15.618 9.439 -1.869 1.00 97.88 385 GLY A N 1
ATOM 2913 C CA . GLY A 1 385 ? -16.736 10.369 -1.690 1.00 97.88 385 GLY A CA 1
ATOM 2914 C C . GLY A 1 385 ? -18.010 9.990 -2.460 1.00 97.88 385 GLY A C 1
ATOM 2915 O O . GLY A 1 385 ? -19.095 10.461 -2.120 1.00 97.88 385 GLY A O 1
ATOM 2916 N N . ASN A 1 386 ? -17.902 9.137 -3.484 1.00 97.56 386 ASN A N 1
ATOM 2917 C CA . ASN A 1 386 ? -19.001 8.798 -4.394 1.00 97.56 386 ASN A CA 1
ATOM 2918 C C . ASN A 1 386 ? -19.519 7.355 -4.254 1.00 97.56 386 ASN A C 1
ATOM 2920 O O . ASN A 1 386 ? -20.518 7.013 -4.890 1.00 97.56 386 ASN A O 1
ATOM 2924 N N . ILE A 1 387 ? -18.867 6.509 -3.452 1.00 96.94 387 ILE A N 1
ATOM 2925 C CA . ILE A 1 387 ? -19.282 5.120 -3.199 1.00 96.94 387 ILE A CA 1
ATOM 2926 C C . ILE A 1 387 ? -19.930 4.967 -1.819 1.00 96.94 387 ILE A C 1
ATOM 2928 O O . ILE A 1 387 ? -19.825 5.842 -0.966 1.00 96.94 387 ILE A O 1
ATOM 2932 N N . ALA A 1 388 ? -20.635 3.856 -1.622 1.00 95.50 388 ALA A N 1
ATOM 2933 C CA . ALA A 1 388 ? -21.302 3.482 -0.377 1.00 95.50 388 ALA A CA 1
ATOM 2934 C C . ALA A 1 388 ? -20.818 2.097 0.071 1.00 95.50 388 ALA A C 1
ATOM 2936 O O . ALA A 1 388 ? -20.373 1.308 -0.767 1.00 95.50 388 ALA A O 1
ATOM 2937 N N . ASP A 1 389 ? -20.929 1.808 1.371 1.00 95.94 389 ASP A N 1
ATOM 2938 C CA . ASP A 1 389 ? -20.616 0.500 1.974 1.00 95.94 389 ASP A CA 1
ATOM 2939 C C . ASP A 1 389 ? -19.201 -0.058 1.658 1.00 95.94 389 ASP A C 1
ATOM 2941 O O . ASP A 1 389 ? -18.996 -1.271 1.639 1.00 95.94 389 ASP A O 1
ATOM 2945 N N . VAL A 1 390 ? -18.221 0.812 1.390 1.00 98.50 390 VAL A N 1
ATOM 2946 C CA . VAL A 1 390 ? -16.791 0.460 1.371 1.00 98.50 390 VAL A CA 1
ATOM 2947 C C . VAL A 1 390 ? -16.131 1.108 2.578 1.00 98.50 390 VAL A C 1
ATOM 2949 O O . VAL A 1 390 ? -16.131 2.334 2.705 1.00 98.50 390 VAL A O 1
ATOM 2952 N N . ASP A 1 391 ? -15.552 0.284 3.445 1.00 98.56 391 ASP A N 1
ATOM 2953 C CA . ASP A 1 391 ? -14.999 0.726 4.724 1.00 98.56 391 ASP A CA 1
ATOM 2954 C C . ASP A 1 391 ? -13.568 1.244 4.566 1.00 98.56 391 ASP A C 1
ATOM 2956 O O . ASP A 1 391 ? -13.184 2.253 5.160 1.00 98.56 391 ASP A O 1
ATOM 2960 N N . VAL A 1 392 ? -12.774 0.555 3.739 1.00 98.81 392 VAL A N 1
ATOM 2961 C CA . VAL A 1 392 ? -11.349 0.847 3.541 1.00 98.81 392 VAL A CA 1
ATOM 2962 C C . VAL A 1 392 ? -10.982 0.807 2.063 1.00 98.81 392 VAL A C 1
ATOM 2964 O O . VAL A 1 392 ? -11.343 -0.130 1.351 1.00 98.81 392 VAL A O 1
ATOM 2967 N N . ILE A 1 393 ? -10.190 1.778 1.614 1.00 98.75 393 ILE A N 1
ATOM 2968 C CA . ILE A 1 393 ? -9.502 1.763 0.325 1.00 98.75 393 ILE A CA 1
ATOM 2969 C C . ILE A 1 393 ? -7.996 1.660 0.568 1.00 98.75 393 ILE A C 1
ATOM 2971 O O . ILE A 1 393 ? -7.394 2.531 1.194 1.00 98.75 393 ILE A O 1
ATOM 2975 N N . ILE A 1 394 ? -7.377 0.613 0.030 1.00 98.31 394 ILE A N 1
ATOM 2976 C CA . ILE A 1 394 ? -5.922 0.503 -0.076 1.00 98.31 394 ILE A CA 1
ATOM 2977 C C . ILE A 1 394 ? -5.549 1.043 -1.447 1.00 98.31 394 ILE A C 1
ATOM 2979 O O . ILE A 1 394 ? -5.737 0.372 -2.466 1.00 98.31 394 ILE A O 1
ATOM 2983 N N . ALA A 1 395 ? -5.093 2.286 -1.467 1.00 95.94 395 ALA A N 1
ATOM 2984 C CA . ALA A 1 395 ? -4.696 2.966 -2.682 1.00 95.94 395 ALA A CA 1
ATOM 2985 C C . ALA A 1 395 ? -3.307 2.498 -3.140 1.00 95.94 395 ALA A C 1
ATOM 2987 O O . ALA A 1 395 ? -2.512 1.942 -2.381 1.00 95.94 395 ALA A O 1
ATOM 2988 N N . ARG A 1 396 ? -3.017 2.736 -4.413 1.00 84.38 396 ARG A N 1
ATOM 2989 C CA . ARG A 1 396 ? -1.704 2.544 -5.031 1.00 84.38 396 ARG A CA 1
ATOM 2990 C C . ARG A 1 396 ? -0.970 3.891 -5.130 1.00 84.38 396 ARG A C 1
ATOM 2992 O O . ARG A 1 396 ? -0.597 4.325 -6.211 1.00 84.38 396 ARG A O 1
ATOM 2999 N N . GLY A 1 397 ? -0.892 4.650 -4.041 1.00 62.03 397 GLY A N 1
ATOM 3000 C CA . GLY A 1 397 ? -0.326 6.003 -4.058 1.00 62.03 397 GLY A CA 1
ATOM 3001 C C . GLY A 1 397 ? 1.103 6.011 -4.618 1.00 62.03 397 GLY A C 1
ATOM 3002 O O . GLY A 1 397 ? 1.997 5.367 -4.073 1.00 62.03 397 GLY A O 1
ATOM 3003 N N . GLY A 1 398 ? 1.294 6.725 -5.732 1.00 62.34 398 GLY A N 1
ATOM 3004 C CA . GLY A 1 398 ? 2.535 6.841 -6.489 1.00 62.34 398 GLY A CA 1
ATOM 3005 C C . GLY A 1 398 ? 3.557 7.758 -5.820 1.00 62.34 398 GLY A C 1
ATOM 3006 O O . GLY A 1 398 ? 3.882 8.811 -6.377 1.00 62.34 398 GLY A O 1
ATOM 3007 N N . ASP A 1 399 ? 4.092 7.277 -4.693 1.00 76.56 399 ASP A N 1
ATOM 3008 C CA . ASP A 1 399 ? 5.116 7.855 -3.804 1.00 76.56 399 ASP A CA 1
ATOM 3009 C C . ASP A 1 399 ? 4.580 8.661 -2.596 1.00 76.56 399 ASP A C 1
ATOM 3011 O O . ASP A 1 399 ? 5.380 9.160 -1.800 1.00 76.56 399 ASP A O 1
ATOM 3015 N N . GLU A 1 400 ? 3.260 8.783 -2.399 1.00 87.12 400 GLU A N 1
ATOM 3016 C CA . GLU A 1 400 ? 2.706 9.520 -1.254 1.00 87.12 400 GLU A CA 1
ATOM 3017 C C . GLU A 1 400 ? 2.903 8.785 0.085 1.00 87.12 400 GLU A C 1
ATOM 3019 O O . GLU A 1 400 ? 2.539 7.617 0.245 1.00 87.12 400 GLU A O 1
ATOM 3024 N N . LEU A 1 401 ? 3.414 9.505 1.092 1.00 93.44 401 LEU A N 1
ATOM 3025 C CA . LEU A 1 401 ? 3.465 9.029 2.473 1.00 93.44 401 LEU A CA 1
ATOM 3026 C C . LEU A 1 401 ? 2.288 9.596 3.273 1.00 93.44 401 LEU A C 1
ATOM 3028 O O . LEU A 1 401 ? 2.246 10.793 3.556 1.00 93.44 401 LEU A O 1
ATOM 3032 N N . LEU A 1 402 ? 1.360 8.729 3.674 1.00 95.69 402 LEU A N 1
ATOM 3033 C CA . LEU A 1 402 ? 0.420 9.013 4.758 1.00 95.69 402 LEU A CA 1
ATOM 3034 C C . LEU A 1 402 ? 1.062 8.573 6.076 1.00 95.69 402 LEU A C 1
ATOM 3036 O O . LEU A 1 402 ? 1.450 7.414 6.189 1.00 95.69 402 LEU A O 1
ATOM 3040 N N . THR A 1 403 ? 1.203 9.454 7.065 1.00 93.75 403 THR A N 1
ATOM 3041 C CA . THR A 1 403 ? 1.771 9.085 8.375 1.00 93.75 403 THR A CA 1
ATOM 3042 C C . THR A 1 403 ? 1.319 10.040 9.473 1.00 93.75 403 THR A C 1
ATOM 3044 O O . THR A 1 403 ? 1.225 11.247 9.252 1.00 93.75 403 THR A O 1
ATOM 3047 N N . ASN A 1 404 ? 1.115 9.506 10.676 1.00 87.25 404 ASN A N 1
ATOM 3048 C CA . ASN A 1 404 ? 0.927 10.297 11.901 1.00 87.25 404 ASN A CA 1
ATOM 3049 C C . ASN A 1 404 ? 2.246 10.510 12.664 1.00 87.25 404 ASN A C 1
ATOM 3051 O O . ASN A 1 404 ? 2.291 11.229 13.660 1.00 87.25 404 ASN A O 1
ATOM 3055 N N . ASP A 1 405 ? 3.332 9.887 12.200 1.00 86.00 405 ASP A N 1
ATOM 3056 C CA . ASP A 1 405 ? 4.678 10.031 12.744 1.00 86.00 405 ASP A CA 1
ATOM 3057 C C . ASP A 1 405 ? 5.610 10.607 11.669 1.00 86.00 405 ASP A C 1
ATOM 3059 O O . ASP A 1 405 ? 6.056 9.884 10.776 1.00 86.00 405 ASP A O 1
ATOM 3063 N N . PRO A 1 406 ? 5.945 11.905 11.718 1.00 85.62 406 PRO A N 1
ATOM 3064 C CA . PRO A 1 406 ? 6.878 12.498 10.765 1.00 85.62 406 PRO A CA 1
ATOM 3065 C C . PRO A 1 406 ? 8.301 11.920 10.829 1.00 85.62 406 PRO A C 1
ATOM 3067 O O . PRO A 1 406 ? 9.077 12.130 9.898 1.00 85.62 406 PRO A O 1
ATOM 3070 N N . SER A 1 407 ? 8.675 11.208 11.899 1.00 86.25 407 SER A N 1
ATOM 3071 C CA . SER A 1 407 ? 10.036 10.684 12.082 1.00 86.25 407 SER A CA 1
ATOM 3072 C C . SER A 1 407 ? 10.385 9.525 11.142 1.00 86.25 407 SER A C 1
ATOM 3074 O O . SER A 1 407 ? 11.568 9.259 10.911 1.00 86.25 407 SER A O 1
ATOM 3076 N N . ILE A 1 408 ? 9.376 8.867 10.558 1.00 91.00 408 ILE A N 1
ATOM 3077 C CA . ILE A 1 408 ? 9.577 7.773 9.600 1.00 91.00 408 ILE A CA 1
ATOM 3078 C C . ILE A 1 408 ? 9.790 8.265 8.164 1.00 91.00 408 ILE A C 1
ATOM 3080 O O . ILE A 1 408 ? 10.089 7.453 7.288 1.00 91.00 408 ILE A O 1
ATOM 3084 N N . ALA A 1 409 ? 9.619 9.560 7.888 1.00 92.62 409 ALA A N 1
ATOM 3085 C CA . ALA A 1 409 ? 9.777 10.111 6.547 1.00 92.62 409 ALA A CA 1
ATOM 3086 C C . ALA A 1 409 ? 11.256 10.112 6.118 1.00 92.62 409 ALA A C 1
ATOM 3088 O O . ALA A 1 409 ? 12.112 10.678 6.799 1.00 92.62 409 ALA A O 1
ATOM 3089 N N . LEU A 1 410 ? 11.552 9.497 4.970 1.00 91.62 410 LEU A N 1
ATOM 3090 C CA . LEU A 1 410 ? 12.880 9.550 4.347 1.00 91.62 410 LEU A CA 1
ATOM 3091 C C . LEU A 1 410 ? 13.116 10.918 3.696 1.00 91.62 410 LEU A C 1
ATOM 3093 O O . LEU A 1 410 ? 12.166 11.580 3.263 1.00 91.62 410 LEU A O 1
ATOM 3097 N N . GLN A 1 411 ? 14.373 11.334 3.561 1.00 84.56 411 GLN A N 1
ATOM 3098 C CA . GLN A 1 411 ? 14.741 12.587 2.911 1.00 84.56 411 GLN A CA 1
ATOM 3099 C C . GLN A 1 411 ? 14.145 12.681 1.501 1.00 84.56 411 GLN A C 1
ATOM 3101 O O . GLN A 1 411 ? 14.321 11.804 0.661 1.00 84.56 411 GLN A O 1
ATOM 3106 N N . GLY A 1 412 ? 13.453 13.791 1.237 1.00 77.56 412 GLY A N 1
ATOM 3107 C CA . GLY A 1 412 ? 12.780 14.029 -0.041 1.00 77.56 412 GLY A CA 1
ATOM 3108 C C . GLY A 1 412 ? 11.363 13.459 -0.128 1.00 77.56 412 GLY A C 1
ATOM 3109 O O . GLY A 1 412 ? 10.680 13.759 -1.103 1.00 77.56 412 GLY A O 1
ATOM 3110 N N . SER A 1 413 ? 10.900 12.717 0.884 1.00 83.62 413 SER A N 1
ATOM 3111 C CA . SER A 1 413 ? 9.499 12.294 0.983 1.00 83.62 413 SER A CA 1
ATOM 3112 C C . SER A 1 413 ? 8.619 13.475 1.385 1.00 83.62 413 SER A C 1
ATOM 3114 O O . SER A 1 413 ? 8.943 14.220 2.314 1.00 83.62 413 SER A O 1
ATOM 3116 N N . GLU A 1 414 ? 7.492 13.633 0.701 1.00 83.12 414 GLU A N 1
ATOM 3117 C CA . GLU A 1 414 ? 6.441 14.573 1.079 1.00 83.12 414 GLU A CA 1
ATOM 3118 C C . GLU A 1 414 ? 5.356 13.811 1.848 1.00 83.12 414 GLU A C 1
ATOM 3120 O O . GLU A 1 414 ? 4.827 12.811 1.359 1.00 83.12 414 GLU A O 1
ATOM 3125 N N . ILE A 1 415 ? 5.048 14.263 3.068 1.00 92.19 415 ILE A N 1
ATOM 3126 C CA . ILE A 1 415 ? 3.926 13.723 3.842 1.00 92.19 415 ILE A CA 1
ATOM 3127 C C . ILE A 1 415 ? 2.648 14.302 3.242 1.00 92.19 415 ILE A C 1
ATOM 3129 O O . ILE A 1 415 ? 2.409 15.507 3.335 1.00 92.19 415 ILE A O 1
ATOM 3133 N N . PHE A 1 416 ? 1.847 13.445 2.616 1.00 93.31 416 PHE A N 1
ATOM 3134 C CA . PHE A 1 416 ? 0.611 13.841 1.946 1.00 93.31 416 PHE A CA 1
ATOM 3135 C C . PHE A 1 416 ? -0.525 14.100 2.944 1.00 93.31 416 PHE A C 1
ATOM 3137 O O . PHE A 1 416 ? -1.338 14.999 2.737 1.00 93.31 416 PHE A O 1
ATOM 3144 N N . GLY A 1 417 ? -0.578 13.339 4.040 1.00 91.50 417 GLY A N 1
ATOM 3145 C CA . GLY A 1 417 ? -1.633 13.453 5.043 1.00 91.50 417 GLY A CA 1
ATOM 3146 C C . GLY A 1 417 ? -1.493 12.460 6.193 1.00 91.50 417 GLY A C 1
ATOM 3147 O O . GLY A 1 417 ? -0.482 11.769 6.317 1.00 91.50 417 GLY A O 1
ATOM 3148 N N . GLU A 1 418 ? -2.527 12.410 7.029 1.00 93.19 418 GLU A N 1
ATOM 3149 C CA . GLU A 1 418 ? -2.643 11.477 8.153 1.00 93.19 418 GLU A CA 1
ATOM 3150 C C . GLU A 1 418 ? -2.895 10.043 7.674 1.00 93.19 418 GLU A C 1
ATOM 3152 O O . GLU A 1 418 ? -3.410 9.813 6.576 1.00 93.19 418 GLU A O 1
ATOM 3157 N N . TYR A 1 419 ? -2.536 9.072 8.512 1.00 95.56 419 TYR A N 1
ATOM 3158 C CA . TYR A 1 419 ? -2.784 7.656 8.266 1.00 95.56 419 TYR A CA 1
ATOM 3159 C C . TYR A 1 419 ? -3.767 7.090 9.306 1.00 95.56 419 TYR A C 1
ATOM 3161 O O . TYR A 1 419 ? -3.440 7.070 10.488 1.00 95.56 419 TYR A O 1
ATOM 3169 N N . PRO A 1 420 ? -4.926 6.539 8.914 1.00 98.00 420 PRO A N 1
ATOM 3170 C CA . PRO A 1 420 ? -5.531 6.610 7.588 1.00 98.00 420 PRO A CA 1
ATOM 3171 C C . PRO A 1 420 ? -6.060 8.017 7.276 1.00 98.00 420 PRO A C 1
ATOM 3173 O O . PRO A 1 420 ? -6.460 8.763 8.169 1.00 98.00 420 PRO A O 1
ATOM 3176 N N . LEU A 1 421 ? -6.168 8.339 5.989 1.00 96.25 421 LEU A N 1
ATOM 3177 C CA . LEU A 1 421 ? -6.970 9.474 5.548 1.00 96.25 421 LEU A CA 1
ATOM 3178 C C . LEU A 1 421 ? -8.454 9.122 5.713 1.00 96.25 421 LEU A C 1
ATOM 3180 O O . LEU A 1 421 ? -8.865 8.010 5.388 1.00 96.25 421 LEU A O 1
ATOM 3184 N N . THR A 1 422 ? -9.269 10.064 6.186 1.00 96.81 422 THR A N 1
ATOM 3185 C CA . THR A 1 422 ? -10.716 9.858 6.363 1.00 96.81 422 THR A CA 1
ATOM 3186 C C . THR A 1 422 ? -11.501 10.674 5.341 1.00 96.81 422 THR A C 1
ATOM 3188 O O . THR A 1 422 ? -11.301 11.885 5.230 1.00 96.81 422 THR A O 1
ATOM 3191 N N . VAL A 1 423 ? -12.406 10.021 4.609 1.00 96.62 423 VAL A N 1
ATOM 3192 C CA . VAL A 1 423 ? -13.307 10.655 3.636 1.00 96.62 423 VAL A CA 1
ATOM 3193 C C . VAL A 1 423 ? -14.754 10.335 4.001 1.00 96.62 423 VAL A C 1
ATOM 3195 O O . VAL A 1 423 ? -15.094 9.178 4.221 1.00 96.62 423 VAL A O 1
ATOM 3198 N N . GLU A 1 424 ? -15.614 11.354 4.052 1.00 95.50 424 GLU A N 1
ATOM 3199 C CA . GLU A 1 424 ? -17.063 11.157 4.164 1.00 95.50 424 GLU A CA 1
ATOM 3200 C C . GLU A 1 424 ? -17.618 10.711 2.802 1.00 95.50 424 GLU A C 1
ATOM 3202 O O . GLU A 1 424 ? -17.424 11.388 1.790 1.00 95.50 424 GLU A O 1
ATOM 3207 N N . ASN A 1 425 ? -18.270 9.553 2.776 1.00 94.19 425 ASN A N 1
ATOM 3208 C CA . ASN A 1 425 ? -18.765 8.906 1.569 1.00 94.19 425 ASN A CA 1
ATOM 3209 C C . ASN A 1 425 ? -20.176 9.386 1.175 1.00 94.19 425 ASN A C 1
ATOM 3211 O O . ASN A 1 425 ? -20.771 10.247 1.830 1.00 94.19 425 ASN A O 1
ATOM 3215 N N . ALA A 1 426 ? -20.752 8.804 0.119 1.00 90.44 426 ALA A N 1
ATOM 3216 C CA . ALA A 1 426 ? -22.047 9.231 -0.424 1.00 90.44 426 ALA A CA 1
ATOM 3217 C C . ALA A 1 426 ? -23.232 9.095 0.562 1.00 90.44 426 ALA A C 1
ATOM 3219 O O . ALA A 1 426 ? -24.295 9.684 0.337 1.00 90.44 426 ALA A O 1
ATOM 3220 N N . GLU A 1 427 ? -23.065 8.335 1.648 1.00 92.75 427 GLU A N 1
ATOM 3221 C CA . GLU A 1 427 ? -24.062 8.113 2.701 1.00 92.75 427 GLU A CA 1
ATOM 3222 C C . GLU A 1 427 ? -23.792 8.921 3.979 1.00 92.75 427 GLU A C 1
ATOM 3224 O O . GLU A 1 427 ? -24.562 8.824 4.938 1.00 92.75 427 GLU A O 1
ATOM 3229 N N . GLY A 1 428 ? -22.729 9.730 4.009 1.00 92.06 428 GLY A N 1
ATOM 3230 C CA . GLY A 1 428 ? -22.314 10.462 5.206 1.00 92.06 428 GLY A CA 1
ATOM 3231 C C . GLY A 1 428 ? -21.540 9.609 6.217 1.00 92.06 428 GLY A C 1
ATOM 3232 O O . GLY A 1 428 ? -21.454 9.988 7.385 1.00 92.06 428 GLY A O 1
ATOM 3233 N N . LYS A 1 429 ? -21.025 8.440 5.807 1.00 93.12 429 LYS A N 1
ATOM 3234 C CA . LYS A 1 429 ? -20.182 7.565 6.639 1.00 93.12 429 LYS A CA 1
ATOM 3235 C C . LYS A 1 429 ? -18.707 7.756 6.308 1.00 93.12 429 LYS A C 1
ATOM 3237 O O . LYS A 1 429 ? -18.366 8.168 5.204 1.00 93.12 429 LYS A O 1
ATOM 3242 N N . ASN A 1 430 ? -17.834 7.410 7.246 1.00 94.94 430 ASN A N 1
ATOM 3243 C CA . ASN A 1 430 ? -16.394 7.456 7.018 1.00 94.94 430 ASN A CA 1
ATOM 3244 C C . ASN A 1 430 ? -15.931 6.250 6.190 1.00 94.94 430 ASN A C 1
ATOM 3246 O O . ASN A 1 430 ? -16.188 5.109 6.561 1.00 94.94 430 ASN A O 1
ATOM 3250 N N . THR A 1 431 ? -15.182 6.521 5.126 1.00 98.31 431 THR A N 1
ATOM 3251 C CA . THR A 1 431 ? -14.341 5.558 4.413 1.00 98.31 431 THR A CA 1
ATOM 3252 C C . THR A 1 431 ? -12.881 5.927 4.663 1.00 98.31 431 THR A C 1
ATOM 3254 O O . THR A 1 431 ? -12.483 7.087 4.511 1.00 98.31 431 THR A O 1
ATOM 3257 N N . TYR A 1 432 ? -12.071 4.944 5.049 1.00 98.56 432 TYR A N 1
ATOM 3258 C CA . TYR A 1 432 ? -10.658 5.139 5.364 1.00 98.56 432 TYR A CA 1
ATOM 3259 C C . TYR A 1 432 ? -9.782 4.817 4.159 1.00 98.56 432 TYR A C 1
ATOM 3261 O O . TYR A 1 432 ? -9.945 3.777 3.529 1.00 98.56 432 TYR A O 1
ATOM 3269 N N . ILE A 1 433 ? -8.825 5.681 3.840 1.00 98.44 433 ILE A N 1
ATOM 3270 C CA . ILE A 1 433 ? -7.890 5.487 2.732 1.00 98.44 433 ILE A CA 1
ATOM 3271 C C . ILE A 1 433 ? -6.480 5.349 3.291 1.00 98.44 433 ILE A C 1
ATOM 3273 O O . ILE A 1 433 ? -6.024 6.177 4.082 1.00 98.44 433 ILE A O 1
ATOM 3277 N N . VAL A 1 434 ? -5.779 4.307 2.858 1.00 97.94 434 VAL A N 1
ATOM 3278 C CA . VAL A 1 434 ? -4.382 4.056 3.211 1.00 97.94 434 VAL A CA 1
ATOM 3279 C C . VAL A 1 434 ? -3.538 3.844 1.964 1.00 97.94 434 VAL A C 1
ATOM 3281 O O . VAL A 1 434 ? -3.999 3.299 0.966 1.00 97.94 434 VAL A O 1
ATOM 3284 N N . THR A 1 435 ? -2.285 4.278 2.033 1.00 95.75 435 THR A N 1
ATOM 3285 C CA . THR A 1 435 ? -1.246 4.008 1.038 1.00 95.75 435 THR A CA 1
ATOM 3286 C C . THR A 1 435 ? 0.113 4.139 1.702 1.00 95.75 435 THR A C 1
ATOM 3288 O O . THR A 1 435 ? 0.227 4.715 2.790 1.00 95.75 435 THR A O 1
ATOM 3291 N N . THR A 1 436 ? 1.141 3.632 1.040 1.00 94.00 436 THR A N 1
ATOM 3292 C CA . THR A 1 436 ? 2.534 3.850 1.413 1.00 94.00 436 THR A CA 1
ATOM 3293 C C . THR A 1 436 ? 3.370 4.226 0.192 1.00 94.00 436 THR A C 1
ATOM 3295 O O . THR A 1 436 ? 2.975 3.917 -0.932 1.00 94.00 436 THR A O 1
ATOM 3298 N N . PRO A 1 437 ? 4.544 4.853 0.366 1.00 92.94 437 PRO A N 1
ATOM 3299 C CA . PRO A 1 437 ? 5.539 4.878 -0.693 1.00 92.94 437 PRO A CA 1
ATOM 3300 C C . PRO A 1 437 ? 5.930 3.441 -1.054 1.00 92.94 437 PRO A C 1
ATOM 3302 O O . PRO A 1 437 ? 6.118 2.613 -0.159 1.00 92.94 437 PRO A O 1
ATOM 3305 N N . GLY A 1 438 ? 6.059 3.167 -2.351 1.00 91.75 438 GLY A N 1
ATOM 3306 C CA . GLY A 1 438 ? 6.337 1.829 -2.864 1.00 91.75 438 GLY A CA 1
ATOM 3307 C C . GLY A 1 438 ? 7.762 1.335 -2.610 1.00 91.75 438 GLY A C 1
ATOM 3308 O O . GLY A 1 438 ? 8.477 1.773 -1.703 1.00 91.75 438 GLY A O 1
ATOM 3309 N N . GLU A 1 439 ? 8.208 0.421 -3.467 1.00 93.25 439 GLU A N 1
ATOM 3310 C CA . GLU A 1 439 ? 9.562 -0.138 -3.473 1.00 93.25 439 GLU A CA 1
ATOM 3311 C C . GLU A 1 439 ? 9.916 -0.911 -2.187 1.00 93.25 439 GLU A C 1
ATOM 3313 O O . GLU A 1 439 ? 11.087 -1.004 -1.811 1.00 93.25 439 GLU A O 1
ATOM 3318 N N . TYR A 1 440 ? 8.903 -1.450 -1.495 1.00 96.00 440 TYR A N 1
ATOM 3319 C CA . TYR A 1 440 ? 9.023 -2.130 -0.197 1.00 96.00 440 TYR A CA 1
ATOM 3320 C C . TYR A 1 440 ? 9.628 -1.269 0.929 1.00 96.00 440 TYR A C 1
ATOM 3322 O O . TYR A 1 440 ? 10.053 -1.805 1.953 1.00 96.00 440 TYR A O 1
ATOM 3330 N N . LYS A 1 441 ? 9.681 0.062 0.771 1.00 95.62 441 LYS A N 1
ATOM 3331 C CA . LYS A 1 441 ? 10.275 0.974 1.768 1.00 95.62 441 LYS A CA 1
ATOM 3332 C C . LYS A 1 441 ? 9.471 1.024 3.060 1.00 95.62 441 LYS A C 1
ATOM 3334 O O . LYS A 1 441 ? 10.046 1.182 4.133 1.00 95.62 441 LYS A O 1
ATOM 3339 N N . TYR A 1 442 ? 8.156 0.891 2.952 1.00 96.50 442 TYR A N 1
ATOM 3340 C CA . TYR A 1 442 ? 7.231 0.930 4.072 1.00 96.50 442 TYR A CA 1
ATOM 3341 C C . TYR A 1 442 ? 6.263 -0.235 3.981 1.00 96.50 442 TYR A C 1
ATOM 3343 O O . TYR A 1 442 ? 5.920 -0.673 2.889 1.00 96.50 442 TYR A O 1
ATOM 3351 N N . ILE A 1 443 ? 5.793 -0.693 5.133 1.00 97.44 443 ILE A N 1
ATOM 3352 C CA . ILE A 1 443 ? 4.672 -1.620 5.241 1.00 97.44 443 ILE A CA 1
ATOM 3353 C C . ILE A 1 443 ? 3.520 -0.919 5.947 1.00 97.44 443 ILE A C 1
ATOM 3355 O O . ILE A 1 443 ? 3.700 -0.339 7.018 1.00 97.44 443 ILE A O 1
ATOM 3359 N N . GLY A 1 444 ? 2.336 -0.933 5.348 1.00 97.56 444 GLY A N 1
ATOM 3360 C CA . GLY A 1 444 ? 1.160 -0.352 5.973 1.00 97.56 444 GLY A CA 1
ATOM 3361 C C . GLY A 1 444 ? 0.658 -1.217 7.125 1.00 97.56 444 GLY A C 1
ATOM 3362 O O . GLY A 1 444 ? 0.533 -2.429 6.960 1.00 97.56 444 GLY A O 1
ATOM 3363 N N . ASN A 1 445 ? 0.347 -0.607 8.270 1.00 97.69 445 ASN A N 1
ATOM 3364 C CA . ASN A 1 445 ? -0.324 -1.251 9.399 1.00 97.69 445 ASN A CA 1
ATOM 3365 C C . ASN A 1 445 ? -1.545 -0.414 9.783 1.00 97.69 445 ASN A C 1
ATOM 3367 O O . ASN A 1 445 ? -1.386 0.709 10.246 1.00 97.69 445 ASN A O 1
ATOM 3371 N N . LEU A 1 446 ? -2.754 -0.921 9.553 1.00 98.44 446 LEU A N 1
ATOM 3372 C CA . LEU A 1 446 ? -4.008 -0.276 9.953 1.00 98.44 446 LEU A CA 1
ATOM 3373 C C . LEU A 1 446 ? -4.774 -1.205 10.896 1.00 98.44 446 LEU A C 1
ATOM 3375 O O . LEU A 1 446 ? -5.034 -2.351 10.546 1.00 98.44 446 LEU A O 1
ATOM 3379 N N . GLU A 1 447 ? -5.155 -0.716 12.068 1.00 95.75 447 GLU A N 1
ATOM 3380 C CA . GLU A 1 447 ? -5.955 -1.454 13.046 1.00 95.75 447 GLU A CA 1
ATOM 3381 C C . GLU A 1 447 ? -7.342 -0.836 13.150 1.00 95.75 447 GLU A C 1
ATOM 3383 O O . GLU A 1 447 ? -7.476 0.369 13.348 1.00 95.75 447 GLU A O 1
ATOM 3388 N N . LEU A 1 448 ? -8.375 -1.663 13.031 1.00 96.25 448 LEU A N 1
ATOM 3389 C CA . LEU A 1 448 ? -9.768 -1.230 13.044 1.00 96.25 448 LEU A CA 1
ATOM 3390 C C . LEU A 1 448 ? -10.565 -2.047 14.054 1.00 96.25 448 LEU A C 1
ATOM 3392 O O . LEU A 1 448 ? -10.405 -3.266 14.139 1.00 96.25 448 LEU A O 1
ATOM 3396 N N . ALA A 1 449 ? -11.435 -1.366 14.789 1.00 93.69 449 ALA A N 1
ATOM 3397 C CA . ALA A 1 449 ? -12.461 -1.955 15.636 1.00 93.69 449 ALA A CA 1
ATOM 3398 C C . ALA A 1 449 ? -13.812 -1.857 14.927 1.00 93.69 449 ALA A C 1
ATOM 3400 O O . ALA A 1 449 ? -14.180 -0.779 14.456 1.00 93.69 449 ALA A O 1
ATOM 3401 N N . PHE A 1 450 ? -14.549 -2.962 14.895 1.00 94.25 450 PHE A N 1
ATOM 3402 C CA . PHE A 1 450 ? -15.864 -3.082 14.280 1.00 94.25 450 PHE A CA 1
ATOM 3403 C C . PHE A 1 450 ? -16.923 -3.466 15.315 1.00 94.25 450 PHE A C 1
ATOM 3405 O O . PHE A 1 450 ? -16.651 -4.252 16.229 1.00 94.25 450 PHE A O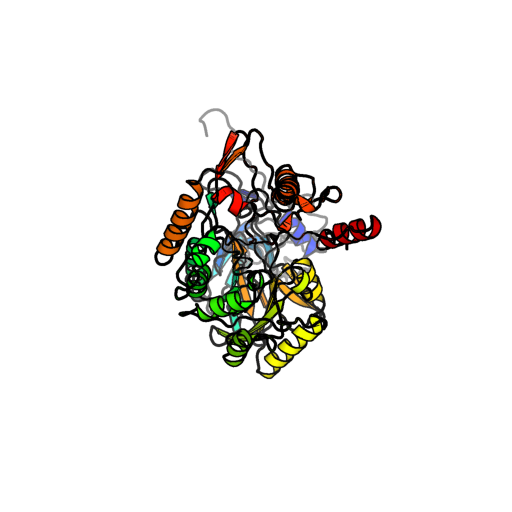 1
ATOM 3412 N N . ASP A 1 451 ? -18.140 -2.959 15.133 1.00 90.19 451 ASP A N 1
ATOM 3413 C CA . ASP A 1 451 ? -19.326 -3.452 15.840 1.00 90.19 451 ASP A CA 1
ATOM 3414 C C . ASP A 1 451 ? -19.967 -4.676 15.144 1.00 90.19 451 ASP A C 1
ATOM 3416 O O . ASP A 1 451 ? -19.561 -5.083 14.047 1.00 90.19 451 ASP A O 1
ATOM 3420 N N . GLU A 1 452 ? -20.990 -5.271 15.772 1.00 89.88 452 GLU A N 1
ATOM 3421 C CA . GLU A 1 452 ? -21.759 -6.417 15.250 1.00 89.88 452 GLU A CA 1
ATOM 3422 C C . GLU A 1 452 ? -22.342 -6.154 13.849 1.00 89.88 452 GLU A C 1
ATOM 3424 O O . GLU A 1 452 ? -22.487 -7.075 13.038 1.00 89.88 452 GLU A O 1
ATOM 3429 N N . SER A 1 453 ? -22.664 -4.897 13.531 1.00 91.25 453 SER A N 1
ATOM 3430 C CA . SER A 1 453 ? -23.215 -4.521 12.228 1.00 91.25 453 SER A CA 1
ATOM 3431 C C . SER A 1 453 ? -22.158 -4.398 11.130 1.00 91.25 453 SER A C 1
ATOM 3433 O O . SER A 1 453 ? -22.523 -4.430 9.953 1.00 91.25 453 SER A O 1
ATOM 3435 N N . GLY A 1 454 ? -20.873 -4.393 11.494 1.00 93.50 454 GLY A N 1
ATOM 3436 C CA . GLY A 1 454 ? -19.747 -4.240 10.578 1.00 93.50 454 GLY A CA 1
ATOM 3437 C C . GLY A 1 454 ? -19.296 -2.795 10.396 1.00 93.50 454 GLY A C 1
ATOM 3438 O O . GLY A 1 454 ? -18.459 -2.545 9.539 1.00 93.50 454 GLY A O 1
ATOM 3439 N N . GLU A 1 455 ? -19.793 -1.857 11.202 1.00 94.00 455 GLU A N 1
ATOM 3440 C CA . GLU A 1 455 ? -19.360 -0.460 11.150 1.00 94.00 455 GLU A CA 1
ATOM 3441 C C . GLU A 1 455 ? -18.055 -0.280 11.929 1.00 94.00 455 GLU A C 1
ATOM 3443 O O . GLU A 1 455 ? -17.876 -0.847 13.011 1.00 94.00 455 GLU A O 1
ATOM 3448 N N . ILE A 1 456 ? -17.147 0.543 11.400 1.00 94.31 456 ILE A N 1
ATOM 3449 C CA . ILE A 1 456 ? -15.911 0.904 12.099 1.00 94.31 456 ILE A CA 1
ATOM 3450 C C . ILE A 1 456 ? -16.239 1.878 13.232 1.00 94.31 456 ILE A C 1
ATOM 3452 O O . ILE A 1 456 ? -16.742 2.977 13.000 1.00 94.31 456 ILE A O 1
ATOM 3456 N N . ILE A 1 457 ? -15.885 1.500 14.459 1.00 89.38 457 ILE A N 1
ATOM 3457 C CA . ILE A 1 457 ? -16.093 2.314 15.665 1.00 89.38 457 ILE A CA 1
ATOM 3458 C C . ILE A 1 457 ? -14.803 2.950 16.190 1.00 89.38 457 ILE A C 1
ATOM 3460 O O . ILE A 1 457 ? -14.872 3.910 16.958 1.00 89.38 457 ILE A O 1
ATOM 3464 N N . ALA A 1 458 ? -13.630 2.451 15.779 1.00 86.25 458 ALA A N 1
ATOM 3465 C CA . ALA A 1 458 ? -12.347 3.086 16.069 1.00 86.25 458 ALA A CA 1
ATOM 3466 C C . ALA A 1 458 ? -11.221 2.655 15.123 1.00 86.25 458 ALA A C 1
ATOM 3468 O O . ALA A 1 458 ? -11.204 1.538 14.605 1.00 86.25 458 ALA A O 1
ATOM 3469 N N . VAL A 1 459 ? -10.239 3.548 14.984 1.00 89.12 459 VAL A N 1
ATOM 3470 C CA . VAL A 1 459 ? -8.919 3.276 14.405 1.00 89.12 459 VAL A CA 1
ATOM 3471 C C . VAL A 1 459 ? -7.927 3.119 15.557 1.00 89.12 459 VAL A C 1
ATOM 3473 O O . VAL A 1 459 ? -7.890 3.950 16.464 1.00 89.12 459 VAL A O 1
ATOM 3476 N N . GLY A 1 460 ? -7.145 2.044 15.556 1.00 83.12 460 GLY A N 1
ATOM 3477 C CA . GLY A 1 460 ? -6.185 1.749 16.618 1.00 83.12 460 GLY A CA 1
ATOM 3478 C C . GLY A 1 460 ? -4.972 2.657 16.497 1.00 83.12 460 GLY A C 1
ATOM 3479 O O . GLY A 1 460 ? -4.504 2.896 15.388 1.00 83.12 460 GLY A O 1
ATOM 3480 N N . ALA A 1 461 ? -4.428 3.158 17.604 1.00 73.50 461 ALA A N 1
ATOM 3481 C CA . ALA A 1 461 ? -3.348 4.147 17.525 1.00 73.50 461 ALA A CA 1
ATOM 3482 C C . ALA A 1 461 ? -1.988 3.568 17.078 1.00 73.50 461 ALA A C 1
ATOM 3484 O O . ALA A 1 461 ? -1.114 4.318 16.657 1.00 73.50 461 ALA A O 1
ATOM 3485 N N . ALA A 1 462 ? -1.840 2.237 17.036 1.00 82.06 462 ALA A N 1
ATOM 3486 C CA . ALA A 1 462 ? -0.734 1.582 16.330 1.00 82.06 462 ALA A CA 1
ATOM 3487 C C . ALA A 1 462 ? -0.845 1.691 14.790 1.00 82.06 462 ALA A C 1
ATOM 3489 O O . ALA A 1 462 ? 0.051 1.233 14.076 1.00 82.06 462 ALA A O 1
ATOM 3490 N N . SER A 1 463 ? -1.936 2.266 14.266 1.00 92.50 463 SER A N 1
ATOM 3491 C CA . SER A 1 463 ? -2.134 2.476 12.832 1.00 92.50 463 SER A CA 1
ATOM 3492 C C . SER A 1 463 ? -1.169 3.524 12.299 1.00 92.50 463 SER A C 1
ATOM 3494 O O . SER A 1 463 ? -1.339 4.720 12.524 1.00 92.50 463 SER A O 1
ATOM 3496 N N . ASN A 1 464 ? -0.160 3.064 11.574 1.00 95.31 464 ASN A N 1
ATOM 3497 C CA . ASN A 1 464 ? 0.794 3.889 10.851 1.00 95.31 464 ASN A CA 1
ATOM 3498 C C . ASN A 1 464 ? 1.598 2.991 9.898 1.00 95.31 464 ASN A C 1
ATOM 3500 O O . ASN A 1 464 ? 1.735 1.794 10.170 1.00 95.31 464 ASN A O 1
ATOM 3504 N N . PRO A 1 465 ? 2.199 3.505 8.814 1.00 96.56 465 PRO A N 1
ATOM 3505 C CA . PRO A 1 465 ? 3.209 2.741 8.105 1.00 96.56 465 PRO A CA 1
ATOM 3506 C C . PRO A 1 465 ? 4.431 2.492 8.986 1.00 96.56 465 PRO A C 1
ATOM 3508 O O . PRO A 1 465 ? 4.816 3.330 9.802 1.00 96.56 465 PRO A O 1
ATOM 3511 N N . ILE A 1 466 ? 5.088 1.359 8.777 1.00 96.06 466 ILE A N 1
ATOM 3512 C CA . ILE A 1 466 ? 6.362 1.031 9.411 1.00 96.06 466 ILE A CA 1
ATOM 3513 C C . ILE A 1 466 ? 7.451 1.118 8.348 1.00 96.06 466 ILE A C 1
ATOM 3515 O O . ILE A 1 466 ? 7.379 0.447 7.320 1.00 96.06 466 ILE A O 1
ATOM 3519 N N . LEU A 1 467 ? 8.461 1.953 8.594 1.00 96.88 467 LEU A N 1
ATOM 3520 C CA . LEU A 1 467 ? 9.639 2.053 7.736 1.00 96.88 467 LEU A CA 1
ATOM 3521 C C . LEU A 1 467 ? 10.462 0.759 7.825 1.00 96.88 467 LEU A C 1
ATOM 3523 O O . LEU A 1 467 ? 10.901 0.364 8.906 1.00 96.88 467 LEU A O 1
ATOM 3527 N N . VAL A 1 468 ? 10.726 0.135 6.681 1.00 97.75 468 VAL A N 1
ATOM 3528 C CA . VAL A 1 468 ? 11.613 -1.026 6.559 1.00 97.75 468 VAL A CA 1
ATOM 3529 C C . VAL A 1 468 ? 13.047 -0.509 6.474 1.00 97.75 468 VAL A C 1
ATOM 3531 O O . VAL A 1 468 ? 13.551 -0.241 5.386 1.00 97.75 468 VAL A O 1
ATOM 3534 N N . ALA A 1 469 ? 13.692 -0.305 7.624 1.00 97.00 469 ALA A N 1
ATOM 3535 C CA . ALA A 1 469 ? 15.058 0.210 7.699 1.00 97.00 469 ALA A CA 1
ATOM 3536 C C . ALA A 1 469 ? 15.922 -0.557 8.705 1.00 97.00 469 ALA A C 1
ATOM 3538 O O . ALA A 1 469 ? 15.499 -0.814 9.831 1.00 97.00 469 ALA A O 1
ATOM 3539 N N . ASP A 1 470 ? 17.146 -0.888 8.293 1.00 95.94 470 ASP A N 1
ATOM 3540 C CA . ASP A 1 470 ? 18.151 -1.614 9.077 1.00 95.94 470 ASP A CA 1
ATOM 3541 C C . ASP A 1 470 ? 17.637 -2.962 9.624 1.00 95.94 470 ASP A C 1
ATOM 3543 O O . ASP A 1 470 ? 18.033 -3.436 10.694 1.00 95.94 470 ASP A O 1
ATOM 3547 N N . VAL A 1 471 ? 16.748 -3.596 8.856 1.00 95.69 471 VAL A N 1
ATOM 3548 C CA . VAL A 1 471 ? 16.140 -4.892 9.162 1.00 95.69 471 VAL A CA 1
ATOM 3549 C C . VAL A 1 471 ? 16.954 -6.007 8.512 1.00 95.69 471 VAL A C 1
ATOM 3551 O O . VAL A 1 471 ? 17.437 -5.880 7.391 1.00 95.69 471 VAL A O 1
ATOM 3554 N N . ALA A 1 472 ? 17.117 -7.128 9.216 1.00 96.25 472 ALA A N 1
ATOM 3555 C CA . ALA A 1 472 ? 17.745 -8.306 8.631 1.00 96.25 472 ALA A CA 1
ATOM 3556 C C . ALA A 1 472 ? 16.800 -8.985 7.615 1.00 96.25 472 ALA A C 1
ATOM 3558 O O . ALA A 1 472 ? 15.611 -9.151 7.913 1.00 96.25 472 ALA A O 1
ATOM 3559 N N . PRO A 1 473 ? 17.307 -9.446 6.458 1.00 97.56 473 PRO A N 1
ATOM 3560 C CA . PRO A 1 473 ? 16.483 -10.137 5.474 1.00 97.56 473 PRO A CA 1
ATOM 3561 C C . PRO A 1 473 ? 15.958 -11.465 6.020 1.00 97.56 473 PRO A C 1
ATOM 3563 O O . PRO A 1 473 ? 16.648 -12.151 6.786 1.00 97.56 473 PRO A O 1
ATOM 3566 N N . ASP A 1 474 ? 14.764 -11.866 5.579 1.00 97.88 474 ASP A N 1
ATOM 3567 C CA . ASP A 1 474 ? 14.229 -13.195 5.856 1.00 97.88 474 ASP A CA 1
ATOM 3568 C C . ASP A 1 474 ? 15.235 -14.255 5.380 1.00 97.88 474 ASP A C 1
ATOM 3570 O O . ASP A 1 474 ? 15.668 -14.292 4.223 1.00 97.88 474 ASP A O 1
ATOM 3574 N N . SER A 1 475 ? 15.625 -15.136 6.302 1.00 95.94 475 SER A N 1
ATOM 3575 C CA . SER A 1 475 ? 16.673 -16.129 6.059 1.00 95.94 475 SER A CA 1
ATOM 3576 C C . SER A 1 475 ? 16.372 -17.080 4.894 1.00 95.94 475 SER A C 1
ATOM 3578 O O . SER A 1 475 ? 17.304 -17.593 4.273 1.00 95.94 475 SER A O 1
ATOM 3580 N N . THR A 1 476 ? 15.095 -17.311 4.580 1.00 95.00 476 THR A N 1
ATOM 3581 C CA . THR A 1 476 ? 14.665 -18.168 3.467 1.00 95.00 476 THR A CA 1
ATOM 3582 C C . THR A 1 476 ? 14.751 -17.455 2.119 1.00 95.00 476 THR A C 1
ATOM 3584 O O . THR A 1 476 ? 14.974 -18.107 1.099 1.00 95.00 476 THR A O 1
ATOM 3587 N N . LEU A 1 477 ? 14.661 -16.122 2.117 1.00 96.56 477 LEU A N 1
ATOM 3588 C CA . LEU A 1 477 ? 14.714 -15.284 0.918 1.00 96.56 477 LEU A CA 1
ATOM 3589 C C . LEU A 1 477 ? 16.113 -14.736 0.625 1.00 96.56 477 LEU A C 1
ATOM 3591 O O . LEU A 1 477 ? 16.373 -14.296 -0.496 1.00 96.56 477 LEU A O 1
ATOM 3595 N N . LYS A 1 478 ? 17.053 -14.833 1.573 1.00 95.69 478 LYS A N 1
ATOM 3596 C CA . LYS A 1 478 ? 18.431 -14.352 1.385 1.00 95.69 478 LYS A CA 1
ATOM 3597 C C . LYS A 1 478 ? 19.114 -14.934 0.140 1.00 95.69 478 LYS A C 1
ATOM 3599 O O . LYS A 1 478 ? 19.854 -14.237 -0.542 1.00 95.69 478 LYS A O 1
ATOM 3604 N N . VAL A 1 479 ? 18.813 -16.184 -0.221 1.00 96.50 479 VAL A N 1
ATOM 3605 C CA . VAL A 1 479 ? 19.352 -16.813 -1.442 1.00 96.50 479 VAL A CA 1
ATOM 3606 C C . VAL A 1 479 ? 18.905 -16.107 -2.729 1.00 96.50 479 VAL A C 1
ATOM 3608 O O . VAL A 1 479 ? 19.667 -16.044 -3.696 1.00 96.50 479 VAL A O 1
ATOM 3611 N N . ILE A 1 480 ? 17.686 -15.564 -2.750 1.00 96.69 480 ILE A N 1
ATOM 3612 C CA . ILE A 1 480 ? 17.162 -14.798 -3.883 1.00 96.69 480 ILE A CA 1
ATOM 3613 C C . ILE A 1 480 ? 17.875 -13.451 -3.951 1.00 96.69 480 ILE A C 1
ATOM 3615 O O . ILE A 1 480 ? 18.407 -13.103 -5.003 1.00 96.69 480 ILE A O 1
ATOM 3619 N N . GLN A 1 481 ? 17.967 -12.747 -2.821 1.00 96.25 481 GLN A N 1
ATOM 3620 C CA . GLN A 1 481 ? 18.692 -11.479 -2.713 1.00 96.25 481 GLN A CA 1
ATOM 3621 C C . GLN A 1 481 ? 20.144 -11.620 -3.202 1.00 96.25 481 GLN A C 1
ATOM 3623 O O . GLN A 1 481 ? 20.566 -10.886 -4.093 1.00 96.25 481 GLN A O 1
ATOM 3628 N N . ASP A 1 482 ? 20.874 -12.636 -2.728 1.00 96.94 482 ASP A N 1
ATOM 3629 C CA . ASP A 1 482 ? 22.256 -12.912 -3.150 1.00 96.94 482 ASP A CA 1
ATOM 3630 C C . ASP A 1 482 ? 22.358 -13.209 -4.659 1.00 96.94 482 ASP A C 1
ATOM 3632 O O . ASP A 1 482 ? 23.327 -12.827 -5.320 1.00 96.94 482 ASP A O 1
ATOM 3636 N N . SER A 1 483 ? 21.354 -13.886 -5.229 1.00 97.06 483 SER A N 1
ATOM 3637 C CA . SER A 1 483 ? 21.315 -14.200 -6.663 1.00 97.06 483 SER A CA 1
ATOM 3638 C C . SER A 1 483 ? 21.098 -12.947 -7.515 1.00 97.06 483 SER A C 1
ATOM 3640 O O . SER A 1 483 ? 21.764 -12.773 -8.541 1.00 97.06 483 SER A O 1
ATOM 3642 N N . VAL A 1 484 ? 20.209 -12.053 -7.077 1.00 97.06 484 VAL A N 1
ATOM 3643 C CA . VAL A 1 484 ? 19.937 -10.772 -7.742 1.00 97.06 484 VAL A CA 1
ATOM 3644 C C . VAL A 1 484 ? 21.154 -9.843 -7.642 1.00 97.06 484 VAL A C 1
ATOM 3646 O O . VAL A 1 484 ? 21.573 -9.270 -8.652 1.00 97.06 484 VAL A O 1
ATOM 3649 N N . GLU A 1 485 ? 21.798 -9.764 -6.472 1.00 96.44 485 GLU A N 1
ATOM 3650 C CA . GLU A 1 485 ? 23.057 -9.027 -6.278 1.00 96.44 485 GLU A CA 1
ATOM 3651 C C . GLU A 1 485 ? 24.159 -9.538 -7.214 1.00 96.44 485 GLU A C 1
ATOM 3653 O O . GLU A 1 485 ? 24.816 -8.749 -7.902 1.00 96.44 485 GLU A O 1
ATOM 3658 N N . ALA A 1 486 ? 24.346 -10.860 -7.294 1.00 97.12 486 ALA A N 1
ATOM 3659 C CA . ALA A 1 486 ? 25.350 -11.469 -8.162 1.00 97.12 486 ALA A CA 1
ATOM 3660 C C . ALA A 1 486 ? 25.083 -11.187 -9.650 1.00 97.12 486 ALA A C 1
ATOM 3662 O O . ALA A 1 486 ? 26.024 -10.913 -10.406 1.00 97.12 486 ALA A O 1
ATOM 3663 N N . TYR A 1 487 ? 23.816 -11.213 -10.077 1.00 96.56 487 TYR A N 1
ATOM 3664 C CA . TYR A 1 487 ? 23.431 -10.860 -11.442 1.00 96.56 487 TYR A CA 1
ATOM 3665 C C . TYR A 1 487 ? 23.779 -9.400 -11.755 1.00 96.56 487 TYR A C 1
ATOM 3667 O O . TYR A 1 487 ? 24.507 -9.138 -12.719 1.00 96.56 487 TYR A O 1
ATOM 3675 N N . GLY A 1 488 ? 23.360 -8.459 -10.903 1.00 94.94 488 GLY A N 1
ATOM 3676 C CA . GLY A 1 488 ? 23.686 -7.039 -11.052 1.00 94.94 488 GLY A CA 1
ATOM 3677 C C . GLY A 1 488 ? 25.196 -6.781 -11.069 1.00 94.94 488 GLY A C 1
ATOM 3678 O O . GLY A 1 488 ? 25.697 -6.078 -11.952 1.00 94.94 488 GLY A O 1
ATOM 3679 N N . ALA A 1 489 ? 25.946 -7.412 -10.162 1.00 96.00 489 ALA A N 1
ATOM 3680 C CA . ALA A 1 489 ? 27.404 -7.317 -10.112 1.00 96.00 489 ALA A CA 1
ATOM 3681 C C . ALA A 1 489 ? 28.060 -7.826 -11.404 1.00 96.00 489 ALA A C 1
ATOM 3683 O O . ALA A 1 489 ? 29.014 -7.217 -11.887 1.00 96.00 489 ALA A O 1
ATOM 3684 N N . SER A 1 490 ? 27.534 -8.896 -12.010 1.00 96.81 490 SER A N 1
ATOM 3685 C CA . SER A 1 490 ? 28.055 -9.414 -13.280 1.00 96.81 490 SER A CA 1
ATOM 3686 C C . SER A 1 490 ? 27.912 -8.398 -14.420 1.00 96.81 490 SER A C 1
ATOM 3688 O O . SER A 1 490 ? 28.866 -8.180 -15.172 1.00 96.81 490 SER A O 1
ATOM 3690 N N . LEU A 1 491 ? 26.774 -7.701 -14.496 1.00 95.62 491 LEU A N 1
ATOM 3691 C CA . LEU A 1 491 ? 26.515 -6.664 -15.498 1.00 95.62 491 LEU A CA 1
ATOM 3692 C C . LEU A 1 491 ? 27.383 -5.419 -15.281 1.00 95.62 491 LEU A C 1
ATOM 3694 O O . LEU A 1 491 ? 27.791 -4.775 -16.251 1.00 95.62 491 LEU A O 1
ATOM 3698 N N . ALA A 1 492 ? 27.709 -5.106 -14.025 1.00 95.25 492 ALA A N 1
ATOM 3699 C CA . ALA A 1 492 ? 28.592 -3.998 -13.672 1.00 95.25 492 ALA A CA 1
ATOM 3700 C C . ALA A 1 492 ? 30.053 -4.228 -14.110 1.00 95.25 492 ALA A C 1
ATOM 3702 O O . ALA A 1 492 ? 30.808 -3.273 -14.246 1.00 95.25 492 ALA A O 1
ATOM 3703 N N . THR A 1 493 ? 30.472 -5.468 -14.396 1.00 96.44 493 THR A N 1
ATOM 3704 C CA . THR A 1 493 ? 31.834 -5.738 -14.907 1.00 96.44 493 THR A CA 1
ATOM 3705 C C . THR A 1 493 ? 32.016 -5.422 -16.394 1.00 96.44 493 THR A C 1
ATOM 3707 O O . THR A 1 493 ? 33.143 -5.399 -16.896 1.00 96.44 493 THR A O 1
ATOM 3710 N N . ILE A 1 494 ? 30.920 -5.198 -17.122 1.00 97.06 494 ILE A N 1
ATOM 3711 C CA . ILE A 1 494 ? 30.937 -5.015 -18.572 1.00 97.06 494 ILE A CA 1
ATOM 3712 C C . ILE A 1 494 ? 30.938 -3.516 -18.876 1.00 97.06 494 ILE A C 1
ATOM 3714 O O . ILE A 1 494 ? 29.883 -2.890 -18.992 1.00 97.06 494 ILE A O 1
ATOM 3718 N N . LEU A 1 495 ? 32.138 -2.943 -18.999 1.00 97.19 495 LEU A N 1
AT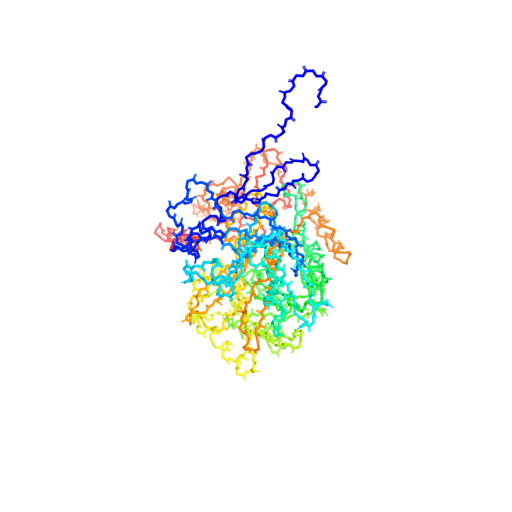OM 3719 C CA . LEU A 1 495 ? 32.340 -1.535 -19.339 1.00 97.19 495 LEU A CA 1
ATOM 3720 C C . LEU A 1 495 ? 31.835 -1.228 -20.759 1.00 97.19 495 LEU A C 1
ATOM 3722 O O . LEU A 1 495 ? 32.245 -1.869 -21.729 1.00 97.19 495 LEU A O 1
ATOM 3726 N N . VAL A 1 496 ? 30.986 -0.210 -20.873 1.00 96.44 496 VAL A N 1
ATOM 3727 C CA . VAL A 1 496 ? 30.465 0.325 -22.139 1.00 96.44 496 VAL A CA 1
ATOM 3728 C C . VAL A 1 496 ? 31.218 1.597 -22.522 1.00 96.44 496 VAL A C 1
ATOM 3730 O O . VAL A 1 496 ? 31.718 1.700 -23.643 1.00 96.44 496 VAL A O 1
ATOM 3733 N N . ALA A 1 497 ? 31.307 2.562 -21.604 1.00 95.50 497 ALA A N 1
ATOM 3734 C CA . ALA A 1 497 ? 31.906 3.875 -21.847 1.00 95.50 497 ALA A CA 1
ATOM 3735 C C . ALA A 1 497 ? 32.310 4.578 -20.538 1.00 95.50 497 ALA A C 1
ATOM 3737 O O . ALA A 1 497 ? 32.124 4.040 -19.452 1.00 95.50 497 ALA A O 1
ATOM 3738 N N . PHE A 1 498 ? 32.828 5.801 -20.650 1.00 95.88 498 PHE A N 1
ATOM 3739 C CA . PHE A 1 498 ? 32.970 6.750 -19.544 1.00 95.88 498 PHE A CA 1
ATOM 3740 C C . PHE A 1 498 ? 32.178 8.012 -19.878 1.00 95.88 498 PHE A C 1
ATOM 3742 O O . PHE A 1 498 ? 32.159 8.422 -21.041 1.00 95.88 498 PHE A O 1
ATOM 3749 N N . THR A 1 499 ? 31.566 8.639 -18.876 1.00 94.94 499 THR A N 1
ATOM 3750 C CA . THR A 1 499 ? 31.012 9.991 -19.026 1.00 94.94 499 THR A CA 1
ATOM 3751 C C . THR A 1 499 ? 32.006 11.028 -18.513 1.00 94.94 499 THR A C 1
ATOM 3753 O O . THR A 1 499 ? 32.564 10.862 -17.436 1.00 94.94 499 THR A O 1
ATOM 3756 N N . GLU A 1 500 ? 32.242 12.113 -19.248 1.00 95.94 500 GLU A N 1
ATOM 3757 C CA . GLU A 1 500 ? 33.082 13.233 -18.777 1.00 95.94 500 GLU A CA 1
ATOM 3758 C C . GLU A 1 500 ? 32.279 14.255 -17.952 1.00 95.94 500 GLU A C 1
ATOM 3760 O O . GLU A 1 500 ? 32.856 15.105 -17.272 1.00 95.94 500 GLU A O 1
ATOM 3765 N N . VAL A 1 501 ? 30.946 14.167 -17.997 1.00 95.25 501 VAL A N 1
ATOM 3766 C CA . VAL A 1 501 ? 30.003 15.069 -17.323 1.00 95.25 501 VAL A CA 1
ATOM 3767 C C . VAL A 1 501 ? 29.070 14.285 -16.405 1.00 95.25 501 VAL A C 1
ATOM 3769 O O . VAL A 1 501 ? 28.898 13.077 -16.565 1.00 95.25 501 VAL A O 1
ATOM 3772 N N . ALA A 1 502 ? 28.500 14.961 -15.412 1.00 94.88 502 ALA A N 1
ATOM 3773 C CA . ALA A 1 502 ? 27.472 14.352 -14.580 1.00 94.88 502 ALA A CA 1
ATOM 3774 C C . ALA A 1 502 ? 26.157 14.271 -15.359 1.00 94.88 502 ALA A C 1
ATOM 3776 O O . ALA A 1 502 ? 25.808 15.274 -15.973 1.00 94.88 502 ALA A O 1
ATOM 3777 N N . MET A 1 503 ? 25.465 13.127 -15.281 1.00 93.62 503 MET A N 1
ATOM 3778 C CA . MET A 1 503 ? 24.167 12.899 -15.916 1.00 93.62 503 MET A CA 1
ATOM 3779 C C . MET A 1 503 ? 23.027 12.855 -14.915 1.00 93.62 503 MET A C 1
ATOM 3781 O O . MET A 1 503 ? 22.992 11.971 -14.062 1.00 93.62 503 MET A O 1
ATOM 3785 N N . ASP A 1 504 ? 22.090 13.793 -15.034 1.00 91.50 504 ASP A N 1
ATOM 3786 C CA . ASP A 1 504 ? 20.956 13.926 -14.121 1.00 91.50 504 ASP A CA 1
ATOM 3787 C C . ASP A 1 504 ? 19.763 13.094 -14.611 1.00 91.50 504 ASP A C 1
ATOM 3789 O O . ASP A 1 504 ? 19.061 13.449 -15.563 1.00 91.50 504 ASP A O 1
ATOM 3793 N N . GLY A 1 505 ? 19.554 11.949 -13.962 1.00 89.31 505 GLY A N 1
ATOM 3794 C CA . GLY A 1 505 ? 18.396 11.082 -14.160 1.00 89.31 505 GLY A CA 1
ATOM 3795 C C . GLY A 1 505 ? 17.308 11.271 -13.104 1.00 89.31 505 GLY A C 1
ATOM 3796 O O . GLY A 1 505 ? 16.336 10.516 -13.113 1.00 89.31 505 GLY A O 1
ATOM 3797 N N . THR A 1 506 ? 17.432 12.238 -12.191 1.00 87.62 506 THR A N 1
ATOM 3798 C CA . THR A 1 506 ? 16.505 12.343 -11.058 1.00 87.62 506 THR A CA 1
ATOM 3799 C C . THR A 1 506 ? 15.083 12.651 -11.528 1.00 87.62 506 THR A C 1
ATOM 3801 O O . THR A 1 506 ? 14.866 13.428 -12.461 1.00 87.62 506 THR A O 1
ATOM 3804 N N . ARG A 1 507 ? 14.074 12.043 -10.902 1.00 82.06 507 ARG A N 1
ATOM 3805 C CA . ARG A 1 507 ? 12.653 12.164 -11.245 1.00 82.06 507 ARG A CA 1
ATOM 3806 C C . ARG A 1 507 ? 12.188 13.625 -11.242 1.00 82.06 507 ARG A C 1
ATOM 3808 O O . ARG A 1 507 ? 11.581 14.015 -12.242 1.00 82.06 507 ARG A O 1
ATOM 3815 N N . PRO A 1 508 ? 12.516 14.477 -10.249 1.00 80.69 508 PRO A N 1
ATOM 3816 C CA . PRO A 1 508 ? 12.178 15.899 -10.310 1.00 80.69 508 PRO A CA 1
ATOM 3817 C C . PRO A 1 508 ? 12.778 16.615 -11.527 1.00 80.69 508 PRO A C 1
ATOM 3819 O O . PRO A 1 508 ? 12.110 17.474 -12.108 1.00 80.69 508 PRO A O 1
ATOM 3822 N N . ALA A 1 509 ? 13.997 16.248 -11.940 1.00 84.31 509 ALA A N 1
ATOM 3823 C CA . ALA A 1 509 ? 14.658 16.827 -13.103 1.00 84.31 509 ALA A CA 1
ATOM 3824 C C . ALA A 1 509 ? 14.047 16.312 -14.415 1.00 84.31 509 ALA A C 1
ATOM 3826 O O . ALA A 1 509 ? 13.435 17.091 -15.149 1.00 84.31 509 ALA A O 1
ATOM 3827 N N . LYS A 1 510 ? 14.116 15.000 -14.686 1.00 84.81 510 LYS A N 1
ATOM 3828 C CA . LYS A 1 510 ? 13.701 14.397 -15.971 1.00 84.81 510 LYS A CA 1
ATOM 3829 C C . LYS A 1 510 ? 12.217 14.561 -16.285 1.00 84.81 510 LYS A C 1
ATOM 3831 O O . LYS A 1 510 ? 11.826 14.503 -17.448 1.00 84.81 510 LYS A O 1
ATOM 3836 N N . ARG A 1 511 ? 11.363 14.741 -15.271 1.00 82.31 511 ARG A N 1
ATOM 3837 C CA . ARG A 1 511 ? 9.915 14.930 -15.469 1.00 82.31 511 ARG A CA 1
ATOM 3838 C C . ARG A 1 511 ? 9.520 16.380 -15.755 1.00 82.31 511 ARG A C 1
ATOM 3840 O O . ARG A 1 511 ? 8.422 16.593 -16.257 1.00 82.31 511 ARG A O 1
ATOM 3847 N N . ARG A 1 512 ? 10.367 17.366 -15.437 1.00 82.00 512 ARG A N 1
ATOM 3848 C CA . ARG A 1 512 ? 10.012 18.800 -15.507 1.00 82.00 512 ARG A CA 1
ATOM 3849 C C . ARG A 1 512 ? 10.925 19.620 -16.413 1.00 82.00 512 ARG A C 1
ATOM 3851 O O . ARG A 1 512 ? 10.510 20.675 -16.890 1.00 82.00 512 ARG A O 1
ATOM 3858 N N . PHE A 1 513 ? 12.144 19.151 -16.647 1.00 86.56 513 PHE A N 1
ATOM 3859 C CA . PHE A 1 513 ? 13.181 19.877 -17.364 1.00 86.56 513 PHE A CA 1
ATOM 3860 C C . PHE A 1 513 ? 13.892 18.973 -18.373 1.00 86.56 513 PHE A C 1
ATOM 3862 O O . PHE A 1 513 ? 13.780 17.749 -18.343 1.00 86.56 513 PHE A O 1
ATOM 3869 N N . GLU A 1 514 ? 14.623 19.607 -19.285 1.00 88.81 514 GLU A N 1
ATOM 3870 C CA . GLU A 1 514 ? 15.577 18.921 -20.151 1.00 88.81 514 GLU A CA 1
ATOM 3871 C C . GLU A 1 514 ? 16.718 18.351 -19.300 1.00 88.81 514 GLU A C 1
ATOM 3873 O O . GLU A 1 514 ? 17.271 19.059 -18.455 1.00 88.81 514 GLU A O 1
ATOM 3878 N N . THR A 1 515 ? 17.076 17.088 -19.536 1.00 92.50 515 THR A N 1
ATOM 3879 C CA . THR A 1 515 ? 18.224 16.447 -18.892 1.00 92.50 515 THR A CA 1
ATOM 3880 C C . THR A 1 515 ? 19.187 15.909 -19.930 1.00 92.50 515 THR A C 1
ATOM 3882 O O . THR A 1 515 ? 18.812 15.501 -21.031 1.00 92.50 515 THR A O 1
ATOM 3885 N N . ASP A 1 516 ? 20.459 15.890 -19.569 1.00 91.94 516 ASP A N 1
ATOM 3886 C CA . ASP A 1 516 ? 21.520 15.393 -20.428 1.00 91.94 516 ASP A CA 1
ATOM 3887 C C . ASP A 1 516 ? 21.432 13.877 -20.649 1.00 91.94 516 ASP A C 1
ATOM 3889 O O . ASP A 1 516 ? 21.720 13.411 -21.750 1.00 91.94 516 ASP A O 1
ATOM 3893 N N . GLN A 1 517 ? 20.925 13.120 -19.670 1.00 92.00 517 GLN A N 1
ATOM 3894 C CA . GLN A 1 517 ? 20.558 11.716 -19.860 1.00 92.00 517 GLN A CA 1
ATOM 3895 C C . GLN A 1 517 ? 19.487 11.561 -20.954 1.00 92.00 517 GLN A C 1
ATOM 3897 O O . GLN A 1 517 ? 19.650 10.742 -21.858 1.00 92.00 517 GLN A O 1
ATOM 3902 N N . GLY A 1 518 ? 18.416 12.364 -20.917 1.00 91.88 518 GLY A N 1
ATOM 3903 C CA . GLY A 1 518 ? 17.374 12.341 -21.948 1.00 91.88 518 GLY A CA 1
ATOM 3904 C C . GLY A 1 518 ? 17.910 12.708 -23.333 1.00 91.88 518 GLY A C 1
ATOM 3905 O O . GLY A 1 518 ? 17.606 12.024 -24.314 1.00 91.88 518 GLY A O 1
ATOM 3906 N N . ASN A 1 519 ? 18.770 13.726 -23.397 1.00 93.56 519 ASN A N 1
ATOM 3907 C CA . ASN A 1 519 ? 19.431 14.153 -24.629 1.00 93.56 519 ASN A CA 1
ATOM 3908 C C . ASN A 1 519 ? 20.333 13.059 -25.204 1.00 93.56 519 ASN A C 1
ATOM 3910 O O . ASN A 1 519 ? 20.225 12.744 -26.386 1.00 93.56 519 ASN A O 1
ATOM 3914 N N . LEU A 1 520 ? 21.172 12.431 -24.374 1.00 93.75 520 LEU A N 1
ATOM 3915 C CA . LEU A 1 520 ? 22.061 11.350 -24.799 1.00 93.75 520 LEU A CA 1
ATOM 3916 C C . LEU A 1 520 ? 21.276 10.194 -25.428 1.00 93.75 520 LEU A C 1
ATOM 3918 O O . LEU A 1 520 ? 21.670 9.680 -26.476 1.00 93.75 520 LEU A O 1
ATOM 3922 N N . ILE A 1 521 ? 20.161 9.794 -24.811 1.00 92.69 521 ILE A N 1
ATOM 3923 C CA . ILE A 1 521 ? 19.322 8.715 -25.336 1.00 92.69 521 ILE A CA 1
ATOM 3924 C C . ILE A 1 521 ? 18.664 9.122 -26.659 1.00 92.69 521 ILE A C 1
ATOM 3926 O O . ILE A 1 521 ? 18.750 8.367 -27.630 1.00 92.69 521 ILE A O 1
ATOM 3930 N N . ALA A 1 522 ? 18.084 10.321 -26.752 1.00 92.56 522 ALA A N 1
ATOM 3931 C CA . ALA A 1 522 ? 17.488 10.806 -27.998 1.00 92.56 522 ALA A CA 1
ATOM 3932 C C . ALA A 1 522 ? 18.523 10.904 -29.140 1.00 92.56 522 ALA A C 1
ATOM 3934 O O . ALA A 1 522 ? 18.277 10.420 -30.249 1.00 92.56 522 ALA A O 1
ATOM 3935 N N . ASP A 1 523 ? 19.711 11.442 -28.863 1.00 94.44 523 ASP A N 1
ATOM 3936 C CA . ASP A 1 523 ? 20.811 11.517 -29.828 1.00 94.44 523 ASP A CA 1
ATOM 3937 C C . ASP A 1 523 ? 21.287 10.121 -30.257 1.00 94.44 523 ASP A C 1
ATOM 3939 O O . ASP A 1 523 ? 21.599 9.895 -31.433 1.00 94.44 523 ASP A O 1
ATOM 3943 N N . SER A 1 524 ? 21.290 9.152 -29.335 1.00 92.94 524 SER A N 1
ATOM 3944 C CA . SER A 1 524 ? 21.653 7.766 -29.641 1.00 92.94 524 SER A CA 1
ATOM 3945 C C . SER A 1 524 ? 20.698 7.120 -30.650 1.00 92.94 524 SER A C 1
ATOM 3947 O O . SER A 1 524 ? 21.153 6.373 -31.522 1.00 92.94 524 SER A O 1
ATOM 3949 N N . TYR A 1 525 ? 19.403 7.456 -30.609 1.00 92.31 525 TYR A N 1
ATOM 3950 C CA . TYR A 1 525 ? 18.421 6.974 -31.583 1.00 92.31 525 TYR A CA 1
ATOM 3951 C C . TYR A 1 525 ? 18.713 7.516 -32.984 1.00 92.31 525 TYR A C 1
ATOM 3953 O O . TYR A 1 525 ? 18.756 6.745 -33.946 1.00 92.31 525 TYR A O 1
ATOM 3961 N N . LEU A 1 526 ? 18.998 8.817 -33.107 1.00 91.56 526 LEU A N 1
ATOM 3962 C CA . LEU A 1 526 ? 19.379 9.425 -34.388 1.00 91.56 526 LEU A CA 1
ATOM 3963 C C . LEU A 1 526 ? 20.656 8.795 -34.951 1.00 91.56 526 LEU A C 1
ATOM 3965 O O . LEU A 1 526 ? 20.716 8.446 -36.135 1.00 91.56 526 LEU A O 1
ATOM 3969 N N . TRP A 1 527 ? 21.663 8.593 -34.099 1.00 92.12 527 TRP A N 1
ATOM 3970 C CA . TRP A 1 527 ? 22.906 7.933 -34.490 1.00 92.12 527 TRP A CA 1
ATOM 3971 C C . TRP A 1 527 ? 22.671 6.491 -34.962 1.00 92.12 527 TRP A C 1
ATOM 3973 O O . TRP A 1 527 ? 23.226 6.075 -35.985 1.00 92.12 527 TRP A O 1
ATOM 3983 N N . LEU A 1 528 ? 21.830 5.730 -34.253 1.00 90.88 528 LEU A N 1
ATOM 3984 C CA . LEU A 1 528 ? 21.519 4.341 -34.584 1.00 90.88 528 LEU A CA 1
ATOM 3985 C C . LEU A 1 528 ? 20.810 4.229 -35.937 1.00 90.88 528 LEU A C 1
ATOM 3987 O O . LEU A 1 528 ? 21.176 3.370 -36.744 1.00 90.88 528 LEU A O 1
ATOM 3991 N N . VAL A 1 529 ? 19.845 5.111 -36.213 1.00 89.12 529 VAL A N 1
ATOM 3992 C CA . VAL A 1 529 ? 19.166 5.169 -37.516 1.00 89.12 529 VAL A CA 1
ATOM 3993 C C . VAL A 1 529 ? 20.156 5.515 -38.624 1.00 89.12 529 VAL A C 1
ATOM 3995 O O . VAL A 1 529 ? 20.218 4.792 -39.615 1.00 89.12 529 VAL A O 1
ATOM 3998 N N . GLY A 1 530 ? 20.986 6.547 -38.448 1.00 88.06 530 GLY A N 1
ATOM 3999 C CA . GLY A 1 530 ? 21.991 6.922 -39.451 1.00 88.06 530 GLY A CA 1
ATOM 4000 C C . GLY A 1 530 ? 22.986 5.796 -39.756 1.00 88.06 530 GLY A C 1
ATOM 4001 O O . GLY A 1 530 ? 23.443 5.647 -40.890 1.00 88.06 530 GLY A O 1
ATOM 4002 N N . LYS A 1 531 ? 23.294 4.958 -38.760 1.00 89.06 531 LYS A N 1
ATOM 4003 C CA . LYS A 1 531 ? 24.171 3.793 -38.921 1.00 89.06 531 LYS A CA 1
ATOM 4004 C C . LYS A 1 531 ? 23.489 2.609 -39.613 1.00 89.06 531 LYS A C 1
ATOM 4006 O O . LYS A 1 531 ? 24.124 1.955 -40.439 1.00 89.06 531 LYS A O 1
ATOM 4011 N N . ASN A 1 532 ? 22.244 2.304 -39.252 1.00 88.44 532 ASN A N 1
ATOM 4012 C CA . ASN A 1 532 ? 21.565 1.069 -39.664 1.00 88.44 532 ASN A CA 1
ATOM 4013 C C . ASN A 1 532 ? 20.624 1.242 -40.864 1.00 88.44 532 ASN A C 1
ATOM 4015 O O . ASN A 1 532 ? 20.293 0.252 -41.513 1.00 88.44 532 ASN A O 1
ATOM 4019 N N . ALA A 1 533 ? 20.211 2.468 -41.178 1.00 86.38 533 ALA A N 1
ATOM 4020 C CA . ALA A 1 533 ? 19.320 2.790 -42.288 1.00 86.38 533 ALA A CA 1
ATOM 4021 C C . ALA A 1 533 ? 19.886 3.928 -43.169 1.00 86.38 533 ALA A C 1
ATOM 4023 O O . ALA A 1 533 ? 19.206 4.931 -43.392 1.00 86.38 533 ALA A O 1
ATOM 4024 N N . PRO A 1 534 ? 21.116 3.787 -43.709 1.00 84.38 534 PRO A N 1
ATOM 4025 C CA . PRO A 1 534 ? 21.755 4.836 -44.513 1.00 84.38 534 PRO A CA 1
ATOM 4026 C C . PRO A 1 534 ? 20.991 5.158 -45.808 1.00 84.38 534 PRO A C 1
ATOM 4028 O O . PRO A 1 534 ? 21.138 6.245 -46.360 1.00 84.38 534 PRO A O 1
ATOM 4031 N N . ASP A 1 535 ? 20.152 4.234 -46.282 1.00 88.25 535 ASP A N 1
ATOM 4032 C CA . ASP A 1 535 ? 19.326 4.405 -47.481 1.00 88.25 535 ASP A CA 1
ATOM 4033 C C . ASP A 1 535 ? 18.183 5.422 -47.295 1.00 88.25 535 ASP A C 1
ATOM 4035 O O . ASP A 1 535 ? 17.515 5.776 -48.268 1.00 88.25 535 ASP A O 1
ATOM 4039 N N . LEU A 1 536 ? 17.946 5.902 -46.068 1.00 84.62 536 LEU A N 1
ATOM 4040 C CA . LEU A 1 536 ? 16.974 6.962 -45.804 1.00 84.62 536 LEU A CA 1
ATOM 4041 C C . LEU A 1 536 ? 17.455 8.338 -46.276 1.00 84.62 536 LEU A C 1
ATOM 4043 O O . LEU A 1 536 ? 16.621 9.220 -46.457 1.00 84.62 536 LEU A O 1
ATOM 4047 N N . GLU A 1 537 ? 18.752 8.536 -46.529 1.00 81.19 537 GLU A N 1
ATOM 4048 C CA . GLU A 1 537 ? 19.300 9.811 -47.004 1.00 81.19 537 GLU A CA 1
ATOM 4049 C C . GLU A 1 537 ? 18.668 10.269 -48.340 1.00 81.19 537 GLU A C 1
ATOM 4051 O O . GLU A 1 537 ? 18.562 9.479 -49.284 1.00 81.19 537 GLU A O 1
ATOM 4056 N N . PRO A 1 538 ? 18.267 11.553 -48.484 1.00 79.94 538 PRO A N 1
ATOM 4057 C CA . PRO A 1 538 ? 18.454 12.683 -47.558 1.00 79.94 538 PRO A CA 1
ATOM 4058 C C . PRO A 1 538 ? 17.325 12.863 -46.524 1.00 79.94 538 PRO A C 1
ATOM 4060 O O . PRO A 1 538 ? 17.267 13.882 -45.843 1.00 79.94 538 PRO A O 1
ATOM 4063 N N . ASN A 1 539 ? 16.388 11.921 -46.444 1.00 82.88 539 ASN A N 1
ATOM 4064 C CA . ASN A 1 539 ? 15.210 11.960 -45.573 1.00 82.88 539 ASN A CA 1
ATOM 4065 C C . ASN A 1 539 ? 15.445 11.258 -44.224 1.00 82.88 539 ASN A C 1
ATOM 4067 O O . ASN A 1 539 ? 14.490 10.783 -43.606 1.00 82.88 539 ASN A O 1
ATOM 4071 N N . SER A 1 540 ? 16.697 11.166 -43.775 1.00 84.69 540 SER A N 1
ATOM 4072 C CA . SER A 1 540 ? 17.015 10.641 -42.450 1.00 84.69 540 SER A CA 1
ATOM 4073 C C . SER A 1 540 ? 16.290 11.454 -41.371 1.00 84.69 540 SER A C 1
ATOM 4075 O O . SER A 1 540 ? 16.182 12.680 -41.494 1.00 84.69 540 SER A O 1
ATOM 4077 N N . PRO A 1 541 ? 15.788 10.809 -40.305 1.00 85.81 541 PRO A N 1
ATOM 4078 C CA . PRO A 1 541 ? 15.212 11.518 -39.173 1.00 85.81 541 PRO A CA 1
ATOM 4079 C C . PRO A 1 541 ? 16.194 12.526 -38.594 1.00 85.81 541 PRO A C 1
ATOM 4081 O O . PRO A 1 541 ? 17.377 12.240 -38.432 1.00 85.81 541 PRO A O 1
ATOM 4084 N N . VAL A 1 542 ? 15.674 13.700 -38.248 1.00 86.75 542 VAL A N 1
ATOM 4085 C CA . VAL A 1 542 ? 16.428 14.771 -37.576 1.00 86.75 542 VAL A CA 1
ATOM 4086 C C . VAL A 1 542 ? 15.868 15.088 -36.188 1.00 86.75 542 VAL A C 1
ATOM 4088 O O . VAL A 1 542 ? 16.317 16.026 -35.541 1.00 86.75 542 VAL A O 1
ATOM 4091 N N . ILE A 1 543 ? 14.860 14.331 -35.747 1.00 88.00 543 ILE A N 1
ATOM 4092 C CA . ILE A 1 543 ? 14.205 14.465 -34.445 1.00 88.00 543 ILE A CA 1
ATOM 4093 C C . ILE A 1 543 ? 14.057 13.067 -33.849 1.00 88.00 543 ILE A C 1
ATOM 4095 O O . ILE A 1 543 ? 13.577 12.158 -34.527 1.00 88.00 543 ILE A O 1
ATOM 4099 N N . ALA A 1 544 ? 14.433 12.927 -32.583 1.00 89.62 544 ALA A N 1
ATOM 4100 C CA . ALA A 1 544 ? 14.136 11.776 -31.746 1.00 89.62 544 ALA A CA 1
ATOM 4101 C C . ALA A 1 544 ? 13.456 12.262 -30.463 1.00 89.62 544 ALA A C 1
ATOM 4103 O O . ALA A 1 544 ? 13.677 13.390 -30.023 1.00 89.62 544 ALA A O 1
ATOM 4104 N N . VAL A 1 545 ? 12.601 11.422 -29.888 1.00 87.81 545 VAL A N 1
ATOM 4105 C CA . VAL A 1 545 ? 11.863 11.733 -28.662 1.00 87.81 545 VAL A CA 1
ATOM 4106 C C . VAL A 1 545 ? 11.982 10.543 -27.724 1.00 87.81 545 VAL A C 1
ATOM 4108 O O . VAL A 1 545 ? 11.772 9.407 -28.140 1.00 87.81 545 VAL A O 1
ATOM 4111 N N . GLN A 1 546 ? 12.295 10.821 -26.462 1.00 87.94 546 GLN A N 1
ATOM 4112 C CA . GLN A 1 546 ? 12.295 9.859 -25.369 1.00 87.94 546 GLN A CA 1
ATOM 4113 C C . GLN A 1 546 ? 11.384 10.406 -24.274 1.00 87.94 546 GLN A C 1
ATOM 4115 O O . GLN A 1 546 ? 11.605 11.512 -23.780 1.00 87.94 546 GLN A O 1
ATOM 4120 N N . ASN A 1 547 ? 10.351 9.658 -23.889 1.00 84.00 547 ASN A N 1
ATOM 4121 C CA . ASN A 1 547 ? 9.542 10.047 -22.741 1.00 84.00 547 ASN A CA 1
ATOM 4122 C C . ASN A 1 547 ? 10.341 9.809 -21.451 1.00 84.00 547 ASN A C 1
ATOM 4124 O O . ASN A 1 547 ? 11.034 8.801 -21.294 1.00 84.00 547 ASN A O 1
ATOM 4128 N N . SER A 1 548 ? 10.201 10.712 -20.490 1.00 84.50 548 SER A N 1
ATOM 4129 C CA . SER A 1 548 ? 10.910 10.629 -19.211 1.00 84.50 548 SER A CA 1
ATOM 4130 C C . SER A 1 548 ? 10.504 9.422 -18.360 1.00 84.50 548 SER A C 1
ATOM 4132 O O . SER A 1 548 ? 11.277 8.985 -17.517 1.00 84.50 548 SER A O 1
ATOM 4134 N N . GLY A 1 549 ? 9.322 8.842 -18.606 1.00 79.38 549 GLY A N 1
ATOM 4135 C CA . GLY A 1 549 ? 8.868 7.619 -17.936 1.00 79.38 549 GLY A CA 1
ATOM 4136 C C . GLY A 1 549 ? 9.631 6.357 -18.317 1.00 79.38 549 GLY A C 1
ATOM 4137 O O . GLY A 1 549 ? 9.728 5.451 -17.493 1.00 79.38 549 GLY A O 1
ATOM 4138 N N . GLY A 1 550 ? 10.218 6.326 -19.517 1.00 84.12 550 GLY A N 1
ATOM 4139 C CA . GLY A 1 550 ? 11.095 5.240 -19.953 1.00 84.12 550 GLY A CA 1
ATOM 4140 C C . GLY A 1 550 ? 12.515 5.316 -19.382 1.00 84.12 550 GLY A C 1
ATOM 4141 O O . GLY A 1 550 ? 13.268 4.363 -19.548 1.00 84.12 550 GLY A O 1
ATOM 4142 N N . LEU A 1 551 ? 12.878 6.422 -18.716 1.00 88.81 551 LEU A N 1
ATOM 4143 C CA . LEU A 1 551 ? 14.172 6.611 -18.055 1.00 88.81 551 LEU A CA 1
ATOM 4144 C C . LEU A 1 551 ? 14.019 6.315 -16.558 1.00 88.81 551 LEU A C 1
ATOM 4146 O O . LEU A 1 551 ? 13.391 7.088 -15.830 1.00 88.81 551 LEU A O 1
ATOM 4150 N N . ARG A 1 552 ? 14.559 5.192 -16.085 1.00 86.75 552 ARG A N 1
ATOM 4151 C CA . ARG A 1 552 ? 14.216 4.623 -14.770 1.00 86.75 552 ARG A CA 1
ATOM 4152 C C . ARG A 1 552 ? 15.211 4.920 -13.657 1.00 86.75 552 ARG A C 1
ATOM 4154 O O . ARG A 1 552 ? 14.763 5.101 -12.532 1.00 86.75 552 ARG A O 1
ATOM 4161 N N . LEU A 1 553 ? 16.496 5.090 -13.955 1.00 88.81 553 LEU A N 1
ATOM 4162 C CA . LEU A 1 553 ? 17.491 5.464 -12.947 1.00 88.81 553 LEU A CA 1
ATOM 4163 C C . LEU A 1 553 ? 17.146 6.830 -12.339 1.00 88.81 553 LEU A C 1
ATOM 4165 O O . LEU A 1 553 ? 17.099 7.821 -13.066 1.00 88.81 553 LEU A O 1
ATOM 4169 N N . ASP A 1 554 ? 16.876 6.873 -11.035 1.00 87.38 554 ASP A N 1
ATOM 4170 C CA . ASP A 1 554 ? 16.480 8.073 -10.284 1.00 87.38 554 ASP A CA 1
ATOM 4171 C C . ASP A 1 554 ? 17.655 8.663 -9.491 1.00 87.38 554 ASP A C 1
ATOM 4173 O O . ASP A 1 554 ? 17.598 8.870 -8.285 1.00 87.38 554 ASP A O 1
ATOM 4177 N N . GLU A 1 555 ? 18.776 8.876 -10.178 1.00 89.62 555 GLU A N 1
ATOM 4178 C CA . GLU A 1 555 ? 20.024 9.321 -9.561 1.00 89.62 555 GLU A CA 1
ATOM 4179 C C . GLU A 1 555 ? 20.814 10.222 -10.514 1.00 89.62 555 GLU A C 1
ATOM 4181 O O . GLU A 1 555 ? 20.614 10.213 -11.735 1.00 89.62 555 GLU A O 1
ATOM 4186 N N . VAL A 1 556 ? 21.759 10.980 -9.953 1.00 92.06 556 VAL A N 1
ATOM 4187 C CA . VAL A 1 556 ? 22.782 11.677 -10.737 1.00 92.06 556 VAL A CA 1
ATOM 4188 C C . VAL A 1 556 ? 23.986 10.758 -10.899 1.00 92.06 556 VAL A C 1
ATOM 4190 O O . VAL A 1 556 ? 24.665 10.444 -9.923 1.00 92.06 556 VAL A O 1
ATOM 4193 N N . ILE A 1 557 ? 24.312 10.383 -12.135 1.00 94.56 557 ILE A N 1
ATOM 4194 C CA . ILE A 1 557 ? 25.572 9.701 -12.446 1.00 94.56 557 ILE A CA 1
ATOM 4195 C C . ILE A 1 557 ? 26.690 10.750 -12.410 1.00 94.56 557 ILE A C 1
ATOM 4197 O O . ILE A 1 557 ? 26.639 11.694 -13.195 1.00 94.56 557 ILE A O 1
ATOM 4201 N N . PRO A 1 558 ? 27.720 10.625 -11.554 1.00 95.81 558 PRO A N 1
ATOM 4202 C CA . PRO A 1 558 ? 28.777 11.630 -11.474 1.00 95.81 558 PRO A CA 1
ATOM 4203 C C . PRO A 1 558 ? 29.627 11.739 -12.747 1.00 95.81 558 PRO A C 1
ATOM 4205 O O . PRO A 1 558 ? 29.769 10.796 -13.524 1.00 95.81 558 PRO A O 1
ATOM 4208 N N . ALA A 1 559 ? 30.267 12.896 -12.922 1.00 94.88 559 ALA A N 1
ATOM 4209 C CA . ALA A 1 559 ? 31.280 13.079 -13.955 1.00 94.88 559 ALA A CA 1
ATOM 4210 C C . ALA A 1 559 ? 32.467 12.129 -13.738 1.00 94.88 559 ALA A C 1
ATOM 4212 O O . ALA A 1 559 ? 32.921 11.936 -12.609 1.00 94.88 559 ALA A O 1
ATOM 4213 N N . ASN A 1 560 ? 33.037 11.630 -14.833 1.00 95.62 560 ASN A N 1
ATOM 4214 C CA . ASN A 1 560 ? 34.124 10.646 -14.868 1.00 95.62 560 ASN A CA 1
ATOM 4215 C C . ASN A 1 560 ? 33.736 9.246 -14.362 1.00 95.62 560 ASN A C 1
ATOM 4217 O O . ASN A 1 560 ? 34.622 8.443 -14.069 1.00 95.62 560 ASN A O 1
ATOM 4221 N N . SER A 1 561 ? 32.439 8.938 -14.281 1.00 95.94 561 SER A N 1
ATOM 4222 C CA . SER A 1 561 ? 31.961 7.594 -13.957 1.00 95.94 561 SER A CA 1
ATOM 4223 C C . SER A 1 561 ? 32.070 6.632 -15.140 1.00 95.94 561 SER A C 1
ATOM 4225 O O . SER A 1 561 ? 31.910 7.009 -16.307 1.00 95.94 561 SER A O 1
ATOM 4227 N N . GLU A 1 562 ? 32.296 5.361 -14.814 1.00 96.81 562 GLU A N 1
ATOM 4228 C CA . GLU A 1 562 ? 32.125 4.243 -15.738 1.00 96.81 562 GLU A CA 1
ATOM 4229 C C . GLU A 1 562 ? 30.641 4.039 -16.051 1.00 96.81 562 GLU A C 1
ATOM 4231 O O . GLU A 1 562 ? 29.795 4.002 -15.159 1.00 96.81 562 GLU A O 1
ATOM 4236 N N . ILE A 1 563 ? 30.334 3.870 -17.332 1.00 96.31 563 ILE A N 1
ATOM 4237 C CA . ILE A 1 563 ? 29.027 3.443 -17.818 1.00 96.31 563 ILE A CA 1
ATOM 4238 C C . ILE A 1 563 ? 29.152 1.970 -18.166 1.00 96.31 563 ILE A C 1
ATOM 4240 O O . ILE A 1 563 ? 29.908 1.597 -19.064 1.00 96.31 563 ILE A O 1
ATOM 4244 N N . THR A 1 564 ? 28.424 1.130 -17.443 1.00 96.94 564 THR A N 1
ATOM 4245 C CA . THR A 1 564 ? 28.442 -0.329 -17.599 1.00 96.94 564 THR A CA 1
ATOM 4246 C C . THR A 1 564 ? 27.135 -0.813 -18.218 1.00 96.94 564 THR A C 1
ATOM 4248 O O . THR A 1 564 ? 26.179 -0.045 -18.346 1.00 96.94 564 THR A O 1
ATOM 4251 N N . VAL A 1 565 ? 27.047 -2.096 -18.575 1.00 95.12 565 VAL A N 1
ATOM 4252 C CA . VAL A 1 565 ? 25.766 -2.685 -19.006 1.00 95.12 565 VAL A CA 1
ATOM 4253 C C . VAL A 1 565 ? 24.706 -2.557 -17.910 1.00 95.12 565 VAL A C 1
ATOM 4255 O O . VAL A 1 565 ? 23.553 -2.281 -18.233 1.00 95.12 565 VAL A O 1
ATOM 4258 N N . LYS A 1 566 ? 25.090 -2.676 -16.629 1.00 94.62 566 LYS A N 1
ATOM 4259 C CA . LYS A 1 566 ? 24.177 -2.414 -15.506 1.00 94.62 566 LYS A CA 1
ATOM 4260 C C . LYS A 1 566 ? 23.650 -0.980 -15.556 1.00 94.62 566 LYS A C 1
ATOM 4262 O O . LYS A 1 566 ? 22.445 -0.786 -15.546 1.00 94.62 566 LYS A O 1
ATOM 4267 N N . THR A 1 567 ? 24.538 0.005 -15.707 1.00 94.19 567 THR A N 1
ATOM 4268 C CA . THR A 1 567 ? 24.154 1.424 -15.800 1.00 94.19 567 THR A CA 1
ATOM 4269 C C . THR A 1 567 ? 23.160 1.664 -16.936 1.00 94.19 567 THR A C 1
ATOM 4271 O O . THR A 1 567 ? 22.162 2.346 -16.743 1.00 94.19 567 THR A O 1
ATOM 4274 N N . VAL A 1 568 ? 23.393 1.077 -18.116 1.00 93.06 568 VAL A N 1
ATOM 4275 C CA . VAL A 1 568 ? 22.476 1.211 -19.260 1.00 93.06 568 VAL A CA 1
ATOM 4276 C C . VAL A 1 568 ? 21.108 0.595 -18.954 1.00 93.06 568 VAL A C 1
ATOM 4278 O O . VAL A 1 568 ? 20.098 1.217 -19.267 1.00 93.06 568 VAL A O 1
ATOM 4281 N N . LYS A 1 569 ? 21.063 -0.583 -18.319 1.00 91.62 569 LYS A N 1
ATOM 4282 C CA . LYS A 1 569 ? 19.811 -1.251 -17.926 1.00 91.62 569 LYS A CA 1
ATOM 4283 C C . LYS A 1 569 ? 19.063 -0.525 -16.811 1.00 91.62 569 LYS A C 1
ATOM 4285 O O . LYS A 1 569 ? 17.839 -0.463 -16.843 1.00 91.62 569 LYS A O 1
ATOM 4290 N N . ASP A 1 570 ? 19.771 0.071 -15.860 1.00 91.31 570 ASP A N 1
ATOM 4291 C CA . ASP A 1 570 ? 19.139 0.882 -14.819 1.00 91.31 570 ASP A CA 1
ATOM 4292 C C . ASP A 1 570 ? 18.522 2.160 -15.420 1.00 91.31 570 ASP A C 1
ATOM 4294 O O . ASP A 1 570 ? 17.460 2.597 -14.988 1.00 91.31 570 ASP A O 1
ATOM 4298 N N . ILE A 1 571 ? 19.139 2.751 -16.454 1.00 91.75 571 ILE A N 1
ATOM 4299 C CA . ILE A 1 571 ? 18.563 3.897 -17.179 1.00 91.75 571 ILE A CA 1
ATOM 4300 C C . ILE A 1 571 ? 17.381 3.454 -18.050 1.00 91.75 571 ILE A C 1
ATOM 4302 O O . ILE A 1 571 ? 16.305 4.038 -17.958 1.00 91.75 571 ILE A O 1
ATOM 4306 N N . MET A 1 572 ? 17.576 2.449 -18.906 1.00 90.88 572 MET A N 1
ATOM 4307 C CA . MET A 1 572 ? 16.600 1.953 -19.880 1.00 90.88 572 MET A CA 1
ATOM 4308 C C . MET A 1 572 ? 16.178 0.527 -19.527 1.00 90.88 572 MET A C 1
ATOM 4310 O O . MET A 1 572 ? 16.613 -0.438 -20.155 1.00 90.88 572 MET A O 1
ATOM 4314 N N . SER A 1 573 ? 15.343 0.392 -18.500 1.00 87.44 573 SER A N 1
ATOM 4315 C CA . SER A 1 573 ? 14.976 -0.927 -17.969 1.00 87.44 573 SER A CA 1
ATOM 4316 C C . SER A 1 573 ? 13.962 -1.676 -18.831 1.00 87.44 573 SER A C 1
ATOM 4318 O O . SER A 1 573 ? 13.891 -2.899 -18.781 1.00 87.44 573 SER A O 1
ATOM 4320 N N . PHE A 1 574 ? 13.203 -0.962 -19.662 1.00 83.62 574 PHE A N 1
ATOM 4321 C CA . PHE A 1 574 ? 12.273 -1.573 -20.605 1.00 83.62 574 PHE A CA 1
ATOM 4322 C C . PHE A 1 574 ? 12.986 -2.016 -21.882 1.00 83.62 574 PHE A C 1
ATOM 4324 O O . PHE A 1 574 ? 13.783 -1.272 -22.460 1.00 83.62 574 PHE A O 1
ATOM 4331 N N . SER A 1 575 ? 12.613 -3.190 -22.392 1.00 74.75 575 SER A N 1
ATOM 4332 C CA . SER A 1 575 ? 13.025 -3.661 -23.720 1.00 74.75 575 SER A CA 1
ATOM 4333 C C . SER A 1 575 ? 12.186 -2.996 -24.818 1.00 74.75 575 SER A C 1
ATOM 4335 O O . SER A 1 575 ? 11.442 -3.657 -25.534 1.00 74.75 575 SER A O 1
ATOM 4337 N N . ASN A 1 576 ? 12.270 -1.668 -24.910 1.00 75.69 576 ASN A N 1
ATOM 4338 C CA . ASN A 1 576 ? 11.503 -0.882 -25.871 1.00 75.69 576 ASN A CA 1
ATOM 4339 C C . ASN A 1 576 ? 12.048 -1.041 -27.293 1.00 75.69 576 ASN A C 1
ATOM 4341 O O . ASN A 1 576 ? 13.255 -0.935 -27.526 1.00 75.69 576 ASN A O 1
ATOM 4345 N N . ASP A 1 577 ? 11.141 -1.178 -28.257 1.00 79.38 577 ASP A N 1
ATOM 4346 C CA . ASP A 1 577 ? 11.483 -1.068 -29.669 1.00 79.38 577 ASP A CA 1
ATOM 4347 C C . ASP A 1 577 ? 11.601 0.403 -30.083 1.00 79.38 577 ASP A C 1
ATOM 4349 O O . ASP A 1 577 ? 10.709 1.224 -29.855 1.00 79.38 577 ASP A O 1
ATOM 4353 N N . MET A 1 578 ? 12.697 0.740 -30.761 1.00 82.88 578 MET A N 1
ATOM 4354 C CA . MET A 1 578 ? 12.831 2.035 -31.421 1.00 82.88 578 MET A CA 1
ATOM 4355 C C . MET A 1 578 ? 12.021 2.025 -32.722 1.00 82.88 578 MET A C 1
ATOM 4357 O O . MET A 1 578 ? 12.341 1.290 -33.659 1.00 82.88 578 MET A O 1
ATOM 4361 N N . VAL A 1 579 ? 11.005 2.884 -32.808 1.00 84.44 579 VAL A N 1
ATOM 4362 C CA . VAL A 1 579 ? 10.135 2.986 -33.987 1.00 84.44 579 VAL A CA 1
ATOM 4363 C C . VAL A 1 579 ? 10.487 4.214 -34.823 1.00 84.44 579 VAL A C 1
ATOM 4365 O O . VAL A 1 579 ? 10.520 5.342 -34.335 1.00 84.44 579 VAL A O 1
ATOM 4368 N N . LEU A 1 580 ? 10.699 3.995 -36.121 1.00 83.38 580 LEU A N 1
ATOM 4369 C CA . LEU A 1 580 ? 10.817 5.060 -37.111 1.00 83.38 580 LEU A CA 1
ATOM 4370 C C . LEU A 1 580 ? 9.421 5.482 -37.588 1.00 83.38 580 LEU A C 1
ATOM 4372 O O . LEU A 1 580 ? 8.716 4.692 -38.214 1.00 83.38 580 LEU A O 1
ATOM 4376 N N . MET A 1 581 ? 9.034 6.731 -37.326 1.00 80.50 581 MET A N 1
ATOM 4377 C CA . MET A 1 581 ? 7.769 7.288 -37.814 1.00 80.50 581 MET A CA 1
ATOM 4378 C C . MET A 1 581 ? 7.936 7.959 -39.184 1.00 80.50 581 MET A C 1
ATOM 4380 O O . MET A 1 581 ? 8.955 8.596 -39.456 1.00 80.50 581 MET A O 1
ATOM 4384 N N . GLU A 1 582 ? 6.911 7.858 -40.037 1.00 76.12 582 GLU A N 1
ATOM 4385 C CA . GLU A 1 582 ? 6.834 8.651 -41.269 1.00 76.12 582 GLU A CA 1
ATOM 4386 C C . GLU A 1 582 ? 6.797 10.162 -40.959 1.00 76.12 582 GLU A C 1
ATOM 4388 O O . GLU A 1 582 ? 6.381 10.555 -39.864 1.00 76.12 582 GLU A O 1
ATOM 4393 N N . PRO A 1 583 ? 7.197 11.037 -41.906 1.00 73.44 583 PRO A N 1
ATOM 4394 C CA . PRO A 1 583 ? 7.201 12.481 -41.696 1.00 73.44 583 PRO A CA 1
ATOM 4395 C C . PRO A 1 583 ? 5.848 13.009 -41.201 1.00 73.44 583 PRO A C 1
ATOM 4397 O O . PRO A 1 583 ? 4.860 13.047 -41.936 1.00 73.44 583 PRO A O 1
ATOM 4400 N N . LEU A 1 584 ? 5.812 13.463 -39.949 1.00 75.88 584 LEU A N 1
ATOM 4401 C CA . LEU A 1 584 ? 4.639 14.105 -39.367 1.00 75.88 584 LEU A CA 1
ATOM 4402 C C . LEU A 1 584 ? 4.582 15.572 -39.800 1.00 75.88 584 LEU A C 1
ATOM 4404 O O . LEU A 1 584 ? 5.597 16.268 -39.868 1.00 75.88 584 LEU A O 1
ATOM 4408 N N . SER A 1 585 ? 3.376 16.083 -40.053 1.00 80.75 585 SER A N 1
ATOM 4409 C CA . SER A 1 585 ? 3.202 17.532 -40.168 1.00 80.75 585 SER A CA 1
ATOM 4410 C C . SER A 1 585 ? 3.573 18.194 -38.830 1.00 80.75 585 SER A C 1
ATOM 4412 O O . SER A 1 585 ? 3.364 17.584 -37.780 1.00 80.75 585 SER A O 1
ATOM 4414 N N . PRO A 1 586 ? 4.047 19.454 -38.807 1.00 80.19 586 PRO A N 1
ATOM 4415 C CA . PRO A 1 586 ? 4.347 20.140 -37.547 1.00 80.19 586 PRO A CA 1
ATOM 4416 C C . PRO A 1 586 ? 3.170 20.161 -36.558 1.00 80.19 586 PRO A C 1
ATOM 4418 O O . PRO A 1 586 ? 3.368 20.144 -35.348 1.00 80.19 586 PRO A O 1
ATOM 4421 N N . GLN A 1 587 ? 1.934 20.174 -37.069 1.00 78.81 587 GLN A N 1
ATOM 4422 C CA . GLN A 1 587 ? 0.726 20.083 -36.249 1.00 78.81 587 GLN A CA 1
ATOM 4423 C C . GLN A 1 587 ? 0.560 18.694 -35.633 1.00 78.81 587 GLN A C 1
ATOM 4425 O O . GLN A 1 587 ? 0.349 18.609 -34.429 1.00 78.81 587 GLN A O 1
ATOM 4430 N N . LEU A 1 588 ? 0.698 17.625 -36.423 1.00 74.31 588 LEU A N 1
ATOM 4431 C CA . LEU A 1 588 ? 0.625 16.255 -35.908 1.00 74.31 588 LEU A CA 1
ATOM 4432 C C . LEU A 1 588 ? 1.747 15.971 -34.911 1.00 74.31 588 LEU A C 1
ATOM 4434 O O . LEU A 1 588 ? 1.468 15.415 -33.859 1.00 74.31 588 LEU A O 1
ATOM 4438 N N . PHE A 1 589 ? 2.969 16.430 -35.191 1.00 75.50 589 PHE A N 1
ATOM 4439 C CA . PHE A 1 589 ? 4.102 16.300 -34.276 1.00 75.50 589 PHE A CA 1
ATOM 4440 C C . PHE A 1 589 ? 3.851 17.012 -32.942 1.00 75.50 589 PHE A C 1
ATOM 4442 O O . PHE A 1 589 ? 4.149 16.469 -31.881 1.00 75.50 589 PHE A O 1
ATOM 4449 N N . ARG A 1 590 ? 3.257 18.214 -32.972 1.00 70.31 590 ARG A N 1
ATOM 4450 C CA . ARG A 1 590 ? 2.857 18.926 -31.752 1.00 70.31 590 ARG A CA 1
ATOM 4451 C C . ARG A 1 590 ? 1.781 18.156 -30.985 1.00 70.31 590 ARG A C 1
ATOM 4453 O O . ARG A 1 590 ? 1.897 18.011 -29.780 1.00 70.31 590 ARG A O 1
ATOM 4460 N N . PHE A 1 591 ? 0.756 17.639 -31.656 1.00 63.75 591 PHE A N 1
ATOM 4461 C CA . PHE A 1 591 ? -0.279 16.849 -30.983 1.00 63.75 591 PHE A CA 1
ATOM 4462 C C . PHE A 1 591 ? 0.265 15.541 -30.397 1.00 63.75 591 PHE A C 1
ATOM 4464 O O . PHE A 1 591 ? -0.108 15.201 -29.284 1.00 63.75 591 PHE A O 1
ATOM 4471 N N . SER A 1 592 ? 1.170 14.842 -31.086 1.00 63.31 592 SER A N 1
ATOM 4472 C CA . SER A 1 592 ? 1.755 13.591 -30.589 1.00 63.31 592 SER A CA 1
ATOM 4473 C C . SER A 1 592 ? 2.731 13.811 -29.432 1.00 63.31 592 SER A C 1
ATOM 4475 O O . SER A 1 592 ? 2.744 13.026 -28.495 1.00 63.31 592 SER A O 1
ATOM 4477 N N . THR A 1 593 ? 3.515 14.893 -29.453 1.00 60.75 593 THR A N 1
ATOM 4478 C CA . THR A 1 593 ? 4.399 15.244 -28.326 1.00 60.75 593 THR A CA 1
ATOM 4479 C C . THR A 1 593 ? 3.613 15.700 -27.102 1.00 60.75 593 THR A C 1
ATOM 4481 O O . THR A 1 593 ? 3.953 15.291 -26.000 1.00 60.75 593 THR A O 1
ATOM 4484 N N . PHE A 1 594 ? 2.533 16.472 -27.274 1.00 53.34 594 PHE A N 1
ATOM 4485 C CA . PHE A 1 594 ? 1.653 16.837 -26.160 1.00 53.34 594 PHE A CA 1
ATOM 4486 C C . PHE A 1 594 ? 0.823 15.655 -25.649 1.00 53.34 594 PHE A C 1
ATOM 4488 O O . PHE A 1 594 ? 0.701 15.519 -24.443 1.00 53.34 594 PHE A O 1
ATOM 4495 N N . ALA A 1 595 ? 0.344 14.749 -26.506 1.00 47.06 595 ALA A N 1
ATOM 4496 C CA . ALA A 1 595 ? -0.348 13.533 -26.063 1.00 47.06 595 ALA A CA 1
ATOM 4497 C C . ALA A 1 595 ? 0.557 12.597 -25.234 1.00 47.06 595 ALA A C 1
ATOM 4499 O O . ALA A 1 595 ? 0.067 11.927 -24.334 1.00 47.06 595 ALA A O 1
ATOM 4500 N N . CYS A 1 596 ? 1.875 12.594 -25.480 1.00 44.38 596 CYS A N 1
ATOM 4501 C CA . CYS A 1 596 ? 2.858 11.921 -24.620 1.00 44.38 596 CYS A CA 1
ATOM 4502 C C . CYS A 1 596 ? 3.187 12.686 -23.317 1.00 44.38 596 CYS A C 1
ATOM 4504 O O . CYS A 1 596 ? 3.862 12.132 -22.453 1.00 44.38 596 CYS A O 1
ATOM 4506 N N . LEU A 1 597 ? 2.762 13.949 -23.184 1.00 42.84 597 LEU A N 1
ATOM 4507 C CA . LEU A 1 597 ? 2.928 14.788 -21.986 1.00 42.84 597 LEU A CA 1
ATOM 4508 C C . LEU A 1 597 ? 1.639 14.872 -21.139 1.00 42.84 597 LEU A C 1
ATOM 4510 O O . LEU A 1 597 ? 1.715 15.176 -19.953 1.00 42.84 597 LEU A O 1
ATOM 4514 N N . ASP A 1 598 ? 0.473 14.587 -21.726 1.00 36.16 598 ASP A N 1
ATOM 4515 C CA . ASP A 1 598 ? -0.860 14.840 -21.148 1.00 36.16 598 ASP A CA 1
ATOM 4516 C C . ASP A 1 598 ? -1.335 13.785 -20.130 1.00 36.16 598 ASP A C 1
ATOM 4518 O O . ASP A 1 598 ? -2.491 13.787 -19.718 1.00 36.16 598 ASP A O 1
ATOM 4522 N N . THR A 1 599 ? -0.477 12.848 -19.713 1.00 40.91 599 THR A N 1
ATOM 4523 C CA . THR A 1 599 ? -0.890 11.779 -18.788 1.00 40.91 599 THR A CA 1
ATOM 4524 C C . THR A 1 599 ? -0.724 12.122 -17.309 1.00 40.91 599 THR A C 1
ATOM 4526 O O . THR A 1 599 ? -1.122 11.302 -16.488 1.00 40.91 599 THR A O 1
ATOM 4529 N N . GLN A 1 600 ? -0.158 13.280 -16.927 1.00 35.47 600 GLN A N 1
ATOM 4530 C CA . GLN A 1 600 ? 0.066 13.573 -15.496 1.00 35.47 600 GLN A CA 1
ATOM 4531 C C . GLN A 1 600 ? -0.108 15.018 -15.008 1.00 35.47 600 GLN A C 1
ATOM 4533 O O . GLN A 1 600 ? -0.003 15.233 -13.808 1.00 35.47 600 GLN A O 1
ATOM 4538 N N . THR A 1 601 ? -0.359 16.034 -15.834 1.00 33.50 601 THR A N 1
ATOM 4539 C CA . THR A 1 601 ? -0.477 17.405 -15.291 1.00 33.50 601 THR A CA 1
ATOM 4540 C C . THR A 1 601 ? -1.312 18.294 -16.198 1.00 33.50 601 THR A C 1
ATOM 4542 O O . THR A 1 601 ? -0.772 18.901 -17.107 1.00 33.50 601 THR A O 1
ATOM 4545 N N . TYR A 1 602 ? -2.623 18.331 -15.957 1.00 26.78 602 TYR A N 1
ATOM 4546 C CA . TYR A 1 602 ? -3.522 19.495 -16.025 1.00 26.78 602 TYR A CA 1
ATOM 4547 C C . TYR A 1 602 ? -4.965 18.974 -16.006 1.00 26.78 602 TYR A C 1
ATOM 4549 O O . TYR A 1 602 ? -5.558 18.789 -17.061 1.00 26.78 602 TYR A O 1
ATOM 4557 N N . HIS A 1 603 ? -5.515 18.735 -14.813 1.00 31.59 603 HIS A N 1
ATOM 4558 C CA . HIS A 1 603 ? -6.877 19.114 -14.428 1.00 31.59 603 HIS A CA 1
ATOM 4559 C C . HIS A 1 603 ? -7.034 19.029 -12.918 1.00 31.59 603 HIS A C 1
ATOM 4561 O O . HIS A 1 603 ? -6.557 18.022 -12.356 1.00 31.59 603 HIS A O 1
#